Protein AF-A0A3D9CQH2-F1 (afdb_monomer)

Organism: NCBI:txid415851

Nearest PDB structures (foldseek):
  7chu-assembly1_B  TM=5.886E-01  e=5.298E-05  Geobacillus virus E2
  4ufq-assembly2_A  TM=2.321E-01  e=3.072E+00  Streptomyces koganeiensis

Mean predicted aligned error: 22.1 Å

Secondary structure (DSSP, 8-state):
--PPPHHHHHHHTSTT----HHHHHHHHHHHHT-----GGGS--STTPPP-S--------SS------TT--S-EEEEEE----TT--SS---EEEEEEE-TT--EEEEEEEESSSS--TTTEEEE-TTS-EEES--TT-PPPTT-SEEE--SS---S-----S----SSS-----BTTB-EEESSSS-EEEE--SSSS--EEEE--TT--SSTT-EEEETTSSEEE-SSEEEEEETTTEEEEEEEEE--STTT-EEEEEEES-EE-SSSEEESSTTS-EEEEEEETTTEEEEEEE---SSTTEE-PPEEEEEE-TT--EEETTTEEHHHHHHHTS----TTTSPPTT-SS----EEE-S-GGGSPTT--EEEEE-SS-BTTBSS-EEEEEEE-SSSEEEEEEE-SS---EEEEEETTTSPPEEEE-HHHHHHHHHHHSS-PPP----------------EEEEEE-S-SEEEE----SEEEEEE--SS-EEEEE-S--TTEEEEEEE--SS--EEEEETTEEEEEE-TTEEEEEEE-TT--EEEEEEEEPP-PPP---

Structure (mmCIF, N/CA/C/O backbone):
data_AF-A0A3D9CQH2-F1
#
_entry.id   AF-A0A3D9CQH2-F1
#
loop_
_atom_site.group_PDB
_atom_site.id
_atom_site.type_symbol
_atom_site.label_atom_id
_atom_site.label_alt_id
_atom_site.label_comp_id
_atom_site.label_asym_id
_atom_site.label_entity_id
_atom_site.label_seq_id
_atom_site.pdbx_PDB_ins_code
_atom_site.Cartn_x
_atom_site.Cartn_y
_atom_site.Cartn_z
_atom_site.occupancy
_atom_site.B_iso_or_equiv
_atom_site.auth_seq_id
_atom_site.auth_comp_id
_atom_site.auth_asym_id
_atom_site.auth_atom_id
_atom_site.pdbx_PDB_model_num
ATOM 1 N N . MET A 1 1 ? -81.212 -22.238 88.874 1.00 49.78 1 MET A N 1
ATOM 2 C CA . MET A 1 1 ? -82.640 -22.560 88.646 1.00 49.78 1 MET A CA 1
ATOM 3 C C . MET A 1 1 ? -82.882 -22.708 87.150 1.00 49.78 1 MET A C 1
ATOM 5 O O . MET A 1 1 ? -82.221 -22.023 86.379 1.00 49.78 1 MET A O 1
ATOM 9 N N . ALA A 1 2 ? -83.744 -23.634 86.722 1.00 53.19 2 ALA A N 1
ATOM 10 C CA . ALA A 1 2 ? -83.997 -23.865 85.299 1.00 53.19 2 ALA A CA 1
ATOM 11 C C . ALA A 1 2 ? -84.784 -22.685 84.696 1.00 53.19 2 ALA A C 1
ATOM 13 O O . ALA A 1 2 ? -85.934 -22.457 85.071 1.00 53.19 2 ALA A O 1
ATOM 14 N N . LYS A 1 3 ? -84.148 -21.937 83.783 1.00 65.81 3 LYS A N 1
ATOM 15 C CA . LYS A 1 3 ? -84.711 -20.747 83.125 1.00 65.81 3 LYS A CA 1
ATOM 16 C C . LYS A 1 3 ? -85.969 -21.123 82.334 1.00 65.81 3 LYS A C 1
ATOM 18 O O . LYS A 1 3 ? -85.959 -22.087 81.568 1.00 65.81 3 LYS A O 1
ATOM 23 N N . LYS A 1 4 ? -87.062 -20.385 82.532 1.00 72.94 4 LYS A N 1
ATOM 24 C CA . LYS A 1 4 ? -88.331 -20.608 81.824 1.00 72.94 4 LYS A CA 1
ATOM 25 C C . LYS A 1 4 ? -88.295 -19.920 80.457 1.00 72.94 4 LYS A C 1
ATOM 27 O O . LYS A 1 4 ? -87.673 -18.879 80.286 1.00 72.94 4 LYS A O 1
ATOM 32 N N . THR A 1 5 ? -88.943 -20.519 79.463 1.00 77.25 5 THR A N 1
ATOM 33 C CA . THR A 1 5 ? -89.025 -19.958 78.105 1.00 77.25 5 THR A CA 1
ATOM 34 C C . THR A 1 5 ? -89.979 -18.758 78.061 1.00 77.25 5 THR A C 1
ATOM 36 O O . THR A 1 5 ? -90.890 -18.653 78.882 1.00 77.25 5 THR A O 1
ATOM 39 N N . ILE A 1 6 ? -89.844 -17.886 77.055 1.00 74.38 6 ILE A N 1
ATOM 40 C CA . ILE A 1 6 ? -90.753 -16.739 76.839 1.00 74.38 6 ILE A CA 1
ATOM 41 C C . ILE A 1 6 ? -92.221 -17.190 76.750 1.00 74.38 6 ILE A C 1
ATOM 43 O O . ILE A 1 6 ? -93.114 -16.504 77.242 1.00 74.38 6 ILE A O 1
ATOM 47 N N . ALA A 1 7 ? -92.482 -18.362 76.162 1.00 79.38 7 ALA A N 1
ATOM 48 C CA . ALA A 1 7 ? -93.826 -18.932 76.096 1.00 79.38 7 ALA A CA 1
ATOM 49 C C . ALA A 1 7 ? -94.393 -19.253 77.493 1.00 79.38 7 ALA A C 1
ATOM 51 O O . ALA A 1 7 ? -95.556 -18.958 77.762 1.00 79.38 7 ALA A O 1
ATOM 52 N N . ALA A 1 8 ? -93.565 -19.790 78.396 1.00 75.81 8 ALA A N 1
ATOM 53 C CA . ALA A 1 8 ? -93.952 -20.071 79.778 1.00 75.81 8 ALA A CA 1
ATOM 54 C C . ALA A 1 8 ? -94.150 -18.786 80.604 1.00 75.81 8 ALA A C 1
ATOM 56 O O . ALA A 1 8 ? -95.084 -18.715 81.397 1.00 75.81 8 ALA A O 1
ATOM 57 N N . LEU A 1 9 ? -93.333 -17.750 80.377 1.00 76.50 9 LEU A N 1
ATOM 58 C CA . LEU A 1 9 ? -93.511 -16.445 81.023 1.00 76.50 9 LEU A CA 1
ATOM 59 C C . LEU A 1 9 ? -94.811 -15.768 80.571 1.00 76.50 9 LEU A C 1
ATOM 61 O O . LEU A 1 9 ? -95.576 -15.300 81.405 1.00 76.50 9 LEU A O 1
ATOM 65 N N . LYS A 1 10 ? -95.134 -15.788 79.271 1.00 79.69 10 LYS A N 1
ATOM 66 C CA . LYS A 1 10 ? -96.395 -15.223 78.754 1.00 79.69 10 LYS A CA 1
ATOM 67 C C . LYS A 1 10 ? -97.640 -15.850 79.385 1.00 79.69 10 LYS A C 1
ATOM 69 O O . LYS A 1 10 ? -98.642 -15.161 79.528 1.00 79.69 10 LYS A O 1
ATOM 74 N N . GLU A 1 11 ? -97.587 -17.121 79.782 1.00 80.44 11 GLU A N 1
ATOM 75 C CA . GLU A 1 11 ? -98.675 -17.788 80.513 1.00 80.44 11 GLU A CA 1
ATOM 76 C C . GLU A 1 11 ? -98.888 -17.244 81.933 1.00 80.44 11 GLU A C 1
ATOM 78 O O . GLU A 1 11 ? -100.026 -17.194 82.405 1.00 80.44 11 GLU A O 1
ATOM 83 N N . TYR A 1 12 ? -97.824 -16.810 82.614 1.00 81.56 12 TYR A N 1
ATOM 84 C CA . TYR A 1 12 ? -97.916 -16.252 83.967 1.00 81.56 12 TYR A CA 1
ATOM 85 C C . TYR A 1 12 ? -98.593 -14.880 83.999 1.00 81.56 12 TYR A C 1
ATOM 87 O O . TYR A 1 12 ? -99.261 -14.553 84.976 1.00 81.56 12 TYR A O 1
ATOM 95 N N . PHE A 1 13 ? -98.482 -14.112 82.912 1.00 79.94 13 PHE A N 1
ATOM 96 C CA . PHE A 1 13 ? -98.969 -12.731 82.823 1.00 79.94 13 PHE A CA 1
ATOM 97 C C . PHE A 1 13 ? -100.223 -12.569 81.943 1.00 79.94 13 PHE A C 1
ATOM 99 O O . PHE A 1 13 ? -100.529 -11.466 81.489 1.00 79.94 13 PHE A O 1
ATOM 106 N N . LYS A 1 14 ? -100.980 -13.647 81.689 1.00 85.31 14 LYS A N 1
ATOM 107 C CA . LYS A 1 14 ? -102.285 -13.546 81.010 1.00 85.31 14 LYS A CA 1
ATOM 108 C C . LYS A 1 14 ? -103.316 -12.826 81.885 1.00 85.31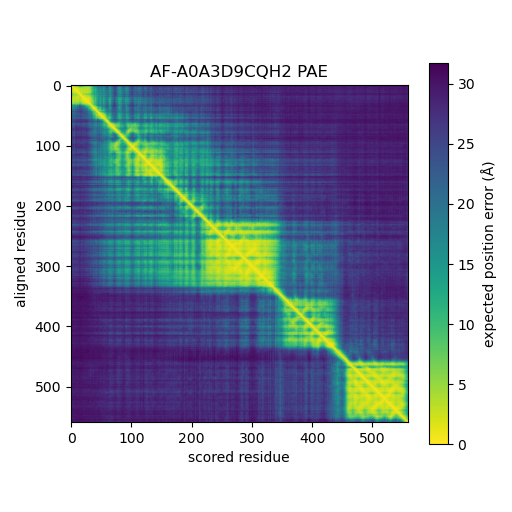 14 LYS A C 1
ATOM 110 O O . LYS A 1 14 ? -103.343 -12.995 83.104 1.00 85.31 14 LYS A O 1
ATOM 115 N N . ALA A 1 15 ? -104.207 -12.067 81.243 1.00 66.38 15 ALA A N 1
ATOM 116 C CA . ALA A 1 15 ? -105.297 -11.359 81.909 1.00 66.38 15 ALA A CA 1
ATOM 117 C C . ALA A 1 15 ? -106.125 -12.314 82.793 1.00 66.38 15 ALA A C 1
ATOM 119 O O . ALA A 1 15 ? -106.550 -13.376 82.341 1.00 66.38 15 ALA A O 1
ATOM 120 N N . GLY A 1 16 ? -106.324 -11.939 84.059 1.00 74.06 16 GLY A N 1
ATOM 121 C CA . GLY A 1 16 ? -107.045 -12.739 85.057 1.00 74.06 16 GLY A CA 1
ATOM 122 C C . GLY A 1 16 ? -106.168 -13.611 85.967 1.00 74.06 16 GLY A C 1
ATOM 123 O O . GLY A 1 16 ? -106.676 -14.123 86.961 1.00 74.06 16 GLY A O 1
ATOM 124 N N . LYS A 1 17 ? -104.860 -13.746 85.701 1.00 80.19 17 LYS A N 1
ATOM 125 C CA . LYS A 1 17 ? -103.897 -14.345 86.644 1.00 80.19 17 LYS A CA 1
ATOM 126 C C . LYS A 1 17 ? -103.098 -13.241 87.342 1.00 80.19 17 LYS A C 1
ATOM 128 O O . LYS A 1 17 ? -102.656 -12.296 86.695 1.00 80.19 17 LYS A O 1
ATOM 133 N N . ARG A 1 18 ? -102.918 -13.350 88.664 1.00 79.19 18 ARG A N 1
ATOM 134 C CA . ARG A 1 18 ? -102.046 -12.458 89.448 1.00 79.19 18 ARG A CA 1
ATOM 135 C C . ARG A 1 18 ? -100.682 -13.150 89.582 1.00 79.19 18 ARG A C 1
ATOM 137 O O . ARG A 1 18 ? -100.633 -14.187 90.244 1.00 79.19 18 ARG A O 1
ATOM 144 N N . PRO A 1 19 ? -99.616 -12.657 88.931 1.00 83.38 19 PRO A N 1
ATOM 145 C CA . PRO A 1 19 ? -98.317 -13.318 88.973 1.00 83.38 19 PRO A CA 1
ATOM 146 C C . PRO A 1 19 ? -97.754 -13.326 90.397 1.00 83.38 19 PRO A C 1
ATOM 148 O O . PRO A 1 19 ? -97.974 -12.381 91.159 1.00 83.38 19 PRO A O 1
ATOM 151 N N . THR A 1 20 ? -97.032 -14.384 90.761 1.00 84.88 20 THR A N 1
ATOM 152 C CA . THR A 1 20 ? -96.317 -14.462 92.040 1.00 84.88 20 THR A CA 1
ATOM 153 C C . THR A 1 20 ? -95.030 -13.641 91.988 1.00 84.88 20 THR A C 1
ATOM 155 O O . THR A 1 20 ? -94.483 -13.376 90.919 1.00 84.88 20 THR A O 1
ATOM 158 N N . GLU A 1 21 ? -94.504 -13.265 93.152 1.00 80.88 21 GLU A N 1
ATOM 159 C CA . GLU A 1 21 ? -93.239 -12.527 93.266 1.00 80.88 21 GLU A CA 1
ATOM 160 C C . GLU A 1 21 ? -92.083 -13.236 92.538 1.00 80.88 21 GLU A C 1
ATOM 162 O O . GLU A 1 21 ? -91.362 -12.611 91.765 1.00 80.88 21 GLU A O 1
ATOM 167 N N . SER A 1 22 ? -91.994 -14.567 92.654 1.00 80.19 22 SER A N 1
ATOM 168 C CA . SER A 1 22 ? -90.989 -15.360 91.935 1.00 80.19 22 SER A CA 1
ATOM 169 C C . SER A 1 22 ? -91.124 -15.273 90.408 1.00 80.19 22 SER A C 1
ATOM 171 O O . SER A 1 22 ? -90.126 -15.328 89.699 1.00 80.19 22 SER A O 1
ATOM 173 N N . GLN A 1 23 ? -92.346 -15.121 89.883 1.00 81.94 23 GLN A N 1
ATOM 174 C CA . GLN A 1 23 ? -92.589 -14.977 88.443 1.00 81.94 23 GLN A CA 1
ATOM 175 C C . GLN A 1 23 ? -92.189 -13.586 87.935 1.00 81.94 23 GLN A C 1
ATOM 177 O O . GLN A 1 23 ? -91.797 -13.449 86.777 1.00 81.94 23 GLN A O 1
ATOM 182 N N . PHE A 1 24 ? -92.248 -12.560 88.789 1.00 81.81 24 PHE A N 1
ATOM 183 C CA . PHE A 1 24 ? -91.677 -11.248 88.484 1.00 81.81 24 PHE A CA 1
ATOM 184 C C . PHE A 1 24 ? -90.148 -11.274 88.512 1.00 81.81 24 PHE A C 1
ATOM 186 O O . PHE A 1 24 ? -89.532 -10.677 87.633 1.00 81.81 24 PHE A O 1
ATOM 193 N N . THR A 1 25 ? -89.530 -12.004 89.446 1.00 80.94 25 THR A N 1
ATOM 194 C CA . THR A 1 25 ? -88.076 -12.228 89.435 1.00 80.94 25 THR A CA 1
ATOM 195 C C . THR A 1 25 ? -87.637 -12.910 88.140 1.00 80.94 25 THR A C 1
ATOM 197 O O . THR A 1 25 ? -86.727 -12.417 87.482 1.00 80.94 25 THR A O 1
ATOM 200 N N . ASP A 1 26 ? -88.346 -13.962 87.713 1.00 77.25 26 ASP A N 1
ATOM 201 C CA . ASP A 1 26 ? -88.069 -14.654 86.446 1.00 77.25 26 ASP A CA 1
ATOM 202 C C . ASP A 1 26 ? -88.206 -13.723 85.220 1.00 77.25 26 ASP A C 1
ATOM 204 O O . ASP A 1 26 ? -87.460 -13.852 84.246 1.00 77.25 26 ASP A O 1
ATOM 208 N N . LEU A 1 27 ? -89.145 -12.768 85.250 1.00 79.88 27 LEU A N 1
ATOM 209 C CA . LEU A 1 27 ? -89.317 -11.767 84.192 1.00 79.88 27 LEU A CA 1
ATOM 210 C C . LEU A 1 27 ? -88.163 -10.753 84.177 1.00 79.88 27 LEU A C 1
ATOM 212 O O . LEU A 1 27 ? -87.617 -10.471 83.111 1.00 79.88 27 LEU A O 1
ATOM 216 N N . ILE A 1 28 ? -87.777 -10.217 85.335 1.00 77.81 28 ILE A N 1
ATOM 217 C CA . ILE A 1 28 ? -86.685 -9.241 85.454 1.00 77.81 28 ILE A CA 1
ATOM 218 C C . ILE A 1 28 ? -85.346 -9.874 85.041 1.00 77.81 28 ILE A C 1
ATOM 220 O O . ILE A 1 28 ? -84.621 -9.281 84.242 1.00 77.81 28 ILE A O 1
ATOM 224 N N . ASP A 1 29 ? -85.069 -11.111 85.466 1.00 71.44 29 ASP A N 1
ATOM 225 C CA . ASP A 1 29 ? -83.883 -11.871 85.039 1.00 71.44 29 ASP A CA 1
ATOM 226 C C . ASP A 1 29 ? -83.853 -12.093 83.517 1.00 71.44 29 ASP A C 1
ATOM 228 O O . ASP A 1 29 ? -82.782 -12.120 82.907 1.00 71.44 29 ASP A O 1
ATOM 232 N N . SER A 1 30 ? -85.019 -12.211 82.871 1.00 70.75 30 SER A N 1
ATOM 233 C CA . SER A 1 30 ? -85.092 -12.336 81.411 1.00 70.75 30 SER A CA 1
ATOM 234 C C . SER A 1 30 ? -84.738 -11.036 80.674 1.00 70.75 30 SER A C 1
ATOM 236 O O . SER A 1 30 ? -84.131 -11.099 79.606 1.00 70.75 30 SER A O 1
ATOM 238 N N . TYR A 1 31 ? -85.041 -9.867 81.253 1.00 65.81 31 TYR A N 1
ATOM 239 C CA . TYR A 1 31 ? -84.707 -8.560 80.672 1.00 65.81 31 TYR A CA 1
ATOM 240 C C . TYR A 1 31 ? -83.250 -8.145 80.926 1.00 65.81 31 TYR A C 1
ATOM 242 O O . TYR A 1 31 ? -82.638 -7.529 80.059 1.00 65.81 31 TYR A O 1
ATOM 250 N N . ILE A 1 32 ? -82.651 -8.531 82.058 1.00 65.12 32 ILE A N 1
ATOM 251 C CA . ILE A 1 32 ? -81.237 -8.233 82.374 1.00 65.12 32 ILE A CA 1
ATOM 252 C C . ILE A 1 32 ? -80.269 -9.054 81.494 1.00 65.12 32 ILE A C 1
ATOM 254 O O . ILE A 1 32 ? -79.075 -8.767 81.421 1.00 65.12 32 ILE A O 1
ATOM 258 N N . HIS A 1 33 ? -80.762 -10.073 80.787 1.00 61.81 33 HIS A N 1
ATOM 259 C CA . HIS A 1 33 ? -79.978 -10.895 79.857 1.00 61.81 33 HIS A CA 1
ATOM 260 C C . HIS A 1 33 ? -80.449 -10.775 78.399 1.00 61.81 33 HIS A C 1
ATOM 262 O O . HIS A 1 33 ? -80.086 -11.610 77.570 1.00 61.81 33 HIS A O 1
ATOM 268 N N . MET A 1 34 ? -81.250 -9.748 78.078 1.00 52.56 34 MET A N 1
ATOM 269 C CA . MET A 1 34 ? -81.733 -9.502 76.714 1.00 52.56 34 MET A CA 1
ATOM 270 C C . MET A 1 34 ? -80.699 -8.879 75.776 1.00 52.56 34 MET A C 1
ATOM 272 O O . MET A 1 34 ? -80.960 -8.801 74.578 1.00 52.56 34 MET A O 1
ATOM 276 N N . ASP A 1 35 ? -79.514 -8.539 76.273 1.00 52.62 35 ASP A N 1
ATOM 277 C CA . ASP A 1 35 ? -78.382 -8.272 75.408 1.00 52.62 35 ASP A CA 1
ATOM 278 C C . ASP A 1 35 ? -77.496 -9.509 75.385 1.00 52.62 35 ASP A C 1
ATOM 280 O O . ASP A 1 35 ? -76.745 -9.798 76.319 1.00 52.62 35 ASP A O 1
ATOM 284 N N . ALA A 1 36 ? -77.509 -10.199 74.247 1.00 54.50 36 ALA A N 1
ATOM 285 C CA . ALA A 1 36 ? -76.337 -10.920 73.779 1.00 54.50 36 ALA A CA 1
ATOM 286 C C . ALA A 1 36 ? -75.220 -9.903 73.472 1.00 54.50 36 ALA A C 1
ATOM 288 O O . ALA A 1 36 ? -74.717 -9.824 72.351 1.00 54.50 36 ALA A O 1
ATOM 289 N N . PHE A 1 37 ? -74.830 -9.108 74.474 1.00 57.59 37 PHE A N 1
ATOM 290 C CA . PHE A 1 37 ? -73.552 -8.442 74.488 1.00 57.59 37 PHE A CA 1
ATOM 291 C C . PHE A 1 37 ? -72.535 -9.568 74.570 1.00 57.59 37 PHE A C 1
ATOM 293 O O . PHE A 1 37 ? -72.234 -10.100 75.634 1.00 57.59 37 PHE A O 1
ATOM 300 N N . ASN A 1 38 ? -72.102 -10.019 73.399 1.00 62.44 38 ASN A N 1
ATOM 301 C CA . ASN A 1 38 ? -70.966 -10.892 73.262 1.00 62.44 38 ASN A CA 1
ATOM 302 C C . ASN A 1 38 ? -69.735 -9.979 73.309 1.00 62.44 38 ASN A C 1
ATOM 304 O O . ASN A 1 38 ? -69.404 -9.384 72.281 1.00 62.44 38 ASN A O 1
ATOM 308 N N . PRO A 1 39 ? -69.044 -9.835 74.454 1.00 56.66 39 PRO A N 1
ATOM 309 C CA . PRO A 1 39 ? -67.831 -9.024 74.534 1.00 56.66 39 PRO A CA 1
ATOM 310 C C . PRO A 1 39 ? -66.731 -9.522 73.586 1.00 56.66 39 PRO A C 1
ATOM 312 O O . PRO A 1 39 ? -65.787 -8.789 73.327 1.00 56.66 39 PRO A O 1
ATOM 315 N N . ASN A 1 40 ? -66.862 -10.729 73.022 1.00 57.91 40 ASN A N 1
ATOM 316 C CA . ASN A 1 40 ? -65.942 -11.250 72.014 1.00 57.91 40 ASN A CA 1
ATOM 317 C C . ASN A 1 40 ? -66.254 -10.758 70.587 1.00 57.91 40 ASN A C 1
ATOM 319 O O . ASN A 1 40 ? -65.472 -11.025 69.680 1.00 57.91 40 ASN A O 1
ATOM 323 N N . ALA A 1 41 ? -67.383 -10.075 70.357 1.00 56.47 41 ALA A N 1
ATOM 324 C CA . ALA A 1 41 ? -67.746 -9.510 69.051 1.00 56.47 41 ALA A CA 1
ATOM 325 C C . ALA A 1 41 ? -67.204 -8.085 68.833 1.00 56.47 41 ALA A C 1
ATOM 327 O O . ALA A 1 41 ? -67.241 -7.579 67.713 1.00 56.47 41 ALA A O 1
ATOM 328 N N . TYR A 1 42 ? -66.679 -7.446 69.881 1.00 59.81 42 TYR A N 1
ATOM 329 C CA . TYR A 1 42 ? -66.095 -6.110 69.826 1.00 59.81 42 TYR A CA 1
ATOM 330 C C . TYR A 1 42 ? -64.678 -6.147 70.393 1.00 59.81 42 TYR A C 1
ATOM 332 O O . TYR A 1 42 ? -64.402 -6.857 71.353 1.00 59.81 42 TYR A O 1
ATOM 340 N N . LEU A 1 43 ? -63.769 -5.3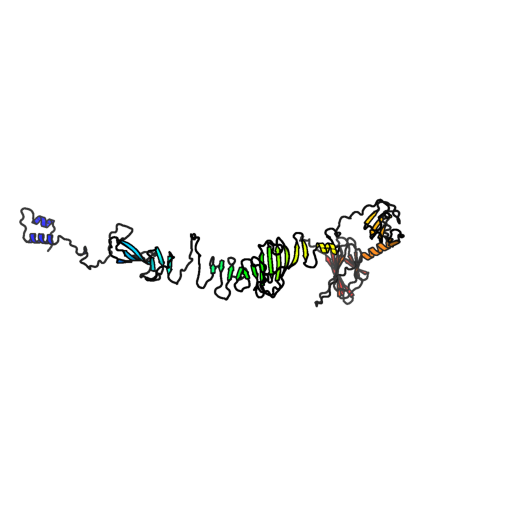72 69.802 1.00 60.78 43 LEU A N 1
ATOM 341 C CA . LEU A 1 43 ? -62.431 -5.151 70.350 1.00 60.78 43 LEU A CA 1
ATOM 342 C C . LEU A 1 43 ? -62.559 -4.543 71.759 1.00 60.78 43 LEU A C 1
ATOM 344 O O . LEU A 1 43 ? -63.049 -3.415 71.879 1.00 60.78 43 LEU A O 1
ATOM 348 N N . PRO A 1 44 ? -62.135 -5.242 72.825 1.00 57.00 44 PRO A N 1
ATOM 349 C CA . PRO A 1 44 ? -62.289 -4.730 74.170 1.00 57.00 44 PRO A CA 1
ATOM 350 C C . PRO A 1 44 ? -61.192 -3.691 74.406 1.00 57.00 44 PRO A C 1
ATOM 352 O O . PRO A 1 44 ? -60.040 -4.035 74.650 1.00 57.00 44 PRO A O 1
ATOM 355 N N . LEU A 1 45 ? -61.582 -2.416 74.339 1.00 63.84 45 LEU A N 1
ATOM 356 C CA . LEU A 1 45 ? -60.791 -1.246 74.731 1.00 63.84 45 LEU A CA 1
ATOM 357 C C . LEU A 1 45 ? -59.526 -0.972 73.886 1.00 63.84 45 LEU A C 1
ATOM 359 O O . LEU A 1 45 ? -58.968 -1.823 73.192 1.00 63.84 45 LEU A O 1
ATOM 363 N N . SER A 1 46 ? -59.072 0.284 73.949 1.00 53.38 46 SER A N 1
ATOM 364 C CA . SER A 1 46 ? -57.820 0.738 73.334 1.00 53.38 46 SER A CA 1
ATOM 365 C C . SER A 1 46 ? -56.651 -0.140 73.796 1.00 53.38 46 SER A C 1
ATOM 367 O O . SER A 1 46 ? -56.332 -0.166 74.982 1.00 53.38 46 SER A O 1
ATOM 369 N N . GLY A 1 47 ? -56.010 -0.844 72.859 1.00 61.19 47 GLY A N 1
ATOM 370 C CA . GLY A 1 47 ? -54.881 -1.743 73.130 1.00 61.19 47 GLY A CA 1
ATOM 371 C C . GLY A 1 47 ? -55.199 -3.244 73.070 1.00 61.19 47 GLY A C 1
ATOM 372 O O . GLY A 1 47 ? -54.273 -4.051 73.170 1.00 61.19 47 GLY A O 1
ATOM 373 N N . GLY A 1 48 ? -56.462 -3.639 72.861 1.00 57.22 48 GLY A N 1
ATOM 374 C CA . GLY A 1 48 ? -56.828 -5.037 72.611 1.00 57.22 48 GLY A CA 1
ATOM 375 C C . GLY A 1 48 ? -56.168 -5.605 71.345 1.00 57.22 48 GLY A C 1
ATOM 376 O O . GLY A 1 48 ? -56.098 -4.939 70.311 1.00 57.22 48 GLY A O 1
ATOM 377 N N . LYS A 1 49 ? -55.674 -6.849 71.413 1.00 56.72 49 LYS A N 1
ATOM 378 C CA . LYS A 1 49 ? -55.097 -7.574 70.267 1.00 56.72 49 LYS A CA 1
ATOM 379 C C . LYS A 1 49 ? -56.129 -8.550 69.703 1.00 56.72 49 LYS A C 1
ATOM 381 O O . LYS A 1 49 ? -56.622 -9.397 70.440 1.00 56.72 49 LYS A O 1
ATOM 386 N N . MET A 1 50 ? -56.416 -8.473 68.403 1.00 61.62 50 MET A N 1
ATOM 387 C CA . MET A 1 50 ? -57.122 -9.547 67.693 1.00 61.62 50 MET A CA 1
ATOM 388 C C . MET A 1 50 ? -56.118 -10.629 67.293 1.00 61.62 50 MET A C 1
ATOM 390 O O . MET A 1 50 ? -55.087 -10.330 66.694 1.00 61.62 50 MET A O 1
ATOM 394 N N . THR A 1 51 ? -56.415 -11.882 67.626 1.00 53.72 51 THR A N 1
ATOM 395 C CA . THR A 1 51 ? -55.685 -13.062 67.152 1.00 53.72 51 THR A CA 1
ATOM 396 C C . THR A 1 51 ? -56.605 -13.874 66.236 1.00 53.72 51 THR A C 1
ATOM 398 O O . THR A 1 51 ? -57.787 -14.035 66.525 1.00 53.72 51 THR A O 1
ATOM 401 N N . GLY A 1 52 ? -56.084 -14.347 65.098 1.00 61.69 52 GLY A N 1
ATOM 402 C CA . GLY A 1 52 ? -56.859 -15.037 64.055 1.00 61.69 52 GLY A CA 1
ATOM 403 C C . GLY A 1 52 ? -56.824 -14.325 62.697 1.00 61.69 52 GLY A C 1
ATOM 404 O O . GLY A 1 52 ? -56.246 -13.248 62.559 1.00 61.69 52 GLY A O 1
ATOM 405 N N . VAL A 1 53 ? -57.418 -14.949 61.673 1.00 52.38 53 VAL A N 1
ATOM 406 C CA . VAL A 1 53 ? -57.508 -14.377 60.318 1.00 52.38 53 VAL A CA 1
ATOM 407 C C . VAL A 1 53 ? -58.582 -13.288 60.309 1.00 52.38 53 VAL A C 1
ATOM 409 O O . VAL A 1 53 ? -59.774 -13.580 60.379 1.00 52.38 53 VAL A O 1
ATOM 412 N N . LEU A 1 54 ? -58.162 -12.024 60.220 1.00 65.31 54 LEU A N 1
ATOM 413 C CA . LEU A 1 54 ? -59.065 -10.892 60.025 1.00 65.31 54 LEU A CA 1
ATOM 414 C C . LEU A 1 54 ? -59.509 -10.855 58.560 1.00 65.31 54 LEU A C 1
ATOM 416 O O . LEU A 1 54 ? -58.790 -10.361 57.692 1.00 65.31 54 LEU A O 1
ATOM 420 N N . ASN A 1 55 ? -60.698 -11.381 58.286 1.00 58.72 55 ASN A N 1
ATOM 421 C CA . ASN A 1 55 ? -61.301 -11.289 56.965 1.00 58.72 55 ASN A CA 1
ATOM 422 C C . ASN A 1 55 ? -61.964 -9.910 56.810 1.00 58.72 55 ASN A C 1
ATOM 424 O O . ASN A 1 55 ? -63.137 -9.723 57.133 1.00 58.72 55 ASN A O 1
ATOM 428 N N . LEU A 1 56 ? -61.182 -8.915 56.384 1.00 64.62 56 LEU A N 1
ATOM 429 C CA . LEU A 1 56 ? -61.697 -7.615 55.960 1.00 64.62 56 LEU A CA 1
ATOM 430 C C . LEU A 1 56 ? -62.462 -7.864 54.664 1.00 64.62 56 LEU A C 1
ATOM 432 O O . LEU A 1 56 ? -61.817 -7.953 53.627 1.00 64.62 56 LEU A O 1
ATOM 436 N N . GLY A 1 57 ? -63.780 -8.073 54.735 1.00 50.00 57 GLY A N 1
ATOM 437 C CA . GLY A 1 57 ? -64.642 -8.423 53.601 1.00 50.00 57 GLY A CA 1
ATOM 438 C C . GLY A 1 57 ? -64.497 -7.460 52.423 1.00 50.00 57 GLY A C 1
ATOM 439 O O . GLY A 1 57 ? -65.290 -6.538 52.255 1.00 50.00 57 GLY A O 1
ATOM 440 N N . ASN A 1 58 ? -63.460 -7.665 51.620 1.00 47.62 58 ASN A N 1
ATOM 441 C CA . ASN A 1 58 ? -63.121 -6.833 50.492 1.00 47.62 58 ASN A CA 1
ATOM 442 C C . ASN A 1 58 ? -63.879 -7.391 49.296 1.00 47.62 58 ASN A C 1
ATOM 444 O O . ASN A 1 58 ? -63.519 -8.427 48.743 1.00 47.62 58 ASN A O 1
ATOM 448 N N . THR A 1 59 ? -64.956 -6.716 48.911 1.00 50.75 59 THR A N 1
ATOM 449 C CA . THR A 1 59 ? -65.681 -7.018 47.674 1.00 50.75 59 THR A CA 1
ATOM 450 C C . THR A 1 59 ? -64.933 -6.527 46.431 1.00 50.75 59 THR A C 1
ATOM 452 O O . THR A 1 59 ? -65.378 -6.792 45.318 1.00 50.75 59 THR A O 1
ATOM 455 N N . SER A 1 60 ? -63.802 -5.828 46.585 1.00 51.53 60 SER A N 1
ATOM 456 C CA . SER A 1 60 ? -62.907 -5.488 45.482 1.00 51.53 60 SER A CA 1
ATOM 457 C C . SER A 1 60 ? -61.790 -6.523 45.381 1.00 51.53 60 SER A C 1
ATOM 459 O O . SER A 1 60 ? -60.888 -6.593 46.213 1.00 51.53 60 SER A O 1
ATOM 461 N N . VAL A 1 61 ? -61.843 -7.327 44.324 1.00 51.28 61 VAL A N 1
ATOM 462 C CA . VAL A 1 61 ? -60.883 -8.397 44.006 1.00 51.28 61 VAL A CA 1
ATOM 463 C C . VAL A 1 61 ? -59.478 -7.904 43.643 1.00 51.28 61 VAL A C 1
ATOM 465 O O . VAL A 1 61 ? -58.635 -8.721 43.286 1.00 51.28 61 VAL A O 1
ATOM 468 N N . THR A 1 62 ? -59.197 -6.600 43.707 1.00 49.84 62 THR A N 1
ATOM 469 C CA . THR A 1 62 ? -57.941 -6.070 43.171 1.00 49.84 62 THR A CA 1
ATOM 470 C C . THR A 1 62 ? -57.007 -5.455 44.206 1.00 49.84 62 THR A C 1
ATOM 472 O O . THR A 1 62 ? -55.862 -5.891 44.228 1.00 49.84 62 THR A O 1
ATOM 475 N N . TRP A 1 63 ? -57.405 -4.547 45.111 1.00 50.62 63 TRP A N 1
ATOM 476 C CA . TRP A 1 63 ? -56.418 -3.899 46.005 1.00 50.62 63 TRP A CA 1
ATOM 477 C C . TRP A 1 63 ? -56.946 -3.514 47.396 1.00 50.62 63 TRP A C 1
ATOM 479 O O . TRP A 1 63 ? -58.103 -3.138 47.559 1.00 50.62 63 TRP A O 1
ATOM 489 N N . ILE A 1 64 ? -56.057 -3.538 48.398 1.00 59.31 64 ILE A N 1
ATOM 490 C CA . ILE A 1 64 ? -56.217 -2.794 49.658 1.00 59.31 64 ILE A CA 1
ATOM 491 C C . ILE A 1 64 ? -55.629 -1.394 49.422 1.00 59.31 64 ILE A C 1
ATOM 493 O O . ILE A 1 64 ? -54.410 -1.224 49.424 1.00 59.31 64 ILE A O 1
ATOM 497 N N . SER A 1 65 ? -56.474 -0.385 49.201 1.00 56.16 65 SER A N 1
ATOM 498 C CA . SER A 1 65 ? -56.053 1.017 49.072 1.00 56.16 65 SER A CA 1
ATOM 499 C C . SER A 1 65 ? -56.288 1.782 50.373 1.00 56.16 65 SER A C 1
ATOM 501 O O . SER A 1 65 ? -57.322 1.623 51.016 1.00 56.16 65 SER A O 1
ATOM 503 N N . ARG A 1 66 ? -55.357 2.665 50.741 1.00 57.22 66 ARG A N 1
ATOM 504 C CA . ARG A 1 66 ? -55.552 3.633 51.829 1.00 57.22 66 ARG A CA 1
ATOM 505 C C . ARG A 1 66 ? -55.389 5.027 51.246 1.00 57.22 66 ARG A C 1
ATOM 507 O O . ARG A 1 66 ? -54.293 5.336 50.779 1.00 57.22 66 ARG A O 1
ATOM 514 N N . ASP A 1 67 ? -56.462 5.807 51.266 1.00 60.75 67 ASP A N 1
ATOM 515 C CA . ASP A 1 67 ? -56.488 7.188 50.790 1.00 60.75 67 ASP A CA 1
ATOM 516 C C . ASP A 1 67 ? -55.622 8.082 51.693 1.00 60.75 67 ASP A C 1
ATOM 518 O O . ASP A 1 67 ? -55.741 8.041 52.919 1.00 60.75 67 ASP A O 1
ATOM 522 N N . MET A 1 68 ? -54.706 8.832 51.079 1.00 59.44 68 MET A N 1
ATOM 523 C CA . MET A 1 68 ? -53.790 9.763 51.749 1.00 59.44 68 MET A CA 1
ATOM 524 C C . MET A 1 68 ? -54.089 11.226 51.396 1.00 59.44 68 MET A C 1
ATOM 526 O O . MET A 1 68 ? -53.371 12.106 51.860 1.00 59.44 68 MET A O 1
ATOM 530 N N . SER A 1 69 ? -55.134 11.503 50.609 1.00 58.41 69 SER A N 1
ATOM 531 C CA . SER A 1 69 ? -55.494 12.858 50.162 1.00 58.41 69 SER A CA 1
ATOM 532 C C . SER A 1 69 ? -55.848 13.811 51.312 1.00 58.41 69 SER A C 1
ATOM 534 O O . SER A 1 69 ? -55.705 15.022 51.175 1.00 58.41 69 SER A O 1
ATOM 536 N N . GLY A 1 70 ? -56.256 13.273 52.467 1.00 54.16 70 GLY A N 1
ATOM 537 C CA . GLY A 1 70 ? -56.549 14.040 53.681 1.00 54.16 70 GLY A CA 1
ATOM 538 C C . GLY A 1 70 ? -55.342 14.334 54.583 1.00 54.16 70 GLY A C 1
ATOM 539 O O . GLY A 1 70 ? -55.520 14.946 55.635 1.00 54.16 70 GLY A O 1
ATOM 540 N N . ALA A 1 71 ? -54.129 13.885 54.236 1.00 60.19 71 ALA A N 1
ATOM 541 C CA . ALA A 1 71 ? -52.927 14.194 55.010 1.00 60.19 71 ALA A CA 1
ATOM 542 C C . ALA A 1 71 ? -52.431 15.611 54.672 1.00 60.19 71 ALA A C 1
ATOM 544 O O . ALA A 1 71 ? -51.823 15.832 53.632 1.00 60.19 71 ALA A O 1
ATOM 545 N N . THR A 1 72 ? -52.700 16.571 55.558 1.00 55.94 72 THR A N 1
ATOM 546 C CA . THR A 1 72 ? -52.387 18.004 55.378 1.00 55.94 72 THR A CA 1
ATOM 547 C C . THR A 1 72 ? -51.100 18.450 56.076 1.00 55.94 72 THR A C 1
ATOM 549 O O . THR A 1 72 ? -50.775 19.636 56.097 1.00 55.94 72 THR A O 1
ATOM 552 N N . THR A 1 73 ? -50.355 17.517 56.671 1.00 56.00 73 THR A N 1
ATOM 553 C CA . THR A 1 73 ? -49.068 17.782 57.320 1.00 56.00 73 THR A CA 1
ATOM 554 C C . THR A 1 73 ? -47.962 16.987 56.643 1.00 56.00 73 THR A C 1
ATOM 556 O O . THR A 1 73 ? -48.142 15.810 56.311 1.00 56.00 73 THR A O 1
ATOM 559 N N . ASN A 1 74 ? -46.799 17.629 56.474 1.00 58.91 74 ASN A N 1
ATOM 560 C CA . ASN A 1 74 ? -45.597 16.984 55.953 1.00 58.91 74 ASN A CA 1
ATOM 561 C C . ASN A 1 74 ? -45.272 15.753 56.799 1.00 58.91 74 ASN A C 1
ATOM 563 O O . ASN A 1 74 ? -44.783 15.863 57.924 1.00 58.91 74 ASN A O 1
ATOM 567 N N . SER A 1 75 ? -45.561 14.574 56.256 1.00 58.22 75 SER A N 1
ATOM 568 C CA . SER A 1 75 ? -45.340 13.310 56.942 1.00 58.22 75 SER A CA 1
ATOM 569 C C . SER A 1 75 ? -44.670 12.322 56.004 1.00 58.22 75 SER A C 1
ATOM 571 O O . SER A 1 75 ? -45.093 12.097 54.867 1.00 58.22 75 SER A O 1
ATOM 573 N N . ASN A 1 76 ? -43.582 11.739 56.501 1.00 61.56 76 ASN A N 1
ATOM 574 C CA . ASN A 1 76 ? -42.946 10.606 55.858 1.00 61.56 76 ASN A CA 1
ATOM 575 C C . ASN A 1 76 ? -43.782 9.367 56.159 1.00 61.56 76 ASN A C 1
ATOM 577 O O . ASN A 1 76 ? -44.138 9.118 57.313 1.00 61.56 76 ASN A O 1
ATOM 581 N N . PHE A 1 77 ? -44.052 8.562 55.142 1.00 61.16 77 PHE A N 1
ATOM 582 C CA . PHE A 1 77 ? -44.669 7.258 55.331 1.00 61.16 77 PHE A CA 1
ATOM 583 C C . PHE A 1 77 ? -43.736 6.163 54.831 1.00 61.16 77 PHE A C 1
ATOM 585 O O . PHE A 1 77 ? -43.061 6.318 53.817 1.00 61.16 77 PHE A O 1
ATOM 592 N N . ALA A 1 78 ? -43.722 5.046 55.551 1.00 57.97 78 ALA A N 1
ATOM 593 C CA . ALA A 1 78 ? -43.076 3.810 55.142 1.00 57.97 78 ALA A CA 1
ATOM 594 C C . ALA A 1 78 ? -44.169 2.764 54.942 1.00 57.97 78 ALA A C 1
ATOM 596 O O . ALA A 1 78 ? -44.976 2.540 55.850 1.00 57.97 78 ALA A O 1
ATOM 597 N N . ARG A 1 79 ? -44.223 2.128 53.771 1.00 64.00 79 ARG A N 1
ATOM 598 C CA . ARG A 1 79 ? -45.158 1.023 53.528 1.00 64.00 79 ARG A CA 1
ATOM 599 C C . ARG A 1 79 ? -44.405 -0.219 53.095 1.00 64.00 79 ARG A C 1
ATOM 601 O O . ARG A 1 79 ? -43.591 -0.164 52.180 1.00 64.00 79 ARG A O 1
ATOM 608 N N . TYR A 1 80 ? -44.731 -1.328 53.748 1.00 57.56 80 TYR A N 1
ATOM 609 C CA . TYR A 1 80 ? -44.349 -2.668 53.333 1.00 57.56 80 TYR A CA 1
ATOM 610 C C . TYR A 1 80 ? -45.569 -3.283 52.651 1.00 57.56 80 TYR A C 1
ATOM 612 O O . TYR A 1 80 ? -46.591 -3.485 53.308 1.00 57.56 80 TYR A O 1
ATOM 620 N N . PHE A 1 81 ? -45.492 -3.589 51.357 1.00 60.56 81 PHE A N 1
ATOM 621 C CA . PHE A 1 81 ? -46.409 -4.580 50.801 1.00 60.56 81 PHE A CA 1
ATOM 622 C C . PHE A 1 81 ? -45.961 -5.938 51.347 1.00 60.56 81 PHE A C 1
ATOM 624 O O . PHE A 1 81 ? -44.896 -6.440 50.996 1.00 60.56 81 PHE A O 1
ATOM 631 N N . THR A 1 82 ? -46.702 -6.465 52.320 1.00 53.31 82 THR A N 1
ATOM 632 C CA . THR A 1 82 ? -46.358 -7.719 52.991 1.00 53.31 82 THR A CA 1
ATOM 633 C C . THR A 1 82 ? -46.524 -8.881 52.013 1.00 53.31 82 THR A C 1
ATOM 635 O O . THR A 1 82 ? -47.603 -9.066 51.458 1.00 53.31 82 THR A O 1
ATOM 638 N N . LYS A 1 83 ? -45.440 -9.642 51.824 1.00 50.06 83 LYS A N 1
ATOM 639 C CA . LYS A 1 83 ? -45.354 -10.961 51.183 1.00 50.06 83 LYS A CA 1
ATOM 640 C C . LYS A 1 83 ? -46.694 -11.711 51.153 1.00 50.06 83 LYS A C 1
ATOM 642 O O . LYS A 1 83 ? -47.212 -12.091 52.204 1.00 50.06 83 LYS A O 1
ATOM 647 N N . LEU A 1 84 ? -47.212 -11.995 49.957 1.00 51.62 84 LEU A N 1
ATOM 648 C CA . LEU A 1 84 ? -48.295 -12.964 49.794 1.00 51.62 84 LEU A CA 1
ATOM 649 C C . LEU A 1 84 ? -47.735 -14.352 50.131 1.00 51.62 84 LEU A C 1
ATOM 651 O O . LEU A 1 84 ? -46.845 -14.859 49.445 1.00 51.62 84 LEU A O 1
ATOM 655 N N . THR A 1 85 ? -48.221 -14.972 51.207 1.00 45.44 85 THR A N 1
ATOM 656 C CA . THR A 1 85 ? -47.901 -16.373 51.509 1.00 45.44 85 THR A CA 1
ATOM 657 C C . THR A 1 85 ? -48.412 -17.243 50.353 1.00 45.44 85 THR A C 1
ATOM 659 O O . THR A 1 85 ? -49.618 -17.393 50.195 1.00 45.44 85 THR A O 1
ATOM 662 N N . GLY A 1 86 ? -47.499 -17.762 49.520 1.00 52.56 86 GLY A N 1
ATOM 663 C CA . GLY A 1 86 ? -47.813 -18.600 48.351 1.00 52.56 86 GLY A CA 1
ATOM 664 C C . GLY A 1 86 ? -47.448 -18.021 46.975 1.00 52.56 86 GLY A C 1
ATOM 665 O O . GLY A 1 86 ? -47.736 -18.665 45.972 1.00 52.56 86 GLY A O 1
ATOM 666 N N . SER A 1 87 ? -46.826 -16.839 46.884 1.00 48.62 87 SER A N 1
ATOM 667 C CA . SER A 1 87 ? -46.358 -16.325 45.586 1.00 48.62 87 SER A CA 1
ATOM 668 C C . SER A 1 87 ? -45.093 -17.070 45.130 1.00 48.62 87 SER A C 1
ATOM 670 O O . SER A 1 87 ? -44.095 -17.090 45.851 1.00 48.62 87 SER A O 1
ATOM 672 N N . ASN A 1 88 ? -45.124 -17.659 43.931 1.00 49.06 88 ASN A N 1
ATOM 673 C CA . ASN A 1 88 ? -43.991 -18.356 43.308 1.00 49.06 88 ASN A CA 1
ATOM 674 C C . ASN A 1 88 ? -42.991 -17.400 42.614 1.00 49.06 88 ASN A C 1
ATOM 676 O O . ASN A 1 88 ? -42.356 -17.786 41.642 1.00 49.06 88 ASN A O 1
ATOM 680 N N . GLY A 1 89 ? -42.816 -16.183 43.144 1.00 50.25 89 GLY A N 1
ATOM 681 C CA . GLY A 1 89 ? -41.512 -15.516 43.116 1.00 50.25 89 GLY A CA 1
ATOM 682 C C . GLY A 1 89 ? -41.088 -14.719 41.883 1.00 50.25 89 GLY A C 1
ATOM 683 O O . GLY A 1 89 ? -39.962 -14.922 41.450 1.00 50.25 89 GLY A O 1
ATOM 684 N N . ASP A 1 90 ? -41.860 -13.722 41.436 1.00 50.50 90 ASP A N 1
ATOM 685 C CA . ASP A 1 90 ? -41.302 -12.727 40.495 1.00 50.50 90 ASP A CA 1
ATOM 686 C C . ASP A 1 90 ? -41.042 -11.337 41.109 1.00 50.50 90 ASP A C 1
ATOM 688 O O . ASP A 1 90 ? -40.045 -10.714 40.757 1.00 50.50 90 ASP A O 1
ATOM 692 N N . ILE A 1 91 ? -41.822 -10.847 42.090 1.00 53.50 91 ILE A N 1
ATOM 693 C CA . ILE A 1 91 ? -41.468 -9.626 42.852 1.00 53.50 91 ILE A CA 1
ATOM 694 C C . ILE A 1 91 ? -41.961 -9.726 44.308 1.00 53.50 91 ILE A C 1
ATOM 696 O O . ILE A 1 91 ? -43.147 -9.575 44.585 1.00 53.50 91 ILE A O 1
ATOM 700 N N . ASP A 1 92 ? -41.044 -9.984 45.248 1.00 51.12 92 ASP A N 1
ATOM 701 C CA . ASP A 1 92 ? -41.375 -10.451 46.613 1.00 51.12 92 ASP A CA 1
ATOM 702 C C . ASP A 1 92 ? -41.591 -9.316 47.651 1.00 51.12 92 ASP A C 1
ATOM 704 O O . ASP A 1 92 ? -42.180 -9.541 48.707 1.00 51.12 92 ASP A O 1
ATOM 708 N N . SER A 1 93 ? -41.176 -8.069 47.366 1.00 53.44 93 SER A N 1
ATOM 709 C CA . SER A 1 93 ? -41.501 -6.893 48.204 1.00 53.44 93 SER A CA 1
ATOM 710 C C . SER A 1 93 ? -41.120 -5.559 47.544 1.00 53.44 93 SER A C 1
ATOM 712 O O . SER A 1 93 ? -39.954 -5.368 47.196 1.00 53.44 93 SER A O 1
ATOM 714 N N . PHE A 1 94 ? -42.061 -4.607 47.472 1.00 62.38 94 PHE A N 1
ATOM 715 C CA . PHE A 1 94 ? -41.762 -3.175 47.342 1.00 62.38 94 PHE A CA 1
ATOM 716 C C . PHE A 1 94 ? -41.934 -2.521 48.711 1.00 62.38 94 PHE A C 1
ATOM 718 O O . PHE A 1 94 ? -43.058 -2.352 49.192 1.00 62.38 94 PHE A O 1
ATOM 725 N N . GLY A 1 95 ? -40.833 -2.143 49.350 1.00 63.59 95 GLY A N 1
ATOM 726 C CA . GLY A 1 95 ? -40.906 -1.129 50.393 1.00 63.59 95 GLY A CA 1
ATOM 727 C C . GLY A 1 95 ? -40.666 0.225 49.755 1.00 63.59 95 GLY A C 1
ATOM 728 O O . GLY A 1 95 ? -39.710 0.364 49.001 1.00 63.59 95 GLY A O 1
ATOM 729 N N . HIS A 1 96 ? -41.520 1.210 50.017 1.00 68.31 96 HIS A N 1
ATOM 730 C CA . HIS A 1 96 ? -41.286 2.577 49.555 1.00 68.31 96 HIS A CA 1
ATOM 731 C C . HIS A 1 96 ? -41.492 3.585 50.677 1.00 68.31 96 HIS A C 1
ATOM 733 O O . HIS A 1 96 ? -42.337 3.405 51.562 1.00 68.31 96 HIS A O 1
ATOM 739 N N . TYR A 1 97 ? -40.684 4.637 50.615 1.00 69.62 97 TYR A N 1
ATOM 740 C CA . TYR A 1 97 ? -40.768 5.804 51.467 1.00 69.62 97 TYR A CA 1
ATOM 741 C C . TYR A 1 97 ? -41.138 6.998 50.603 1.00 69.62 97 TYR A C 1
ATOM 743 O O . TYR A 1 97 ? -40.443 7.340 49.640 1.00 69.62 97 TYR A O 1
ATOM 751 N N . GLY A 1 98 ? -42.248 7.625 50.962 1.00 69.88 98 GLY A N 1
ATOM 752 C CA . GLY A 1 98 ? -42.718 8.834 50.316 1.00 69.88 98 GLY A CA 1
ATOM 753 C C . GLY A 1 98 ? -42.973 9.942 51.320 1.00 69.88 98 GLY A C 1
ATOM 754 O O . GLY A 1 98 ? -43.014 9.708 52.531 1.00 69.88 98 GLY A O 1
ATOM 755 N N . ALA A 1 99 ? -43.142 11.146 50.794 1.00 70.19 99 ALA A N 1
ATOM 756 C CA . ALA A 1 99 ? -43.590 12.300 51.552 1.00 70.19 99 ALA A CA 1
ATOM 757 C C . ALA A 1 99 ? -44.891 12.815 50.940 1.00 70.19 99 ALA A C 1
ATOM 759 O O . ALA A 1 99 ? -45.019 12.884 49.713 1.00 70.19 99 ALA A O 1
ATOM 760 N N . VAL A 1 100 ? -45.842 13.164 51.801 1.00 70.44 100 VAL A N 1
ATOM 761 C CA . VAL A 1 100 ? -47.005 13.968 51.418 1.00 70.44 100 VAL A CA 1
ATOM 762 C C . VAL A 1 100 ? -46.676 15.414 51.755 1.00 70.44 100 VAL A C 1
ATOM 764 O O . VAL A 1 100 ? -46.242 15.679 52.876 1.00 70.44 100 VAL A O 1
ATOM 767 N N . THR A 1 101 ? -46.823 16.323 50.795 1.00 68.56 101 THR A N 1
ATOM 768 C CA . THR A 1 101 ? -46.704 17.762 51.056 1.00 68.56 101 THR A CA 1
ATOM 769 C C . THR A 1 101 ? -47.984 18.302 51.696 1.00 68.56 101 THR A C 1
ATOM 771 O O . THR A 1 101 ? -49.052 17.707 51.577 1.00 68.56 101 THR A O 1
ATOM 774 N N . ASP A 1 102 ? -47.908 19.468 52.326 1.00 63.19 102 ASP A N 1
ATOM 775 C CA . ASP A 1 102 ? -49.060 20.256 52.797 1.00 63.19 102 ASP A CA 1
ATOM 776 C C . ASP A 1 102 ? -50.106 20.570 51.705 1.00 63.19 102 ASP A C 1
ATOM 778 O O . ASP A 1 102 ? -51.269 20.832 52.007 1.00 63.19 102 ASP A O 1
ATOM 782 N N . THR A 1 103 ? -49.717 20.478 50.433 1.00 67.56 103 THR A N 1
ATOM 783 C CA . THR A 1 103 ? -50.591 20.583 49.254 1.00 67.56 103 THR A CA 1
ATOM 784 C C . THR A 1 103 ? -51.212 19.256 48.794 1.00 67.56 103 THR A C 1
ATOM 786 O O . THR A 1 103 ? -51.901 19.226 47.776 1.00 67.56 103 THR A O 1
ATOM 789 N N . GLY A 1 104 ? -50.978 18.152 49.512 1.00 62.53 104 GLY A N 1
ATOM 790 C CA . GLY A 1 104 ? -51.522 16.825 49.202 1.00 62.53 104 GLY A CA 1
ATOM 791 C C . GLY A 1 104 ? -50.797 16.078 48.076 1.00 62.53 104 GLY A C 1
ATOM 792 O O . GLY A 1 104 ? -51.251 15.013 47.654 1.00 62.53 104 GLY A O 1
ATOM 793 N N . VAL A 1 105 ? -49.665 16.594 47.581 1.00 67.56 105 VAL A N 1
ATOM 794 C CA . VAL A 1 105 ? -48.861 15.914 46.557 1.00 67.56 105 VAL A CA 1
ATOM 795 C C . VAL A 1 105 ? -48.088 14.774 47.208 1.00 67.56 105 VAL A C 1
ATOM 797 O O . VAL A 1 105 ? -47.309 14.977 48.140 1.00 67.56 105 VAL A O 1
ATOM 800 N N . VAL A 1 106 ? -48.286 13.560 46.698 1.00 62.81 106 VAL A N 1
ATOM 801 C CA . VAL A 1 106 ? -47.565 12.368 47.152 1.00 62.81 106 VAL A CA 1
ATOM 802 C C . VAL A 1 106 ? -46.331 12.172 46.278 1.00 62.81 106 VAL A C 1
ATOM 804 O O . VAL A 1 106 ? -46.444 11.923 45.081 1.00 62.81 106 VAL A O 1
ATOM 807 N N . SER A 1 107 ? -45.147 12.259 46.883 1.00 67.44 107 SER A N 1
ATOM 808 C CA . SER A 1 107 ? -43.868 11.978 46.223 1.00 67.44 107 SER A CA 1
ATOM 809 C C . SER A 1 107 ? -43.314 10.640 46.701 1.00 67.44 107 SER A C 1
ATOM 811 O O . SER A 1 107 ? -43.248 10.383 47.904 1.00 67.44 107 SER A O 1
ATOM 813 N N . MET A 1 108 ? -42.919 9.770 45.772 1.00 69.44 108 MET A N 1
ATOM 814 C CA . MET A 1 108 ? -42.107 8.598 46.093 1.00 69.44 108 MET A CA 1
ATOM 815 C C . MET A 1 108 ? -40.649 9.021 46.018 1.00 69.44 108 MET A C 1
ATOM 817 O O . MET A 1 108 ? -40.176 9.383 44.949 1.00 69.44 108 MET A O 1
ATOM 821 N N . ASN A 1 109 ? -39.945 8.991 47.145 1.00 72.50 109 ASN A N 1
ATOM 822 C CA . ASN A 1 109 ? -38.555 9.443 47.201 1.00 72.50 109 ASN A CA 1
ATOM 823 C C . ASN A 1 109 ? -37.593 8.250 47.186 1.00 72.50 109 ASN A C 1
ATOM 825 O O . ASN A 1 109 ? -36.499 8.325 46.628 1.00 72.50 109 ASN A O 1
ATOM 829 N N . TRP A 1 110 ? -38.020 7.127 47.770 1.00 74.94 110 TRP A N 1
ATOM 830 C CA . TRP A 1 110 ? -37.190 5.940 47.945 1.00 74.94 110 TRP A CA 1
ATOM 831 C C . TRP A 1 110 ? -38.016 4.676 47.853 1.00 74.94 110 TRP A C 1
ATOM 833 O O . TRP A 1 110 ? -39.182 4.644 48.247 1.00 74.94 110 TRP A O 1
ATOM 843 N N . GLY A 1 111 ? -37.377 3.601 47.432 1.00 75.69 111 GLY A N 1
ATOM 844 C CA . GLY A 1 111 ? -37.908 2.265 47.554 1.00 75.69 111 GLY A CA 1
ATOM 845 C C . GLY A 1 111 ? -36.814 1.223 47.526 1.00 75.69 111 GLY A C 1
ATOM 846 O O . GLY A 1 111 ? -35.632 1.541 47.427 1.00 75.69 111 GLY A O 1
ATOM 847 N N . TYR A 1 112 ? -37.209 -0.029 47.662 1.00 75.06 112 TYR A N 1
ATOM 848 C CA . TYR A 1 112 ? -36.332 -1.160 47.431 1.00 75.06 112 TYR A CA 1
ATOM 849 C C . TYR A 1 112 ? -37.121 -2.333 46.855 1.00 75.06 112 TYR A C 1
ATOM 851 O O . TYR A 1 112 ? -38.300 -2.502 47.182 1.00 75.06 112 TYR A O 1
ATOM 859 N N . ILE A 1 113 ? -36.473 -3.117 45.991 1.00 72.69 113 ILE A N 1
ATOM 860 C CA . ILE A 1 113 ? -37.055 -4.310 45.362 1.00 72.69 113 ILE A CA 1
ATOM 861 C C . ILE A 1 113 ? -36.378 -5.563 45.920 1.00 72.69 113 ILE A C 1
ATOM 863 O O . ILE A 1 113 ? -35.189 -5.781 45.706 1.00 72.69 113 ILE A O 1
ATOM 867 N N . GLY A 1 114 ? -37.158 -6.404 46.602 1.00 64.12 114 GLY A N 1
ATOM 868 C CA . GLY A 1 114 ? -36.708 -7.688 47.151 1.00 64.12 114 GLY A CA 1
ATOM 869 C C . GLY A 1 114 ? -35.898 -7.582 48.453 1.00 64.12 114 GLY A C 1
ATOM 870 O O . GLY A 1 114 ? -35.248 -6.576 48.732 1.00 64.12 114 GLY A O 1
ATOM 871 N N . GLY A 1 115 ? -35.931 -8.644 49.265 1.00 60.53 115 GLY A N 1
ATOM 872 C CA . GLY A 1 115 ? -35.280 -8.709 50.582 1.00 60.53 115 GLY A CA 1
ATOM 873 C C . GLY A 1 115 ? -36.131 -8.149 51.733 1.00 60.53 115 GLY A C 1
ATOM 874 O O . GLY A 1 115 ? -37.103 -7.433 51.532 1.00 60.53 115 GLY A O 1
ATOM 875 N N . THR A 1 116 ? -35.774 -8.486 52.975 1.00 58.84 116 THR A N 1
ATOM 876 C CA . THR A 1 116 ? -36.539 -8.097 54.179 1.00 58.84 116 THR A CA 1
ATOM 877 C C . THR A 1 116 ? -36.183 -6.711 54.729 1.00 58.84 116 THR A C 1
ATOM 879 O O . THR A 1 116 ? -36.809 -6.261 55.687 1.00 58.84 116 THR A O 1
ATOM 882 N N . ALA A 1 117 ? -35.186 -6.032 54.151 1.00 61.28 117 ALA A N 1
ATOM 883 C CA . ALA A 1 117 ? -34.713 -4.726 54.599 1.00 61.28 117 ALA A CA 1
ATOM 884 C C . ALA A 1 117 ? -34.096 -3.902 53.455 1.00 61.28 117 ALA A C 1
ATOM 886 O O . ALA A 1 117 ? -33.528 -4.451 52.506 1.00 61.28 117 ALA A O 1
ATOM 887 N N . TYR A 1 118 ? -34.164 -2.576 53.595 1.00 63.78 118 TYR A N 1
ATOM 888 C CA . TYR A 1 118 ? -33.484 -1.620 52.721 1.00 63.78 118 TYR A CA 1
ATOM 889 C C . TYR A 1 118 ? -31.962 -1.783 52.815 1.00 63.78 118 TYR A C 1
ATOM 891 O O . TYR A 1 118 ? -31.393 -1.749 53.907 1.00 63.78 118 TYR A O 1
ATOM 899 N N . ASN A 1 119 ? -31.289 -1.896 51.673 1.00 69.50 119 ASN A N 1
ATOM 900 C CA . ASN A 1 119 ? -29.844 -1.770 51.561 1.00 69.50 119 ASN A CA 1
ATOM 901 C C . ASN A 1 119 ? -29.460 -1.146 50.209 1.00 69.50 119 ASN A C 1
ATOM 903 O O . ASN A 1 119 ? -30.260 -1.018 49.290 1.00 69.50 119 ASN A O 1
ATOM 907 N N . VAL A 1 120 ? -28.200 -0.751 50.066 1.00 67.81 120 VAL A N 1
ATOM 908 C CA . VAL A 1 120 ? -27.714 -0.112 48.833 1.00 67.81 120 VAL A CA 1
ATOM 909 C C . VAL A 1 120 ? -27.683 -1.045 47.615 1.00 67.81 120 VAL A C 1
ATOM 911 O O . VAL A 1 120 ? -27.395 -0.577 46.533 1.00 67.81 120 VAL A O 1
ATOM 914 N N . LYS A 1 121 ? -27.960 -2.349 47.740 1.00 69.75 121 LYS A N 1
ATOM 915 C CA . LYS A 1 121 ? -28.015 -3.279 46.594 1.00 69.75 121 LYS A CA 1
ATOM 916 C C . LYS A 1 121 ? -29.420 -3.415 46.010 1.00 69.75 121 LYS A C 1
ATOM 918 O O . LYS A 1 121 ? -29.551 -3.721 44.833 1.00 69.75 121 LYS A O 1
ATOM 923 N N . ASN A 1 122 ? -30.457 -3.198 46.819 1.00 69.31 122 ASN A N 1
ATOM 924 C CA . ASN A 1 122 ? -31.857 -3.292 46.400 1.00 69.31 122 ASN A CA 1
ATOM 925 C C . ASN A 1 122 ? -32.572 -1.935 46.339 1.00 69.31 122 ASN A C 1
ATOM 927 O O . ASN A 1 122 ? -33.744 -1.899 45.974 1.00 69.31 122 ASN A O 1
ATOM 931 N N . ALA A 1 123 ? -31.895 -0.838 46.690 1.00 76.19 123 ALA A N 1
ATOM 932 C CA . ALA A 1 123 ? -32.474 0.498 46.716 1.00 76.19 123 ALA A CA 1
ATOM 933 C C . ALA A 1 123 ? -32.811 1.032 45.317 1.00 76.19 123 ALA A C 1
ATOM 935 O O . ALA A 1 123 ? -32.029 0.908 44.375 1.00 76.19 123 ALA A O 1
ATOM 936 N N . ILE A 1 124 ? -33.954 1.704 45.219 1.00 83.69 124 ILE A N 1
ATOM 937 C CA . ILE A 1 124 ? -34.344 2.550 44.096 1.00 83.69 124 ILE A CA 1
ATOM 938 C C . ILE A 1 124 ? -34.627 3.942 44.644 1.00 83.69 124 ILE A C 1
ATOM 940 O O . ILE A 1 124 ? -35.365 4.102 45.616 1.00 83.69 124 ILE A O 1
ATOM 944 N N . ARG A 1 125 ? -34.040 4.959 44.025 1.00 82.44 125 ARG A N 1
ATOM 945 C CA . ARG A 1 125 ? -34.282 6.360 44.354 1.00 82.44 125 ARG A CA 1
ATOM 946 C C . ARG A 1 125 ? -34.956 7.041 43.176 1.00 82.44 125 ARG A C 1
ATOM 948 O O . ARG A 1 125 ? -34.466 6.934 42.057 1.00 82.44 125 ARG A O 1
ATOM 955 N N . TRP A 1 126 ? -36.017 7.790 43.454 1.00 83.19 126 TRP A N 1
ATOM 956 C CA . TRP A 1 126 ? -36.619 8.715 42.498 1.00 83.19 126 TRP A CA 1
ATOM 957 C C . TRP A 1 126 ? -36.351 10.141 42.959 1.00 83.19 126 TRP A C 1
ATOM 959 O O . TRP A 1 126 ? -36.400 10.448 44.152 1.00 83.19 126 TRP A O 1
ATOM 969 N N . THR A 1 127 ? -36.040 11.018 42.018 1.00 77.38 127 THR A N 1
ATOM 970 C CA . THR A 1 127 ? -35.940 12.456 42.268 1.00 77.38 127 THR A CA 1
ATOM 971 C C . THR A 1 127 ? -37.149 13.179 41.692 1.00 77.38 127 THR A C 1
ATOM 973 O O . THR A 1 127 ? -37.842 12.683 40.805 1.00 77.38 127 THR A O 1
ATOM 976 N N . SER A 1 128 ? -37.407 14.387 42.190 1.00 75.88 128 SER A N 1
ATOM 977 C CA . SER A 1 128 ? -38.513 15.232 41.724 1.00 75.88 128 SER A CA 1
ATOM 978 C C . SER A 1 128 ? -38.404 15.634 40.247 1.00 75.88 128 SER A C 1
ATOM 980 O O . SER A 1 128 ? -39.409 15.987 39.639 1.00 75.88 128 SER A O 1
ATOM 982 N N . ASP A 1 129 ? -37.211 15.545 39.654 1.00 77.81 129 ASP A N 1
ATOM 983 C CA . ASP A 1 129 ? -36.941 15.764 38.228 1.00 77.81 129 ASP A CA 1
ATOM 984 C C . ASP A 1 129 ? -36.993 14.467 37.390 1.00 77.81 129 ASP A C 1
ATOM 986 O O . ASP A 1 129 ? -36.456 14.423 36.287 1.00 77.81 129 ASP A O 1
ATOM 990 N N . GLN A 1 130 ? -37.664 13.425 37.899 1.00 79.88 130 GLN A N 1
ATOM 991 C CA . GLN A 1 130 ? -37.963 12.157 37.211 1.00 79.88 130 GLN A CA 1
ATOM 992 C C . GLN A 1 130 ? -36.760 11.247 36.926 1.00 79.88 130 GLN A C 1
ATOM 994 O O . GLN A 1 130 ? -36.894 10.270 36.188 1.00 79.88 130 GLN A O 1
ATOM 999 N N . ARG A 1 131 ? -35.594 11.505 37.521 1.00 81.19 131 ARG A N 1
ATOM 1000 C CA . ARG A 1 131 ? -34.453 10.589 37.409 1.00 81.19 131 ARG A CA 1
ATOM 1001 C C . ARG A 1 131 ? -34.606 9.423 38.375 1.00 81.19 131 ARG A C 1
ATOM 1003 O O . ARG A 1 131 ? -35.124 9.571 39.486 1.00 81.19 131 ARG A O 1
ATOM 1010 N N . VAL A 1 132 ? -34.119 8.263 37.951 1.00 84.06 132 VAL A N 1
ATOM 1011 C CA . VAL A 1 132 ? -34.147 7.030 38.738 1.00 84.06 132 VAL A CA 1
ATOM 1012 C C . VAL A 1 132 ? -32.721 6.577 38.993 1.00 84.06 132 VAL A C 1
ATOM 1014 O O . VAL A 1 132 ? -31.943 6.480 38.050 1.00 84.06 132 VAL A O 1
ATOM 1017 N N . ALA A 1 133 ? -32.379 6.274 40.244 1.00 83.00 133 ALA A N 1
ATOM 1018 C CA . ALA A 1 133 ? -31.135 5.587 40.561 1.00 83.00 133 ALA A CA 1
ATOM 1019 C C . ALA A 1 133 ? -31.388 4.202 41.160 1.00 83.00 133 ALA A C 1
ATOM 1021 O O . ALA A 1 133 ? -32.184 4.071 42.087 1.00 83.00 133 ALA A O 1
ATOM 1022 N N . ILE A 1 134 ? -30.685 3.185 40.665 1.00 82.75 134 ILE A N 1
ATOM 1023 C CA . ILE A 1 134 ? -30.652 1.836 41.242 1.00 82.75 134 ILE A CA 1
ATOM 1024 C C . ILE A 1 134 ? -29.366 1.704 42.054 1.00 82.75 134 ILE A C 1
ATOM 1026 O O . ILE A 1 134 ? -28.297 2.081 41.589 1.00 82.75 134 ILE A O 1
ATOM 1030 N N . GLY A 1 135 ? -29.468 1.190 43.274 1.00 78.19 135 GLY A N 1
ATOM 1031 C CA . GLY A 1 135 ? -28.342 0.994 44.185 1.00 78.19 135 GLY A CA 1
ATOM 1032 C C . GLY A 1 135 ? -27.897 2.245 44.963 1.00 78.19 135 GLY A C 1
ATOM 1033 O O . GLY A 1 135 ? -26.893 2.255 45.676 1.00 78.19 135 GLY A O 1
ATOM 1034 N N . ALA A 1 136 ? -28.671 3.327 44.875 1.00 76.69 136 ALA A N 1
ATOM 1035 C CA . ALA A 1 136 ? -28.381 4.575 45.569 1.00 76.69 136 ALA A CA 1
ATOM 1036 C C . ALA A 1 136 ? -28.795 4.524 47.052 1.00 76.69 136 ALA A C 1
ATOM 1038 O O . ALA A 1 136 ? -29.949 4.265 47.393 1.00 76.69 136 ALA A O 1
ATOM 1039 N N . GLY A 1 137 ? -27.864 4.823 47.962 1.00 73.00 137 GLY A N 1
ATOM 1040 C CA . GLY A 1 137 ? -28.181 5.052 49.376 1.00 73.00 137 GLY A CA 1
ATOM 1041 C C . GLY A 1 137 ? -28.963 6.353 49.615 1.00 73.00 137 GLY A C 1
ATOM 1042 O O . GLY A 1 137 ? -29.025 7.219 48.745 1.00 73.00 137 GLY A O 1
ATOM 1043 N N . ALA A 1 138 ? -29.472 6.543 50.839 1.00 68.56 138 ALA A N 1
ATOM 1044 C CA . ALA A 1 138 ? -30.279 7.705 51.247 1.00 68.56 138 ALA A CA 1
ATOM 1045 C C . ALA A 1 138 ? -29.614 9.088 51.032 1.00 68.56 138 ALA A C 1
ATOM 1047 O O . ALA A 1 138 ? -30.282 10.118 51.018 1.00 68.56 138 ALA A O 1
ATOM 1048 N N . ALA A 1 139 ? -28.292 9.133 50.862 1.00 74.31 139 ALA A N 1
ATOM 1049 C CA . ALA A 1 139 ? -27.545 10.362 50.598 1.00 74.31 139 ALA A CA 1
ATOM 1050 C C . ALA A 1 139 ? -27.156 10.538 49.118 1.00 74.31 139 ALA A C 1
ATOM 1052 O O . ALA A 1 139 ? -26.782 11.636 48.716 1.00 74.31 139 ALA A O 1
ATOM 1053 N N . VAL A 1 140 ? -27.259 9.495 48.286 1.00 76.12 140 VAL A N 1
ATOM 1054 C CA . VAL A 1 140 ? -26.697 9.494 46.927 1.00 76.12 140 VAL A CA 1
ATOM 1055 C C . VAL A 1 140 ? -27.766 9.842 45.901 1.00 76.12 140 VAL A C 1
ATOM 1057 O O . VAL A 1 140 ? -28.755 9.125 45.760 1.00 76.12 140 VAL A O 1
ATOM 1060 N N . VAL A 1 141 ? -27.634 10.996 45.251 1.00 76.56 141 VAL A N 1
ATOM 1061 C CA . VAL A 1 141 ? -28.578 11.496 44.236 1.00 76.56 141 VAL A CA 1
ATOM 1062 C C . VAL A 1 141 ? -28.182 10.916 42.872 1.00 76.56 141 VAL A C 1
ATOM 1064 O O . VAL A 1 141 ? -26.978 10.814 42.635 1.00 76.56 141 VAL A O 1
ATOM 1067 N N . PRO A 1 142 ? -29.133 10.568 41.975 1.00 81.00 142 PRO A N 1
ATOM 1068 C CA . PRO A 1 142 ? -28.811 10.263 40.587 1.00 81.00 142 PRO A CA 1
ATOM 1069 C C . PRO A 1 142 ? -27.904 11.343 39.994 1.00 81.00 142 PRO A C 1
ATOM 1071 O O . PRO A 1 142 ? -28.061 12.536 40.284 1.00 81.00 142 PRO A O 1
ATOM 1074 N N . THR A 1 143 ? -26.975 10.939 39.143 1.00 79.38 143 THR A N 1
ATOM 1075 C CA . THR A 1 143 ? -26.054 11.833 38.448 1.00 79.38 143 THR A CA 1
ATOM 1076 C C . THR A 1 143 ? -26.844 12.816 37.578 1.00 79.38 143 THR A C 1
ATOM 1078 O O . THR A 1 143 ? -27.825 12.459 36.917 1.00 79.38 143 THR A O 1
ATOM 1081 N N . ALA A 1 144 ? -26.474 14.099 37.616 1.00 75.62 144 ALA A N 1
ATOM 1082 C CA . ALA A 1 144 ? -27.132 15.128 36.809 1.00 75.62 144 ALA A CA 1
ATOM 1083 C C . ALA A 1 144 ? -26.979 14.811 35.313 1.00 75.62 144 ALA A C 1
ATOM 1085 O O . ALA A 1 144 ? -25.881 14.500 34.859 1.00 75.62 144 ALA A O 1
ATOM 1086 N N . GLY A 1 145 ? -28.083 14.873 34.562 1.00 73.56 145 GLY A N 1
ATOM 1087 C CA . GLY A 1 145 ? -28.109 14.572 33.124 1.00 73.56 145 GLY A CA 1
ATOM 1088 C C . GLY A 1 145 ? -28.446 13.123 32.746 1.00 73.56 145 GLY A C 1
ATOM 1089 O O . GLY A 1 145 ? -28.622 12.854 31.562 1.00 73.56 145 GLY A O 1
ATOM 1090 N N . TYR A 1 146 ? -28.598 12.207 33.710 1.00 72.75 146 TYR A N 1
ATOM 1091 C CA . TYR A 1 146 ? -28.969 10.809 33.450 1.00 72.75 146 TYR A CA 1
ATOM 1092 C C . TYR A 1 146 ? -30.411 10.534 33.882 1.00 72.75 146 TYR A C 1
ATOM 1094 O O . TYR A 1 146 ? -30.783 10.828 35.015 1.00 72.75 146 TYR A O 1
ATOM 1102 N N . ALA A 1 147 ? -31.223 9.949 32.994 1.00 77.06 147 ALA A N 1
ATOM 1103 C CA . ALA A 1 147 ? -32.586 9.517 33.326 1.00 77.06 147 ALA A CA 1
ATOM 1104 C C . ALA A 1 147 ? -32.597 8.246 34.201 1.00 77.06 147 ALA A C 1
ATOM 1106 O O . ALA A 1 147 ? -33.453 8.099 35.072 1.00 77.06 147 ALA A O 1
ATOM 1107 N N . LEU A 1 148 ? -31.615 7.363 33.995 1.00 78.69 148 LEU A N 1
ATOM 1108 C CA . LEU A 1 148 ? -31.359 6.167 34.792 1.00 78.69 148 LEU A CA 1
ATOM 1109 C C . LEU A 1 148 ? -29.882 6.152 35.197 1.00 78.69 148 LEU A C 1
ATOM 1111 O O . LEU A 1 148 ? -29.010 6.196 34.331 1.00 78.69 148 LEU A O 1
ATOM 1115 N N . ASP A 1 149 ? -29.617 6.077 36.496 1.00 78.75 149 ASP A N 1
ATOM 1116 C CA . ASP A 1 149 ? -28.281 5.964 37.079 1.00 78.75 149 ASP A CA 1
ATOM 1117 C C . ASP A 1 149 ? -28.166 4.645 37.860 1.00 78.75 149 ASP A C 1
ATOM 1119 O O . ASP A 1 149 ? -29.042 4.301 38.648 1.00 78.75 149 ASP A O 1
ATOM 1123 N N . VAL A 1 150 ? -27.114 3.862 37.648 1.00 78.75 150 VAL A N 1
ATOM 1124 C CA . VAL A 1 150 ? -26.910 2.600 38.376 1.00 78.75 150 VAL A CA 1
ATOM 1125 C C . VAL A 1 150 ? -25.658 2.757 39.220 1.00 78.75 150 VAL A C 1
ATOM 1127 O O . VAL A 1 150 ? -24.538 2.751 38.714 1.00 78.75 150 VAL A O 1
ATOM 1130 N N . ILE A 1 151 ? -25.862 2.927 40.522 1.00 70.94 151 ILE A N 1
ATOM 1131 C CA . ILE A 1 151 ? -24.838 3.306 41.484 1.00 70.94 151 ILE A CA 1
ATOM 1132 C C . ILE A 1 151 ? -24.447 2.077 42.298 1.00 70.94 151 ILE A C 1
ATOM 1134 O O . ILE A 1 151 ? -25.234 1.546 43.074 1.00 70.94 151 ILE A O 1
ATOM 1138 N N . GLY A 1 152 ? -23.204 1.636 42.138 1.00 65.06 152 GLY A N 1
ATOM 1139 C CA . GLY A 1 152 ? -22.678 0.454 42.817 1.00 65.06 152 GLY A CA 1
ATOM 1140 C C . GLY A 1 152 ? -21.829 -0.371 41.861 1.00 65.06 152 GLY A C 1
ATOM 1141 O O . GLY A 1 152 ? -22.284 -0.809 40.812 1.00 65.06 152 GLY A O 1
ATOM 1142 N N . SER A 1 153 ? -20.565 -0.561 42.214 1.00 53.91 153 SER A N 1
ATOM 1143 C CA . SER A 1 153 ? -19.506 -1.053 41.329 1.00 53.91 153 SER A CA 1
ATOM 1144 C C . SER A 1 153 ? -19.421 -2.578 41.190 1.00 53.91 153 SER A C 1
ATOM 1146 O O . SER A 1 153 ? -18.374 -3.092 40.813 1.00 53.91 153 SER A O 1
ATOM 1148 N N . GLU A 1 154 ? -20.477 -3.334 41.486 1.00 52.78 154 GLU A N 1
ATOM 1149 C CA . GLU A 1 154 ? -20.414 -4.799 41.447 1.00 52.78 154 GLU A CA 1
ATOM 1150 C C . GLU A 1 154 ? -21.504 -5.379 40.544 1.00 52.78 154 GLU A C 1
ATOM 1152 O O . GLU A 1 154 ? -22.535 -5.858 40.999 1.00 52.78 154 GLU A O 1
ATOM 1157 N N . TYR A 1 155 ? -21.186 -5.398 39.245 1.00 51.28 155 TYR A N 1
ATOM 1158 C CA . TYR A 1 155 ? -21.768 -6.266 38.219 1.00 51.28 155 TYR A CA 1
ATOM 1159 C C . TYR A 1 155 ? -23.186 -5.926 37.723 1.00 51.28 155 TYR A C 1
ATOM 1161 O O . TYR A 1 155 ? -24.159 -6.577 38.101 1.00 51.28 155 TYR A O 1
ATOM 1169 N N . VAL A 1 156 ? -23.289 -5.081 36.688 1.00 55.31 156 VAL A N 1
ATOM 1170 C CA . VAL A 1 156 ? -24.273 -5.369 35.626 1.00 55.31 156 VAL A CA 1
ATOM 1171 C C . VAL A 1 156 ? -23.761 -6.626 34.911 1.00 55.31 156 VAL A C 1
ATOM 1173 O O . VAL A 1 156 ? -22.922 -6.553 34.019 1.00 55.31 156 VAL A O 1
ATOM 1176 N N . ARG A 1 157 ? -24.141 -7.810 35.404 1.00 47.94 157 ARG A N 1
ATOM 1177 C CA . ARG A 1 157 ? -23.844 -9.099 34.759 1.00 47.94 157 ARG A CA 1
ATOM 1178 C C . ARG A 1 157 ? -24.893 -9.344 33.674 1.00 47.94 157 ARG A C 1
ATOM 1180 O O . ARG A 1 157 ? -26.080 -9.326 33.977 1.00 47.94 157 ARG A O 1
ATOM 1187 N N . GLY A 1 158 ? -24.443 -9.622 32.451 1.00 47.44 158 GLY A N 1
ATOM 1188 C CA . GLY A 1 158 ? -25.295 -9.976 31.311 1.00 47.44 158 GLY A CA 1
ATOM 1189 C C . GLY A 1 158 ? -25.088 -9.069 30.099 1.00 47.44 158 GLY A C 1
ATOM 1190 O O . GLY A 1 158 ? -24.396 -8.054 30.179 1.00 47.44 158 GLY A O 1
ATOM 1191 N N . ASP A 1 159 ? -25.690 -9.452 28.976 1.00 48.19 159 ASP A N 1
ATOM 1192 C CA . ASP A 1 159 ? -25.666 -8.660 27.750 1.00 48.19 159 ASP A CA 1
ATOM 1193 C C . ASP A 1 159 ? -26.566 -7.430 27.920 1.00 48.19 159 ASP A C 1
ATOM 1195 O O . ASP A 1 159 ? -27.794 -7.534 27.975 1.00 48.19 159 ASP A O 1
ATOM 1199 N N . VAL A 1 160 ? -25.967 -6.240 28.000 1.00 63.81 160 VAL A N 1
ATOM 1200 C CA . VAL A 1 160 ? -26.724 -4.984 27.933 1.00 63.81 160 VAL A CA 1
ATOM 1201 C C . VAL A 1 160 ? -27.113 -4.756 26.476 1.00 63.81 160 VAL A C 1
ATOM 1203 O O . VAL A 1 160 ? -26.371 -4.160 25.697 1.00 63.81 160 VAL A O 1
ATOM 1206 N N . THR A 1 161 ? -28.283 -5.266 26.096 1.00 54.00 161 THR A N 1
ATOM 1207 C CA . THR A 1 161 ? -28.854 -5.011 24.771 1.00 54.00 161 THR A CA 1
ATOM 1208 C C . THR A 1 161 ? -29.459 -3.611 24.752 1.00 54.00 161 THR A C 1
ATOM 1210 O O . THR A 1 161 ? -30.494 -3.363 25.367 1.00 54.00 161 THR A O 1
ATOM 1213 N N . ILE A 1 162 ? -28.826 -2.689 24.028 1.00 69.12 162 ILE A N 1
ATOM 1214 C CA . ILE A 1 162 ? -29.408 -1.380 23.720 1.00 69.12 162 ILE A CA 1
ATOM 1215 C C . ILE A 1 162 ? -30.218 -1.545 22.430 1.00 69.12 162 ILE A C 1
ATOM 1217 O O . ILE A 1 162 ? -29.660 -1.536 21.336 1.00 69.12 162 ILE A O 1
ATOM 1221 N N . ALA A 1 163 ? -31.528 -1.755 22.557 1.00 49.50 163 ALA A N 1
ATOM 1222 C CA . ALA A 1 163 ? -32.438 -1.859 21.419 1.00 49.50 163 ALA A CA 1
ATOM 1223 C C . ALA A 1 163 ? -33.116 -0.507 21.142 1.00 49.50 163 ALA A C 1
ATOM 1225 O O . ALA A 1 163 ? -33.672 0.108 22.052 1.00 49.50 163 ALA A O 1
ATOM 1226 N N . GLY A 1 164 ? -33.098 -0.062 19.882 1.00 61.56 164 GLY A N 1
ATOM 1227 C CA . GLY A 1 164 ? -33.749 1.170 19.426 1.00 61.56 164 GLY A CA 1
ATOM 1228 C C . GLY A 1 164 ? -32.808 2.134 18.699 1.00 61.56 164 GLY A C 1
ATOM 1229 O O . GLY A 1 164 ? -31.621 1.865 18.527 1.00 61.56 164 GLY A O 1
ATOM 1230 N N . ASN A 1 165 ? -33.356 3.268 18.262 1.00 55.22 165 ASN A N 1
ATOM 1231 C CA . ASN A 1 165 ? -32.590 4.339 17.628 1.00 55.22 165 ASN A CA 1
ATOM 1232 C C . ASN A 1 165 ? -32.013 5.277 18.701 1.00 55.22 165 ASN A C 1
ATOM 1234 O O . ASN A 1 165 ? -32.733 5.709 19.605 1.00 55.22 165 ASN A O 1
ATOM 1238 N N . PHE A 1 166 ? -30.739 5.658 18.576 1.00 65.38 166 PHE A N 1
ATOM 1239 C CA . PHE A 1 166 ? -30.200 6.810 19.302 1.00 65.38 166 PHE A CA 1
ATOM 1240 C C . PHE A 1 166 ? -30.836 8.079 18.713 1.00 65.38 166 PHE A C 1
ATOM 1242 O O . PHE A 1 166 ? -30.416 8.574 17.672 1.00 65.38 166 PHE A O 1
ATOM 1249 N N . ASN A 1 167 ? -31.897 8.581 19.347 1.00 52.59 167 ASN A N 1
ATOM 1250 C CA . ASN A 1 167 ? -32.759 9.633 18.790 1.00 52.59 167 ASN A CA 1
ATOM 1251 C C . ASN A 1 167 ? -32.172 11.061 18.848 1.00 52.59 167 ASN A C 1
ATOM 1253 O O . ASN A 1 167 ? -32.905 12.031 18.661 1.00 52.59 167 ASN A O 1
ATOM 1257 N N . THR A 1 168 ? -30.868 11.226 19.087 1.00 54.50 168 THR A N 1
ATOM 1258 C CA . THR A 1 168 ? -30.218 12.544 19.132 1.00 54.50 168 THR A CA 1
ATOM 1259 C C . THR A 1 168 ? -28.933 12.550 18.312 1.00 54.50 168 THR A C 1
ATOM 1261 O O . THR A 1 168 ? -27.969 11.871 18.648 1.00 54.50 168 THR A O 1
ATOM 1264 N N . TYR A 1 169 ? -28.886 13.387 17.273 1.00 56.28 169 TYR A N 1
ATOM 1265 C CA . TYR A 1 169 ? -27.691 13.630 16.448 1.00 56.28 169 TYR A CA 1
ATOM 1266 C C . TYR A 1 169 ? -26.585 14.421 17.175 1.00 56.28 169 TYR A C 1
ATOM 1268 O O . TYR A 1 169 ? -25.554 14.730 16.584 1.00 56.28 169 TYR A O 1
ATOM 1276 N N . GLN A 1 170 ? -26.804 14.789 18.440 1.00 49.66 170 GLN A N 1
ATOM 1277 C CA . GLN A 1 170 ? -25.841 15.495 19.277 1.00 49.66 170 GLN A CA 1
ATOM 1278 C C . GLN A 1 170 ? -25.470 14.612 20.468 1.00 49.66 170 GLN A C 1
ATOM 1280 O O . GLN A 1 170 ? -26.321 14.292 21.294 1.00 49.66 170 GLN A O 1
ATOM 1285 N N . GLY A 1 171 ? -24.202 14.212 20.533 1.00 52.97 171 GLY A N 1
ATOM 1286 C CA . GLY A 1 171 ? -23.648 13.405 21.618 1.00 52.97 171 GLY A CA 1
ATOM 1287 C C . GLY A 1 171 ? -22.720 12.299 21.119 1.00 52.97 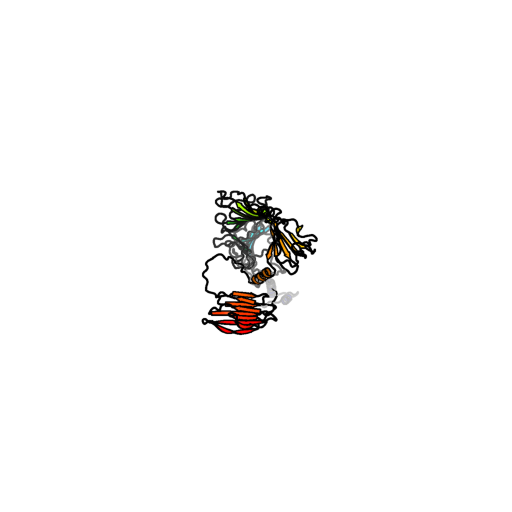171 GLY A C 1
ATOM 1288 O O . GLY A 1 171 ? -22.828 11.838 19.985 1.00 52.97 171 GLY A O 1
ATOM 1289 N N . SER A 1 172 ? -21.804 11.878 21.985 1.00 53.19 172 SER A N 1
ATOM 1290 C CA . SER A 1 172 ? -20.898 10.753 21.744 1.00 53.19 172 SER A CA 1
ATOM 1291 C C . SER A 1 172 ? -21.389 9.539 22.531 1.00 53.19 172 SER A C 1
ATOM 1293 O O . SER A 1 172 ? -21.622 9.648 23.735 1.00 53.19 172 SER A O 1
ATOM 1295 N N . LEU A 1 173 ? -21.504 8.371 21.892 1.00 62.12 173 LEU A N 1
ATOM 1296 C CA . LEU A 1 173 ? -21.621 7.105 22.619 1.00 62.12 173 LEU A CA 1
ATOM 1297 C C . LEU A 1 173 ? -20.229 6.710 23.121 1.00 62.12 173 LEU A C 1
ATOM 1299 O O . LEU A 1 173 ? -19.418 6.165 22.373 1.00 62.12 173 LEU A O 1
ATOM 1303 N N . THR A 1 174 ? -19.945 6.993 24.389 1.00 55.34 174 THR A N 1
ATOM 1304 C CA . THR A 1 174 ? -18.674 6.622 25.020 1.00 55.34 174 THR A CA 1
ATOM 1305 C C . THR A 1 174 ? -18.831 5.290 25.754 1.00 55.34 174 THR A C 1
ATOM 1307 O O . THR A 1 174 ? -19.276 5.251 26.897 1.00 55.34 174 THR A O 1
ATOM 1310 N N . ALA A 1 175 ? -18.455 4.181 25.112 1.00 63.06 175 ALA A N 1
ATOM 1311 C CA . ALA A 1 175 ? -18.337 2.879 25.772 1.00 63.06 175 ALA A CA 1
ATOM 1312 C C . ALA A 1 175 ? -16.938 2.744 26.402 1.00 63.06 175 ALA A C 1
ATOM 1314 O O . ALA A 1 175 ? -15.987 2.335 25.738 1.00 63.06 175 ALA A O 1
ATOM 1315 N N . GLN A 1 176 ? -16.795 3.122 27.676 1.00 54.44 176 GLN A N 1
ATOM 1316 C CA . GLN A 1 176 ? -15.523 3.052 28.402 1.00 54.44 176 GLN A CA 1
ATOM 1317 C C . GLN A 1 176 ? -15.585 1.981 29.494 1.00 54.44 176 GLN A C 1
ATOM 1319 O O . GLN A 1 176 ? -16.245 2.156 30.514 1.00 54.44 176 GLN A O 1
ATOM 1324 N N . HIS A 1 177 ? -14.860 0.879 29.305 1.00 55.84 177 HIS A N 1
ATOM 1325 C CA . HIS A 1 177 ? -14.572 -0.067 30.381 1.00 55.84 177 HIS A CA 1
ATOM 1326 C C . HIS A 1 177 ? -13.194 0.274 30.957 1.00 55.84 177 HIS A C 1
ATOM 1328 O O . HIS A 1 177 ? -12.201 0.263 30.226 1.00 55.84 177 HIS A O 1
ATOM 1334 N N . GLN A 1 178 ? -13.091 0.570 32.258 1.00 49.78 178 GLN A N 1
ATOM 1335 C CA . GLN A 1 178 ? -11.777 0.757 32.887 1.00 49.78 178 GLN A CA 1
ATOM 1336 C C . GLN A 1 178 ? -10.910 -0.493 32.648 1.00 49.78 178 GLN A C 1
ATOM 1338 O O . GLN A 1 178 ? -11.327 -1.615 32.931 1.00 49.78 178 GLN A O 1
ATOM 1343 N N . GLY A 1 179 ? -9.725 -0.310 32.063 1.00 53.53 179 GLY A N 1
ATOM 1344 C CA . GLY A 1 179 ? -8.759 -1.385 31.812 1.00 53.53 179 GLY A CA 1
ATOM 1345 C C . GLY A 1 179 ? -8.979 -2.238 30.552 1.00 53.53 179 GLY A C 1
ATOM 1346 O O . GLY A 1 179 ? -8.114 -3.063 30.249 1.00 53.53 179 GLY A O 1
ATOM 1347 N N . ILE A 1 180 ? -10.062 -2.043 29.780 1.00 57.03 180 ILE A N 1
ATOM 1348 C CA . ILE A 1 180 ? -10.328 -2.816 28.550 1.00 57.03 180 ILE A CA 1
ATOM 1349 C C . ILE A 1 180 ? -10.677 -1.880 27.385 1.00 57.03 180 ILE A C 1
ATOM 1351 O O . ILE A 1 180 ? -11.759 -1.308 27.331 1.00 57.03 180 ILE A O 1
ATOM 1355 N N . ASN A 1 181 ? -9.784 -1.795 26.397 1.00 55.66 181 ASN A N 1
ATOM 1356 C CA . ASN A 1 181 ? -9.963 -0.967 25.200 1.00 55.66 181 ASN A CA 1
ATOM 1357 C C . ASN A 1 181 ? -10.521 -1.784 24.013 1.00 55.66 181 ASN A C 1
ATOM 1359 O O . ASN A 1 181 ? -9.919 -1.792 22.941 1.00 55.66 181 ASN A O 1
ATOM 1363 N N . LYS A 1 182 ? -11.595 -2.569 24.180 1.00 61.62 182 LYS A N 1
ATOM 1364 C CA . LYS A 1 182 ? -12.106 -3.453 23.106 1.00 61.62 182 LYS A CA 1
ATOM 1365 C C . LYS A 1 182 ? -13.608 -3.291 22.890 1.00 61.62 182 LYS A C 1
ATOM 1367 O O . LYS A 1 182 ? -14.365 -3.370 23.848 1.00 61.62 182 LYS A O 1
ATOM 1372 N N . LEU A 1 183 ? -14.016 -3.171 21.627 1.00 65.75 183 LEU A N 1
ATOM 1373 C CA . LEU A 1 183 ? -15.391 -3.318 21.158 1.00 65.75 183 LEU A CA 1
ATOM 1374 C C . LEU A 1 183 ? -15.511 -4.643 20.394 1.00 65.75 183 LEU A C 1
ATOM 1376 O O . LEU A 1 183 ? -14.830 -4.876 19.388 1.00 65.75 183 LEU A O 1
ATOM 1380 N N . ARG A 1 184 ? -16.350 -5.538 20.910 1.00 59.84 184 ARG A N 1
ATOM 1381 C CA . ARG A 1 184 ? -16.596 -6.867 20.346 1.00 59.84 184 ARG A CA 1
ATOM 1382 C C . ARG A 1 184 ? -18.013 -6.944 19.787 1.00 59.84 184 ARG A C 1
ATOM 1384 O O . ARG A 1 184 ? -18.914 -6.350 20.365 1.00 59.84 184 ARG A O 1
ATOM 1391 N N . ALA A 1 185 ? -18.182 -7.669 18.685 1.00 56.22 185 ALA A N 1
ATOM 1392 C CA . ALA A 1 185 ? -19.498 -8.065 18.190 1.00 56.22 185 ALA A CA 1
ATOM 1393 C C . ALA A 1 185 ? -20.068 -9.218 19.033 1.00 56.22 185 ALA A C 1
ATOM 1395 O O . ALA A 1 185 ? -21.266 -9.262 19.274 1.00 56.22 185 ALA A O 1
ATOM 1396 N N . ASP A 1 186 ? -19.196 -10.126 19.496 1.00 56.41 186 ASP A N 1
ATOM 1397 C CA . ASP A 1 186 ? -19.534 -11.251 20.374 1.00 56.41 186 ASP A CA 1
ATOM 1398 C C . ASP A 1 186 ? -18.280 -11.809 21.094 1.00 56.41 186 ASP A C 1
ATOM 1400 O O . ASP A 1 186 ? -17.201 -11.206 21.082 1.00 56.41 186 ASP A O 1
ATOM 1404 N N . ALA A 1 187 ? -18.411 -12.964 21.758 1.00 54.34 187 ALA A N 1
ATOM 1405 C CA . ALA A 1 187 ? -17.325 -13.609 22.500 1.00 54.34 187 ALA A CA 1
ATOM 1406 C C . ALA A 1 187 ? -16.077 -13.933 21.648 1.00 54.34 187 ALA A C 1
ATOM 1408 O O . ALA A 1 187 ? -14.974 -13.998 22.196 1.00 54.34 187 ALA A O 1
ATOM 1409 N N . VAL A 1 188 ? -16.237 -14.102 20.333 1.00 50.38 188 VAL A N 1
ATOM 1410 C CA . VAL A 1 188 ? -15.200 -14.534 19.382 1.00 50.38 188 VAL A CA 1
ATOM 1411 C C . VAL A 1 188 ? -14.779 -13.386 18.450 1.00 50.38 188 VAL A C 1
ATOM 1413 O O . VAL A 1 188 ? -13.611 -13.268 18.083 1.00 50.38 188 VAL A O 1
ATOM 1416 N N . ASN A 1 189 ? -15.697 -12.480 18.118 1.00 49.69 189 ASN A N 1
ATOM 1417 C CA . ASN A 1 189 ? -15.536 -11.461 17.088 1.00 49.69 189 ASN A CA 1
ATOM 1418 C C . ASN A 1 189 ? -15.203 -10.088 17.689 1.00 49.69 189 ASN A C 1
ATOM 1420 O O . ASN A 1 189 ? -16.032 -9.438 18.323 1.00 49.69 189 ASN A O 1
ATOM 1424 N N . THR A 1 190 ? -13.974 -9.608 17.469 1.00 57.06 190 THR A N 1
ATOM 1425 C CA . THR A 1 190 ? -13.528 -8.260 17.874 1.00 57.06 190 THR A CA 1
ATOM 1426 C C . THR A 1 190 ? -13.558 -7.323 16.669 1.00 57.06 190 THR A C 1
ATOM 1428 O O . THR A 1 190 ? -12.864 -7.593 15.697 1.00 57.06 1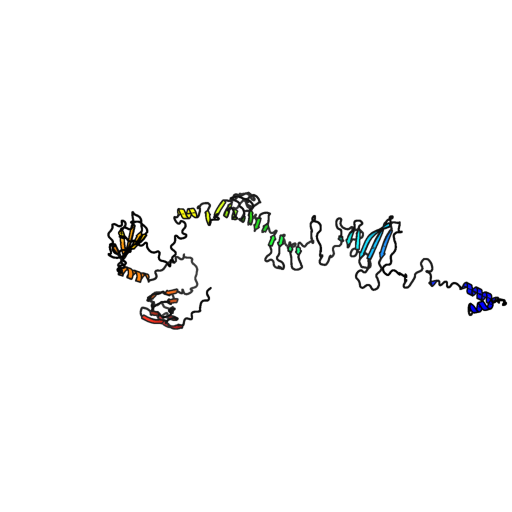90 THR A O 1
ATOM 1431 N N . ILE A 1 191 ? -14.314 -6.221 16.740 1.00 62.03 191 ILE A N 1
ATOM 1432 C CA . ILE A 1 191 ? -14.435 -5.251 15.634 1.00 62.03 191 ILE A CA 1
ATOM 1433 C C . ILE A 1 191 ? -13.323 -4.200 15.735 1.00 62.03 191 ILE A C 1
ATOM 1435 O O . ILE A 1 191 ? -12.630 -3.925 14.760 1.00 62.03 191 ILE A O 1
ATOM 1439 N N . ILE A 1 192 ? -13.124 -3.639 16.932 1.00 65.94 192 ILE A N 1
ATOM 1440 C CA . ILE A 1 192 ? -12.078 -2.653 17.223 1.00 65.94 192 ILE A CA 1
ATOM 1441 C C . ILE A 1 192 ? -11.451 -3.025 18.561 1.00 65.94 192 ILE A C 1
ATOM 1443 O O . ILE A 1 192 ? -12.147 -3.208 19.559 1.00 65.94 192 ILE A O 1
ATOM 1447 N N . SER A 1 193 ? -10.128 -3.127 18.618 1.00 61.34 193 SER A N 1
ATOM 1448 C CA . SER A 1 193 ? -9.424 -3.209 19.900 1.00 61.34 193 SER A CA 1
ATOM 1449 C C . SER A 1 193 ? -8.229 -2.277 19.938 1.00 61.34 193 SER A C 1
ATOM 1451 O O . SER A 1 193 ? -7.676 -1.948 18.897 1.00 61.34 193 SER A O 1
ATOM 1453 N N . ALA A 1 194 ? -7.838 -1.896 21.148 1.00 55.62 194 ALA A N 1
ATOM 1454 C CA . ALA A 1 194 ? -6.498 -1.483 21.514 1.00 55.62 194 ALA A CA 1
ATOM 1455 C C . ALA A 1 194 ? -6.018 -2.391 22.659 1.00 55.62 194 ALA A C 1
ATOM 1457 O O . ALA A 1 194 ? -6.804 -2.852 23.494 1.00 55.62 194 ALA A O 1
ATOM 1458 N N . ALA A 1 195 ? -4.735 -2.738 22.679 1.00 52.81 195 ALA A N 1
ATOM 1459 C CA . ALA A 1 195 ? -4.175 -3.544 23.759 1.00 52.81 195 ALA A CA 1
ATOM 1460 C C . ALA A 1 195 ? -3.925 -2.646 24.983 1.00 52.81 195 ALA A C 1
ATOM 1462 O O . ALA A 1 195 ? -3.397 -1.551 24.832 1.00 52.81 195 ALA A O 1
ATOM 1463 N N . SER A 1 196 ? -4.307 -3.084 26.189 1.00 49.28 196 SER A N 1
ATOM 1464 C CA . SER A 1 196 ? -4.075 -2.322 27.432 1.00 49.28 196 SER A CA 1
ATOM 1465 C C . SER A 1 196 ? -2.884 -2.818 28.264 1.00 49.28 196 SER A C 1
ATOM 1467 O O . SER A 1 196 ? -2.635 -2.261 29.326 1.00 49.28 196 SER A O 1
ATOM 1469 N N . VAL A 1 197 ? -2.132 -3.840 27.823 1.00 46.97 197 VAL A N 1
ATOM 1470 C CA . VAL A 1 197 ? -1.193 -4.557 28.721 1.00 46.97 197 VAL A CA 1
ATOM 1471 C C . VAL A 1 197 ? 0.230 -4.814 28.205 1.00 46.97 197 VAL A C 1
ATOM 1473 O O . VAL A 1 197 ? 0.991 -5.489 28.887 1.00 46.97 197 VAL A O 1
ATOM 1476 N N . SER A 1 198 ? 0.673 -4.250 27.077 1.00 46.34 198 SER A N 1
ATOM 1477 C CA . SER A 1 198 ? 2.094 -4.386 26.687 1.00 46.34 198 SER A CA 1
ATOM 1478 C C . SER A 1 198 ? 2.555 -3.346 25.665 1.00 46.34 198 SER A C 1
ATOM 1480 O O . SER A 1 198 ? 2.640 -3.652 24.478 1.00 46.34 198 SER A O 1
ATOM 1482 N N . GLY A 1 199 ? 2.828 -2.109 26.095 1.00 49.91 199 GLY A N 1
ATOM 1483 C CA . GLY A 1 199 ? 3.631 -1.117 25.346 1.00 49.91 199 GLY A CA 1
ATOM 1484 C C . GLY A 1 199 ? 3.187 -0.735 23.921 1.00 49.91 199 GLY A C 1
ATOM 1485 O O . GLY A 1 199 ? 3.866 0.053 23.277 1.00 49.91 199 GLY A O 1
ATOM 1486 N N . THR A 1 200 ? 2.069 -1.268 23.428 1.00 48.12 200 THR A N 1
ATOM 1487 C CA . THR A 1 200 ? 1.632 -1.192 22.032 1.00 48.12 200 THR A CA 1
ATOM 1488 C C . THR A 1 200 ? 0.216 -0.635 22.030 1.00 48.12 200 THR A C 1
ATOM 1490 O O . THR A 1 200 ? -0.762 -1.374 22.153 1.00 48.12 200 THR A O 1
ATOM 1493 N N . ASN A 1 201 ? 0.100 0.687 21.954 1.00 50.34 201 ASN A N 1
ATOM 1494 C CA . ASN A 1 201 ? -1.175 1.339 21.691 1.00 50.34 201 ASN A CA 1
ATOM 1495 C C . ASN A 1 201 ? -1.464 1.194 20.179 1.00 50.34 201 ASN A C 1
ATOM 1497 O O . ASN A 1 201 ? -0.558 1.127 19.352 1.00 50.34 201 ASN A O 1
ATOM 1501 N N . GLY A 1 202 ? -2.717 1.068 19.764 1.00 56.06 202 GLY A N 1
ATOM 1502 C CA . GLY A 1 202 ? -3.038 0.951 18.339 1.00 56.06 202 GLY A CA 1
ATOM 1503 C C . GLY A 1 202 ? -4.464 0.494 18.103 1.00 56.06 202 GLY A C 1
ATOM 1504 O O . GLY A 1 202 ? -5.029 -0.195 18.949 1.00 56.06 202 GLY A O 1
ATOM 1505 N N . ILE A 1 203 ? -5.040 0.896 16.970 1.00 61.72 203 ILE A N 1
ATOM 1506 C CA . ILE A 1 203 ? -6.363 0.452 16.525 1.00 61.72 203 ILE A CA 1
ATOM 1507 C C . ILE A 1 203 ? -6.155 -0.795 15.665 1.00 61.72 203 ILE A C 1
ATOM 1509 O O . ILE A 1 203 ? -5.534 -0.731 14.604 1.00 61.72 203 ILE A O 1
ATOM 1513 N N . PHE A 1 204 ? -6.668 -1.932 16.130 1.00 59.19 204 PHE A N 1
ATOM 1514 C CA . PHE A 1 204 ? -6.667 -3.186 15.378 1.00 59.19 204 PHE A CA 1
ATOM 1515 C C . PHE A 1 204 ? -8.020 -3.364 14.683 1.00 59.19 204 PHE A C 1
ATOM 1517 O O . PHE A 1 204 ? -9.036 -3.485 15.374 1.00 59.19 204 PHE A O 1
ATOM 1524 N N . LEU A 1 205 ? -8.025 -3.429 13.348 1.00 65.31 205 LEU A N 1
ATOM 1525 C CA . LEU A 1 205 ? -9.170 -3.902 12.562 1.00 65.31 205 LEU A CA 1
ATOM 1526 C C . LEU A 1 205 ? -8.936 -5.381 12.242 1.00 65.31 205 LEU A C 1
ATOM 1528 O O . LEU A 1 205 ? -7.917 -5.737 11.641 1.00 65.31 205 LEU A O 1
ATOM 1532 N N . ARG A 1 206 ? -9.850 -6.247 12.684 1.00 59.09 206 ARG A N 1
ATOM 1533 C CA . ARG A 1 206 ? -9.720 -7.703 12.541 1.00 59.09 206 ARG A CA 1
ATOM 1534 C C . ARG A 1 206 ? -10.822 -8.263 11.641 1.00 59.09 206 ARG A C 1
ATOM 1536 O O . ARG A 1 206 ? -11.965 -7.817 11.763 1.00 59.09 206 ARG A O 1
ATOM 1543 N N . PRO A 1 207 ? -10.522 -9.257 10.788 1.00 53.78 207 PRO A N 1
ATOM 1544 C CA . PRO A 1 207 ? -11.553 -10.113 10.216 1.00 53.78 207 PRO A CA 1
ATOM 1545 C C . PRO A 1 207 ? -12.323 -10.832 11.335 1.00 53.78 207 PRO A C 1
ATOM 1547 O O . PRO A 1 207 ? -11.750 -11.172 12.375 1.00 53.78 207 PRO A O 1
ATOM 1550 N N . ALA A 1 208 ? -13.620 -11.070 11.132 1.00 42.41 208 ALA A N 1
ATOM 1551 C CA . ALA A 1 208 ? -14.425 -11.859 12.062 1.00 42.41 208 ALA A CA 1
ATOM 1552 C C . ALA A 1 208 ? -13.805 -13.261 12.247 1.00 42.41 208 ALA A C 1
ATOM 1554 O O . ALA A 1 208 ? -13.463 -13.922 11.269 1.00 42.41 208 ALA A O 1
ATOM 1555 N N . GLY A 1 209 ? -13.657 -13.700 13.497 1.00 44.91 209 GLY A N 1
ATOM 1556 C CA . GLY A 1 209 ? -13.219 -15.050 13.852 1.00 44.91 209 GLY A CA 1
ATOM 1557 C C . GLY A 1 209 ? -11.709 -15.280 13.957 1.00 44.91 209 GLY A C 1
ATOM 1558 O O . GLY A 1 209 ? -11.313 -16.389 14.305 1.00 44.91 209 GLY A O 1
ATOM 1559 N N . ASP A 1 210 ? -10.858 -14.280 13.701 1.00 44.50 210 ASP A N 1
ATOM 1560 C CA . ASP A 1 210 ? -9.403 -14.484 13.734 1.00 44.50 210 ASP A CA 1
ATOM 1561 C C . ASP A 1 210 ? -8.821 -14.320 15.154 1.00 44.50 210 ASP A C 1
ATOM 1563 O O . ASP A 1 210 ? -8.695 -13.215 15.700 1.00 44.50 210 ASP A O 1
ATOM 1567 N N . THR A 1 211 ? -8.482 -15.450 15.783 1.00 48.78 211 THR A N 1
ATOM 1568 C CA . THR A 1 211 ? -7.795 -15.512 17.084 1.00 48.78 211 THR A CA 1
ATOM 1569 C C . THR A 1 211 ? -6.273 -15.417 16.968 1.00 48.78 211 THR A C 1
ATOM 1571 O O . THR A 1 211 ? -5.595 -15.333 17.994 1.00 48.78 211 THR A O 1
ATOM 1574 N N . VAL A 1 212 ? -5.722 -15.436 15.751 1.00 47.84 212 VAL A N 1
ATOM 1575 C CA . VAL A 1 212 ? -4.282 -15.411 15.485 1.00 47.84 212 VAL A CA 1
ATOM 1576 C C . VAL A 1 212 ? -3.855 -14.022 14.981 1.00 47.84 212 VAL A C 1
ATOM 1578 O O . VAL A 1 212 ? -4.649 -13.220 14.498 1.00 47.84 212 VAL A O 1
ATOM 1581 N N . ALA A 1 213 ? -2.585 -13.660 15.180 1.00 52.84 213 ALA A N 1
ATOM 1582 C CA . ALA A 1 213 ? -2.056 -12.333 14.825 1.00 52.84 213 ALA A CA 1
ATOM 1583 C C . ALA A 1 213 ? -1.900 -12.107 13.304 1.00 52.84 213 ALA A C 1
ATOM 1585 O O . ALA A 1 213 ? -1.443 -11.050 12.872 1.00 52.84 213 ALA A O 1
ATOM 1586 N N . THR A 1 214 ? -2.246 -13.100 12.494 1.00 42.94 214 THR A N 1
ATOM 1587 C CA . THR A 1 214 ? -2.227 -13.046 11.034 1.00 42.94 214 THR A CA 1
ATOM 1588 C C . THR A 1 214 ? -3.390 -12.194 10.511 1.00 42.94 214 THR A C 1
ATOM 1590 O O . THR A 1 214 ? -4.448 -12.151 11.117 1.00 42.94 214 THR A O 1
ATOM 1593 N N . ASN A 1 215 ? -3.196 -11.472 9.402 1.00 43.31 215 ASN A N 1
ATOM 1594 C CA . ASN A 1 215 ? -4.242 -10.716 8.681 1.00 43.31 215 ASN A CA 1
ATOM 1595 C C . ASN A 1 215 ? -4.912 -9.528 9.408 1.00 43.31 215 ASN A C 1
ATOM 1597 O O . ASN A 1 215 ? -5.995 -9.095 9.011 1.00 43.31 215 ASN A O 1
ATOM 1601 N N . GLN A 1 216 ? -4.284 -8.951 10.436 1.00 53.31 216 GLN A N 1
ATOM 1602 C CA . GLN A 1 216 ? -4.801 -7.740 11.089 1.00 53.31 216 GLN A CA 1
ATOM 1603 C C . GLN A 1 216 ? -4.322 -6.478 10.360 1.00 53.31 216 GLN A C 1
ATOM 1605 O O . GLN A 1 216 ? -3.132 -6.347 10.068 1.00 53.31 216 GLN A O 1
ATOM 1610 N N . ILE A 1 217 ? -5.218 -5.511 10.129 1.00 61.53 217 ILE A N 1
ATOM 1611 C CA . ILE A 1 217 ? -4.790 -4.140 9.819 1.00 61.53 217 ILE A CA 1
ATOM 1612 C C . ILE A 1 217 ? -4.475 -3.484 11.160 1.00 61.53 217 ILE A C 1
ATOM 1614 O O . ILE A 1 217 ? -5.369 -3.219 11.970 1.00 61.53 217 ILE A O 1
ATOM 1618 N N . ILE A 1 218 ? -3.183 -3.280 11.409 1.00 54.72 218 ILE A N 1
ATOM 1619 C CA . ILE A 1 218 ? -2.673 -2.687 12.642 1.00 54.72 218 ILE A CA 1
ATOM 1620 C C . ILE A 1 218 ? -2.334 -1.223 12.369 1.00 54.72 218 ILE A C 1
ATOM 1622 O O . ILE A 1 218 ? -1.296 -0.918 11.788 1.00 54.72 218 ILE A O 1
ATOM 1626 N N . ILE A 1 219 ? -3.167 -0.303 12.852 1.00 64.94 219 ILE A N 1
ATOM 1627 C CA . ILE A 1 219 ? -2.811 1.118 12.928 1.00 64.94 219 ILE A CA 1
ATOM 1628 C C . ILE A 1 219 ? -2.046 1.292 14.252 1.00 64.94 219 ILE A C 1
ATOM 1630 O O . ILE A 1 219 ? -2.653 1.491 15.306 1.00 64.94 219 ILE A O 1
ATOM 1634 N N . SER A 1 220 ? -0.725 1.066 14.236 1.00 52.09 220 SER A N 1
ATOM 1635 C CA . SER A 1 220 ? 0.096 0.857 15.451 1.00 52.09 220 SER A CA 1
ATOM 1636 C C . SER A 1 220 ? 0.809 2.120 15.960 1.00 52.09 220 SER A C 1
ATOM 1638 O O . SER A 1 220 ? 1.289 2.928 15.169 1.00 52.09 220 SER A O 1
ATOM 1640 N N . THR A 1 221 ? 1.012 2.230 17.282 1.00 47.00 221 THR A N 1
ATOM 1641 C CA . THR A 1 221 ? 1.877 3.245 17.919 1.00 47.00 221 THR A CA 1
ATOM 1642 C C . THR A 1 221 ? 3.349 2.847 18.051 1.00 47.00 221 THR A C 1
ATOM 1644 O O . THR A 1 221 ? 4.101 3.575 18.692 1.00 47.00 221 THR A O 1
ATOM 1647 N N . ASN A 1 222 ? 3.810 1.750 17.440 1.00 47.34 222 ASN A N 1
ATOM 1648 C CA . ASN A 1 222 ? 5.255 1.462 17.356 1.00 47.34 222 ASN A CA 1
ATOM 1649 C C . ASN A 1 222 ? 5.963 2.342 16.307 1.00 47.34 222 ASN A C 1
ATOM 1651 O O . ASN A 1 222 ? 7.139 2.151 16.016 1.00 47.34 222 ASN A O 1
ATOM 1655 N N . GLY A 1 223 ? 5.237 3.294 15.713 1.00 50.12 223 GLY A N 1
ATOM 1656 C CA . GLY A 1 223 ? 5.765 4.288 14.790 1.00 50.12 223 GLY A CA 1
ATOM 1657 C C . GLY A 1 223 ? 6.223 3.741 13.443 1.00 50.12 223 GLY A C 1
ATOM 1658 O O . GLY A 1 223 ? 7.035 4.364 12.766 1.00 50.12 223 GLY A O 1
ATOM 1659 N N . THR A 1 224 ? 5.729 2.565 13.054 1.00 46.81 224 THR A N 1
ATOM 1660 C CA . THR A 1 224 ? 6.082 1.932 11.781 1.00 46.81 224 THR A CA 1
ATOM 1661 C C . THR A 1 224 ? 4.964 1.966 10.754 1.00 46.81 224 THR A C 1
ATOM 1663 O O . THR A 1 224 ? 5.246 1.683 9.600 1.00 46.81 224 THR A O 1
ATOM 1666 N N . GLN A 1 225 ? 3.721 2.296 11.111 1.00 57.59 225 GLN A N 1
ATOM 1667 C CA . GLN A 1 225 ? 2.668 2.540 10.125 1.00 57.59 225 GLN A CA 1
ATOM 1668 C C . GLN A 1 225 ? 1.775 3.689 10.587 1.00 57.59 225 GLN A C 1
ATOM 1670 O O . GLN A 1 225 ? 1.027 3.538 11.550 1.00 57.59 225 GLN A O 1
ATOM 1675 N N . TYR A 1 226 ? 1.899 4.845 9.933 1.00 62.53 226 TYR A N 1
ATOM 1676 C CA . TYR A 1 226 ? 1.084 6.029 10.212 1.00 62.53 226 TYR A CA 1
ATOM 1677 C C . TYR A 1 226 ? 0.166 6.283 9.030 1.00 62.53 226 TYR A C 1
ATOM 1679 O O . TYR A 1 226 ? 0.616 6.245 7.890 1.00 62.53 226 TYR A O 1
ATOM 1687 N N . VAL A 1 227 ? -1.096 6.581 9.308 1.00 63.41 227 VAL A 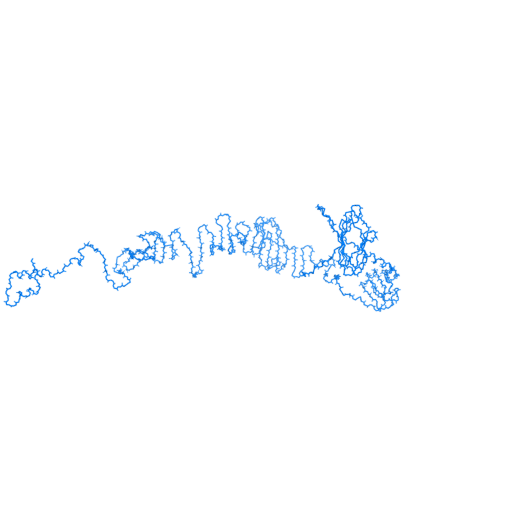N 1
ATOM 1688 C CA . VAL A 1 227 ? -1.976 7.206 8.327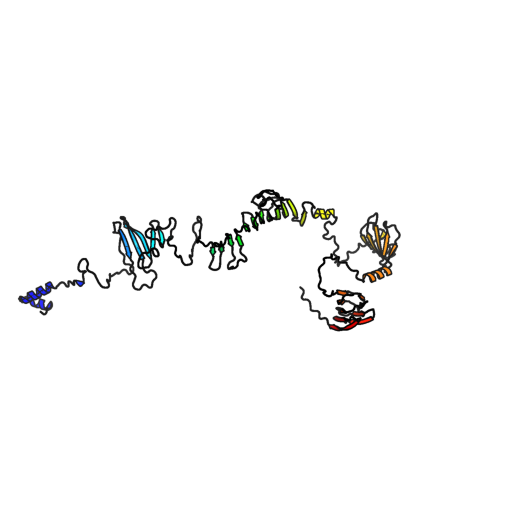 1.00 63.41 227 VAL A CA 1
ATOM 1689 C C . VAL A 1 227 ? -2.135 8.649 8.771 1.00 63.41 227 VAL A C 1
ATOM 1691 O O . VAL A 1 227 ? -2.678 8.894 9.848 1.00 63.41 227 VAL A O 1
ATOM 1694 N N . ASP A 1 228 ? -1.599 9.587 7.999 1.00 68.62 228 ASP A N 1
ATOM 1695 C CA . ASP A 1 228 ? -2.020 10.984 8.104 1.00 68.62 228 ASP A CA 1
ATOM 1696 C C . ASP A 1 228 ? -3.074 11.281 7.025 1.00 68.62 228 ASP A C 1
ATOM 1698 O O . ASP A 1 228 ? -3.542 10.374 6.335 1.00 68.62 228 ASP A O 1
ATOM 1702 N N . ASN A 1 229 ? -3.483 12.543 6.889 1.00 71.19 229 ASN A N 1
ATOM 1703 C CA . ASN A 1 229 ? -4.526 12.929 5.936 1.00 71.19 229 ASN A CA 1
ATOM 1704 C C . ASN A 1 229 ? -4.202 12.568 4.470 1.00 71.19 229 ASN A C 1
ATOM 1706 O O . ASN A 1 229 ? -5.119 12.563 3.651 1.00 71.19 229 ASN A O 1
ATOM 1710 N N . TYR A 1 230 ? -2.940 12.282 4.131 1.00 78.81 230 TYR A N 1
ATOM 1711 C CA . TYR A 1 230 ? -2.479 12.068 2.757 1.00 78.81 230 TYR A CA 1
ATOM 1712 C C . TYR A 1 230 ? -1.620 10.811 2.570 1.00 78.81 230 TYR A C 1
ATOM 1714 O O . TYR A 1 230 ? -1.577 10.263 1.466 1.00 78.81 230 TYR A O 1
ATOM 1722 N N . ASN A 1 231 ? -0.926 10.359 3.616 1.00 81.19 231 ASN A N 1
ATOM 1723 C CA . ASN A 1 231 ? 0.123 9.353 3.535 1.00 81.19 231 ASN A CA 1
ATOM 1724 C C . ASN A 1 231 ? -0.190 8.116 4.374 1.00 81.19 231 ASN A C 1
ATOM 1726 O O . ASN A 1 231 ? -0.513 8.215 5.554 1.00 81.19 231 ASN A O 1
ATOM 1730 N N . LEU A 1 232 ? 0.045 6.947 3.783 1.00 86.06 232 LEU A N 1
ATOM 1731 C CA . LEU A 1 232 ? 0.289 5.687 4.469 1.00 86.06 232 LEU A CA 1
ATOM 1732 C C . LEU A 1 232 ? 1.803 5.499 4.602 1.00 86.06 232 LEU A C 1
ATOM 1734 O O . LEU A 1 232 ? 2.506 5.154 3.653 1.00 86.06 232 LEU A O 1
ATOM 1738 N N . LEU A 1 233 ? 2.325 5.778 5.783 1.00 82.19 233 LEU A N 1
ATOM 1739 C CA . LEU A 1 233 ? 3.737 5.680 6.116 1.00 82.19 233 LEU A CA 1
ATOM 1740 C C . LEU A 1 233 ? 4.072 4.239 6.508 1.00 82.19 233 LEU A C 1
ATOM 1742 O O . LEU A 1 233 ? 3.282 3.587 7.176 1.00 82.19 233 LEU A O 1
ATOM 1746 N N . PHE A 1 234 ? 5.253 3.762 6.132 1.00 81.19 234 PHE A N 1
ATOM 1747 C CA . PHE A 1 234 ? 5.808 2.457 6.488 1.00 81.19 234 PHE A CA 1
ATOM 1748 C C . PHE A 1 234 ? 7.201 2.652 7.092 1.00 81.19 234 PHE A C 1
ATOM 1750 O O . PHE A 1 234 ? 8.039 3.327 6.504 1.00 81.19 234 PHE A O 1
ATOM 1757 N N . GLY A 1 235 ? 7.481 2.052 8.241 1.00 75.38 235 GLY A N 1
ATOM 1758 C CA . GLY A 1 235 ? 8.662 2.330 9.054 1.00 75.38 235 GLY A CA 1
ATOM 1759 C C . GLY A 1 235 ? 8.648 3.709 9.732 1.00 75.38 235 GLY A C 1
ATOM 1760 O O . GLY A 1 235 ? 7.721 4.509 9.579 1.00 75.38 235 GLY A O 1
ATOM 1761 N N . SER A 1 236 ? 9.709 3.981 10.494 1.00 73.12 236 SER A N 1
ATOM 1762 C CA . SER A 1 236 ? 9.911 5.268 11.161 1.00 73.12 236 SER A CA 1
ATOM 1763 C C . SER A 1 236 ? 10.432 6.292 10.161 1.00 73.12 236 SER A C 1
ATOM 1765 O O . SER A 1 236 ? 11.520 6.154 9.601 1.00 73.12 236 SER A O 1
ATOM 1767 N N . GLN A 1 237 ? 9.673 7.365 9.964 1.00 72.50 237 GLN A N 1
ATOM 1768 C CA . GLN A 1 237 ? 10.002 8.401 8.984 1.00 72.50 237 GLN A CA 1
ATOM 1769 C C . GLN A 1 237 ? 11.260 9.197 9.352 1.00 72.50 237 GLN A C 1
ATOM 1771 O O . GLN A 1 237 ? 11.859 9.823 8.483 1.00 72.50 237 GLN A O 1
ATOM 1776 N N . THR A 1 238 ? 11.705 9.130 10.608 1.00 68.88 238 THR A N 1
ATOM 1777 C CA . THR A 1 238 ? 12.922 9.790 11.093 1.00 68.88 238 THR A CA 1
ATOM 1778 C C . THR A 1 238 ? 14.163 8.894 11.048 1.00 68.88 238 THR A C 1
ATOM 1780 O O . THR A 1 238 ? 15.270 9.421 11.116 1.00 68.88 238 THR A O 1
ATOM 1783 N N . SER A 1 239 ? 14.027 7.570 10.868 1.00 71.94 239 SER A N 1
ATOM 1784 C CA . SER A 1 239 ? 15.171 6.640 10.818 1.00 71.94 239 SER A CA 1
ATOM 1785 C C . SER A 1 239 ? 15.227 5.775 9.556 1.00 71.94 239 SER A C 1
ATOM 1787 O O . SER A 1 239 ? 16.271 5.728 8.908 1.00 71.94 239 SER A O 1
ATOM 1789 N N . THR A 1 240 ? 14.138 5.111 9.172 1.00 68.00 240 THR A N 1
ATOM 1790 C CA . THR A 1 240 ? 14.040 4.208 8.010 1.00 68.00 240 THR A CA 1
ATOM 1791 C C . THR A 1 240 ? 12.569 4.095 7.617 1.00 68.00 240 THR A C 1
ATOM 1793 O O . THR A 1 240 ? 11.814 3.326 8.212 1.00 68.00 240 THR A O 1
ATOM 1796 N N . GLY A 1 241 ? 12.149 4.919 6.653 1.00 79.38 241 GLY A N 1
ATOM 1797 C CA . GLY A 1 241 ? 10.740 5.086 6.318 1.00 79.38 241 GLY A CA 1
ATOM 1798 C C . GLY A 1 241 ? 10.481 5.185 4.819 1.00 79.38 241 GLY A C 1
ATOM 1799 O O . GLY A 1 241 ? 11.191 5.888 4.093 1.00 79.38 241 GLY A O 1
ATOM 1800 N N . SER A 1 242 ? 9.442 4.480 4.386 1.00 86.94 242 SER A N 1
ATOM 1801 C CA . SER A 1 242 ? 8.801 4.619 3.081 1.00 86.94 242 SER A CA 1
ATOM 1802 C C . SER A 1 242 ? 7.384 5.159 3.263 1.00 86.94 242 SER A C 1
ATOM 1804 O O . SER A 1 242 ? 6.863 5.189 4.377 1.00 86.94 242 SER A O 1
ATOM 1806 N N . SER A 1 243 ? 6.752 5.606 2.193 1.00 90.69 243 SER A N 1
ATOM 1807 C CA . SER A 1 243 ? 5.383 6.108 2.211 1.00 90.69 243 SER A CA 1
ATOM 1808 C C . SER A 1 243 ? 4.663 5.717 0.926 1.00 90.69 243 SER A C 1
ATOM 1810 O O . SER A 1 243 ? 5.277 5.573 -0.133 1.00 90.69 243 SER A O 1
ATOM 1812 N N . ILE A 1 244 ? 3.355 5.523 1.030 1.00 92.94 244 ILE A N 1
ATOM 1813 C CA . ILE A 1 244 ? 2.440 5.460 -0.102 1.00 92.94 244 ILE A CA 1
ATOM 1814 C C . ILE A 1 244 ? 1.423 6.571 0.100 1.00 92.94 244 ILE A C 1
ATOM 1816 O O . ILE A 1 244 ? 0.794 6.640 1.150 1.00 92.94 244 ILE A O 1
ATOM 1820 N N . PHE A 1 245 ? 1.265 7.453 -0.874 1.00 91.44 245 PHE A N 1
ATOM 1821 C CA . PHE A 1 245 ? 0.359 8.591 -0.749 1.00 91.44 245 PHE A CA 1
ATOM 1822 C C . PHE A 1 245 ? -0.267 8.950 -2.087 1.00 91.44 245 PHE A C 1
ATOM 1824 O O . PHE A 1 245 ? 0.210 8.541 -3.147 1.00 91.44 245 PHE A O 1
ATOM 1831 N N . HIS A 1 246 ? -1.354 9.710 -2.032 1.00 89.75 246 HIS A N 1
ATOM 1832 C CA . HIS A 1 246 ? -1.992 10.263 -3.218 1.00 89.75 246 HIS A CA 1
ATOM 1833 C C . HIS A 1 246 ? -1.834 11.782 -3.244 1.00 89.75 246 HIS A C 1
ATOM 1835 O O . HIS A 1 246 ? -1.787 12.434 -2.203 1.00 89.75 246 HIS A O 1
ATOM 1841 N N . THR A 1 247 ? -1.760 12.346 -4.444 1.00 87.44 247 THR A N 1
ATOM 1842 C CA . THR A 1 247 ? -1.727 13.796 -4.652 1.00 87.44 247 THR A CA 1
ATOM 1843 C C . THR A 1 247 ? -3.007 14.241 -5.354 1.00 87.44 247 THR A C 1
ATOM 1845 O O . THR A 1 247 ? -3.443 13.632 -6.332 1.00 87.44 247 THR A O 1
ATOM 1848 N N . ASN A 1 248 ? -3.616 15.320 -4.864 1.00 80.69 248 ASN A N 1
ATOM 1849 C CA . ASN A 1 248 ? -4.797 15.963 -5.453 1.00 80.69 248 ASN A CA 1
ATOM 1850 C C . ASN A 1 248 ? -4.442 17.268 -6.194 1.00 80.69 248 ASN A C 1
ATOM 1852 O O . ASN A 1 248 ? -5.306 18.118 -6.404 1.00 80.69 248 ASN A O 1
ATOM 1856 N N . ILE A 1 249 ? -3.177 17.437 -6.586 1.00 78.81 249 ILE A N 1
ATOM 1857 C CA . ILE A 1 249 ? -2.682 18.652 -7.236 1.00 78.81 249 ILE A CA 1
ATOM 1858 C C . ILE A 1 249 ? -2.534 18.417 -8.737 1.00 78.81 249 ILE A C 1
ATOM 1860 O O . ILE A 1 249 ? -1.756 17.566 -9.173 1.00 78.81 249 ILE A O 1
ATOM 1864 N N . SER A 1 250 ? -3.215 19.236 -9.542 1.00 75.06 250 SER A N 1
ATOM 1865 C CA . SER A 1 250 ? -2.936 19.340 -10.975 1.00 75.06 250 SER A CA 1
ATOM 1866 C C . SER A 1 250 ? -1.572 19.987 -11.176 1.00 75.06 250 SER A C 1
ATOM 1868 O O . SER A 1 250 ? -1.394 21.175 -10.911 1.00 75.06 250 SER A O 1
ATOM 1870 N N . GLY A 1 251 ? -0.603 19.234 -11.680 1.00 71.25 251 GLY A N 1
ATOM 1871 C CA . GLY A 1 251 ? 0.688 19.795 -12.055 1.00 71.25 251 GLY A CA 1
ATOM 1872 C C . GLY A 1 251 ? 1.548 18.782 -12.789 1.00 71.25 251 GLY A C 1
ATOM 1873 O O . GLY A 1 251 ? 1.454 17.585 -12.534 1.00 71.25 251 GLY A O 1
ATOM 1874 N N . ASN A 1 252 ? 2.422 19.260 -13.675 1.00 66.75 252 ASN A N 1
ATOM 1875 C CA . ASN A 1 252 ? 3.339 18.391 -14.420 1.00 66.75 252 ASN A CA 1
ATOM 1876 C C . ASN A 1 252 ? 4.362 17.685 -13.517 1.00 66.75 252 ASN A C 1
ATOM 1878 O O . ASN A 1 252 ? 4.961 16.707 -13.947 1.00 66.75 252 ASN A O 1
ATOM 1882 N N . VAL A 1 253 ? 4.560 18.161 -12.279 1.00 67.94 253 VAL A N 1
ATOM 1883 C CA . VAL A 1 253 ? 5.523 17.606 -11.313 1.00 67.94 253 VAL A CA 1
ATOM 1884 C C . VAL A 1 253 ? 4.860 16.644 -10.317 1.00 67.94 253 VAL A C 1
ATOM 1886 O O . VAL A 1 253 ? 5.439 15.595 -10.037 1.00 67.94 253 VAL A O 1
ATOM 1889 N N . SER A 1 254 ? 3.656 16.964 -9.831 1.00 75.31 254 SER A N 1
ATOM 1890 C CA . SER A 1 254 ? 2.949 16.197 -8.786 1.00 75.31 254 SER A CA 1
ATOM 1891 C C . SER A 1 254 ? 1.815 15.322 -9.331 1.00 75.31 254 SER A C 1
ATOM 1893 O O . SER A 1 254 ? 1.644 14.196 -8.883 1.00 75.31 254 SER A O 1
ATOM 1895 N N . GLY A 1 255 ? 1.060 15.818 -10.317 1.00 78.44 255 GLY A N 1
ATOM 1896 C CA . GLY A 1 255 ? -0.078 15.162 -10.973 1.00 78.44 255 GLY A CA 1
ATOM 1897 C C . GLY A 1 255 ? -1.142 14.527 -10.056 1.00 78.44 255 GLY A C 1
ATOM 1898 O O . GLY A 1 255 ? -1.037 14.544 -8.834 1.00 78.44 255 GLY A O 1
ATOM 1899 N N . TYR A 1 256 ? -2.140 13.873 -10.649 1.00 85.06 256 TYR A N 1
ATOM 1900 C CA . TYR A 1 256 ? -3.126 13.057 -9.928 1.00 85.06 256 TYR A CA 1
ATOM 1901 C C . TYR A 1 256 ? -2.756 11.576 -10.000 1.00 85.06 256 TYR A C 1
ATOM 1903 O O . TYR A 1 256 ? -2.789 10.978 -11.083 1.00 85.06 256 TYR A O 1
ATOM 1911 N N . GLY A 1 257 ? -2.400 10.972 -8.868 1.00 86.88 257 GLY A N 1
ATOM 1912 C CA . GLY A 1 257 ? -2.010 9.566 -8.857 1.00 86.88 257 GLY A CA 1
ATOM 1913 C C . GLY A 1 257 ? -1.507 9.056 -7.518 1.00 86.88 257 GLY A C 1
ATOM 1914 O O . GLY A 1 257 ? -1.522 9.767 -6.512 1.00 86.88 257 GLY A O 1
ATOM 1915 N N . ILE A 1 258 ? -1.061 7.802 -7.545 1.00 92.62 258 ILE A N 1
ATOM 1916 C CA . ILE A 1 258 ? -0.457 7.117 -6.404 1.00 92.62 258 ILE A CA 1
ATOM 1917 C C . ILE A 1 258 ? 1.058 7.279 -6.490 1.00 92.62 258 ILE A C 1
ATOM 1919 O O . ILE A 1 258 ? 1.663 7.159 -7.561 1.00 92.62 258 ILE A O 1
ATOM 1923 N N . TRP A 1 259 ? 1.663 7.536 -5.342 1.00 94.56 259 TRP A N 1
ATOM 1924 C CA . TRP A 1 259 ? 3.095 7.668 -5.151 1.00 94.56 259 TRP A CA 1
ATOM 1925 C C . TRP A 1 259 ? 3.574 6.609 -4.169 1.00 94.56 259 TRP A C 1
ATOM 1927 O O . TRP A 1 259 ? 2.930 6.367 -3.154 1.00 94.56 259 TRP A O 1
ATOM 1937 N N . MET A 1 260 ? 4.714 5.999 -4.471 1.00 95.69 260 MET A N 1
ATOM 1938 C CA . MET A 1 260 ? 5.475 5.138 -3.572 1.00 95.69 260 MET A CA 1
ATOM 1939 C C . MET A 1 260 ? 6.834 5.785 -3.364 1.00 95.69 260 MET A C 1
ATOM 1941 O O . MET A 1 260 ? 7.534 6.076 -4.332 1.00 95.69 260 MET A O 1
ATOM 1945 N N . ALA A 1 261 ? 7.215 6.030 -2.123 1.00 94.69 261 ALA A N 1
ATOM 1946 C CA . ALA A 1 261 ? 8.322 6.917 -1.822 1.00 94.69 261 ALA A CA 1
ATOM 1947 C C . ALA A 1 261 ? 9.213 6.383 -0.707 1.00 94.69 261 ALA A C 1
ATOM 1949 O O . ALA A 1 261 ? 8.754 5.726 0.220 1.00 94.69 261 ALA A O 1
ATOM 1950 N N . HIS A 1 262 ? 10.493 6.732 -0.775 1.00 94.56 262 HIS A N 1
ATOM 1951 C CA . HIS A 1 262 ? 11.458 6.573 0.303 1.00 94.56 262 HIS A CA 1
ATOM 1952 C C . HIS A 1 262 ? 11.992 7.951 0.687 1.00 94.56 262 HIS A C 1
ATOM 1954 O O . HIS A 1 262 ? 12.497 8.690 -0.164 1.00 94.56 262 HIS A O 1
ATOM 1960 N N . ASN A 1 263 ? 11.910 8.287 1.978 1.00 93.81 263 ASN A N 1
ATOM 1961 C CA . ASN A 1 263 ? 12.257 9.614 2.495 1.00 93.81 263 ASN A CA 1
ATOM 1962 C C . ASN A 1 263 ? 11.494 10.781 1.829 1.00 93.81 263 ASN A C 1
ATOM 1964 O O . ASN A 1 263 ? 12.043 11.871 1.687 1.00 93.81 263 ASN A O 1
ATOM 1968 N N . LEU A 1 264 ? 10.254 10.574 1.393 1.00 93.38 264 LEU A N 1
ATOM 1969 C CA . LEU A 1 264 ? 9.418 11.614 0.790 1.00 93.38 264 LEU A CA 1
ATOM 1970 C C . LEU A 1 264 ? 7.994 11.480 1.320 1.00 93.38 264 LEU A C 1
ATOM 1972 O O . LEU A 1 264 ? 7.525 10.362 1.517 1.00 93.38 264 LEU A O 1
ATOM 1976 N N . GLN A 1 265 ? 7.310 12.592 1.535 1.00 93.00 265 GLN A N 1
ATOM 1977 C CA . GLN A 1 265 ? 5.900 12.628 1.925 1.00 93.00 265 GLN A CA 1
ATOM 1978 C C . GLN A 1 265 ? 5.195 13.769 1.207 1.00 93.00 265 GLN A C 1
ATOM 1980 O O . GLN A 1 265 ? 5.848 14.672 0.681 1.00 93.00 265 GLN A O 1
ATOM 1985 N N . PHE A 1 266 ? 3.868 13.744 1.230 1.00 92.06 266 PHE A N 1
ATOM 1986 C CA . PHE A 1 266 ? 3.040 14.832 0.741 1.00 92.06 266 PHE A CA 1
ATOM 1987 C C . PHE A 1 266 ? 2.272 15.471 1.898 1.00 92.06 266 PHE A C 1
ATOM 1989 O O . PHE A 1 266 ? 1.536 14.791 2.605 1.00 92.06 266 PHE A O 1
ATOM 1996 N N . ASN A 1 267 ? 2.439 16.776 2.117 1.00 88.12 267 ASN A N 1
ATOM 1997 C CA . ASN A 1 267 ? 1.794 17.475 3.239 1.00 88.12 267 ASN A CA 1
ATOM 1998 C C . ASN A 1 267 ? 0.418 18.082 2.882 1.00 88.12 267 ASN A C 1
ATOM 2000 O O . ASN A 1 267 ? -0.131 18.855 3.666 1.00 88.12 267 ASN A O 1
ATOM 2004 N N . GLY A 1 268 ? -0.113 17.768 1.695 1.00 85.25 268 GLY A N 1
ATOM 2005 C CA . GLY A 1 268 ? -1.337 18.351 1.137 1.00 85.25 268 GLY A CA 1
ATOM 2006 C C . GLY A 1 268 ? -1.090 19.445 0.097 1.00 85.25 268 GLY A C 1
ATOM 2007 O O . GLY A 1 268 ? -1.956 19.685 -0.741 1.00 85.25 268 GLY A O 1
ATOM 2008 N N . THR A 1 269 ? 0.099 20.049 0.105 1.00 89.00 269 THR A N 1
ATOM 2009 C CA . THR A 1 269 ? 0.487 21.124 -0.824 1.00 89.00 269 THR A CA 1
ATOM 2010 C C . THR A 1 269 ? 1.783 20.793 -1.559 1.00 89.00 269 THR A C 1
ATOM 2012 O O . THR A 1 269 ? 1.871 20.934 -2.775 1.00 89.00 269 THR A O 1
ATOM 2015 N N . ASP A 1 270 ? 2.780 20.292 -0.838 1.00 92.25 270 ASP A N 1
ATOM 2016 C CA . ASP A 1 270 ? 4.143 20.116 -1.315 1.00 92.25 270 ASP A CA 1
ATOM 2017 C C . ASP A 1 270 ? 4.688 18.727 -0.982 1.00 92.25 270 ASP A C 1
ATOM 2019 O O . ASP A 1 270 ? 4.282 18.071 -0.014 1.00 92.25 270 ASP A O 1
ATOM 2023 N N . PHE A 1 271 ? 5.675 18.302 -1.772 1.00 93.75 271 PHE A N 1
ATOM 2024 C CA . PHE A 1 271 ? 6.530 17.185 -1.398 1.00 93.75 271 PHE A CA 1
ATOM 2025 C C . PHE A 1 271 ? 7.533 17.649 -0.351 1.00 93.75 271 PHE A C 1
ATOM 2027 O O . PHE A 1 271 ? 8.311 18.573 -0.591 1.00 93.75 271 PHE A O 1
ATOM 2034 N N . ILE A 1 272 ? 7.540 16.979 0.794 1.00 93.94 272 ILE A N 1
ATOM 2035 C CA . ILE A 1 272 ? 8.467 17.259 1.884 1.00 93.94 272 ILE A CA 1
ATOM 2036 C C . ILE A 1 272 ? 9.403 16.079 2.107 1.00 93.94 272 ILE A C 1
ATOM 2038 O O . ILE A 1 272 ? 9.053 14.919 1.876 1.00 93.94 272 ILE A O 1
ATOM 2042 N N . GLN A 1 273 ? 10.606 16.385 2.576 1.00 93.69 273 GLN A N 1
ATOM 2043 C CA . GLN A 1 273 ? 11.628 15.403 2.904 1.00 93.69 273 GLN A CA 1
ATOM 2044 C C . GLN A 1 273 ? 11.701 15.222 4.427 1.00 93.69 273 GLN A C 1
ATOM 2046 O O . GLN A 1 273 ? 12.209 16.106 5.118 1.00 93.69 273 GLN A O 1
ATOM 2051 N N . PRO A 1 274 ? 11.230 14.092 4.989 1.00 91.00 274 PRO A N 1
ATOM 2052 C CA . PRO A 1 274 ? 11.217 13.884 6.438 1.00 91.00 274 PRO A CA 1
ATOM 2053 C C . PRO A 1 274 ? 12.618 13.900 7.058 1.00 91.00 274 PRO A C 1
ATOM 2055 O O . PRO A 1 274 ? 12.801 14.460 8.136 1.00 91.00 274 PRO A O 1
ATOM 2058 N N . ARG A 1 275 ? 13.617 13.335 6.362 1.00 91.38 275 ARG A N 1
ATOM 2059 C CA . ARG A 1 275 ? 15.033 13.367 6.764 1.00 91.38 275 ARG A CA 1
ATOM 2060 C C . ARG A 1 275 ? 15.823 14.217 5.786 1.00 91.38 275 ARG A C 1
ATOM 2062 O O . ARG A 1 275 ? 16.194 13.742 4.713 1.00 91.38 275 ARG A O 1
ATOM 2069 N N . GLY A 1 276 ? 16.103 15.448 6.182 1.00 90.94 276 GLY A N 1
ATOM 2070 C CA . GLY A 1 276 ? 16.783 16.433 5.356 1.00 90.94 276 GLY A CA 1
ATOM 2071 C C . GLY A 1 276 ? 18.198 16.045 4.962 1.00 90.94 276 GLY A C 1
ATOM 2072 O O . GLY A 1 276 ? 18.701 16.583 3.997 1.00 90.94 276 GLY A O 1
ATOM 2073 N N . SER A 1 277 ? 18.848 15.124 5.679 1.00 93.31 277 SER A N 1
ATOM 2074 C CA . SER A 1 277 ? 20.228 14.696 5.414 1.00 93.31 277 SER A CA 1
ATOM 2075 C C . SER A 1 277 ? 20.371 13.649 4.303 1.00 93.31 277 SER A C 1
ATOM 2077 O O . SER A 1 277 ? 21.489 13.373 3.870 1.00 93.31 277 SER A O 1
ATOM 2079 N N . LEU A 1 278 ? 19.272 13.058 3.828 1.00 93.50 278 LEU A N 1
ATOM 2080 C CA . LEU A 1 278 ? 19.279 11.968 2.850 1.00 93.50 278 LEU A CA 1
ATOM 2081 C C . LEU A 1 278 ? 18.527 12.374 1.589 1.00 93.50 278 LEU A C 1
ATOM 2083 O O . LEU A 1 278 ? 17.558 13.114 1.659 1.00 93.50 278 LEU A O 1
ATOM 2087 N N . ASN A 1 279 ? 18.911 11.824 0.437 1.00 95.44 279 ASN A N 1
ATOM 2088 C CA . ASN A 1 279 ? 18.110 11.965 -0.780 1.00 95.44 279 ASN A CA 1
ATOM 2089 C C . ASN A 1 279 ? 16.738 11.290 -0.619 1.00 95.44 279 ASN A C 1
ATOM 2091 O O . ASN A 1 279 ? 16.578 10.337 0.153 1.00 95.44 279 ASN A O 1
ATOM 2095 N N . SER A 1 280 ? 15.770 11.744 -1.409 1.00 95.44 280 SER A N 1
ATOM 2096 C CA . SER A 1 280 ? 14.457 11.109 -1.516 1.00 95.44 280 SER A CA 1
ATOM 2097 C C . SER A 1 280 ? 14.278 10.461 -2.874 1.00 95.44 280 SER A C 1
ATOM 2099 O O . SER A 1 280 ? 14.796 10.954 -3.877 1.00 95.44 280 SER A O 1
ATOM 2101 N N . TRP A 1 281 ? 13.506 9.382 -2.906 1.00 96.06 281 TRP A N 1
ATOM 2102 C CA . TRP A 1 281 ? 13.186 8.647 -4.123 1.00 96.06 281 TRP A CA 1
ATOM 2103 C C . TRP A 1 281 ? 11.691 8.412 -4.180 1.00 96.06 281 TRP A C 1
ATOM 2105 O O . TRP A 1 281 ? 11.074 8.158 -3.145 1.00 96.06 281 TRP A O 1
ATOM 2115 N N . ALA A 1 282 ? 11.114 8.488 -5.371 1.00 95.62 282 ALA A N 1
ATOM 2116 C CA . ALA A 1 282 ? 9.708 8.196 -5.551 1.00 95.62 282 ALA A CA 1
ATOM 2117 C C . ALA A 1 282 ? 9.415 7.567 -6.908 1.00 95.62 282 ALA A C 1
ATOM 2119 O O . ALA A 1 282 ? 9.985 7.939 -7.931 1.00 95.62 282 ALA A O 1
ATOM 2120 N N . PHE A 1 283 ? 8.479 6.635 -6.900 1.00 95.75 283 PHE A N 1
ATOM 2121 C CA . PHE A 1 283 ? 7.842 6.068 -8.070 1.00 95.75 283 PHE A CA 1
ATOM 2122 C C . PHE A 1 283 ? 6.381 6.515 -8.087 1.00 95.75 283 PHE A C 1
ATOM 2124 O O . PHE A 1 283 ? 5.735 6.565 -7.040 1.00 95.75 283 PHE A O 1
ATOM 2131 N N . THR A 1 284 ? 5.852 6.839 -9.261 1.00 94.38 284 THR A N 1
ATOM 2132 C CA . THR A 1 284 ? 4.439 7.193 -9.404 1.00 94.38 284 THR A CA 1
ATOM 2133 C C . THR A 1 284 ? 3.814 6.572 -10.637 1.00 94.38 284 THR A C 1
ATOM 2135 O O . THR A 1 284 ? 4.470 6.421 -11.671 1.00 94.38 284 THR A O 1
ATOM 2138 N N . VAL A 1 285 ? 2.523 6.266 -10.506 1.00 91.38 285 VAL A N 1
ATOM 2139 C CA . VAL A 1 285 ? 1.607 6.025 -11.619 1.00 91.38 285 VAL A CA 1
ATOM 2140 C C . VAL A 1 285 ? 0.548 7.115 -11.565 1.00 91.38 285 VAL A C 1
ATOM 2142 O O . VAL A 1 285 ? -0.241 7.194 -10.619 1.00 91.38 285 VAL A O 1
ATOM 2145 N N . ASN A 1 286 ? 0.572 8.000 -12.556 1.00 84.88 286 ASN A N 1
ATOM 2146 C CA . ASN A 1 286 ? -0.144 9.265 -12.498 1.00 84.88 286 ASN A CA 1
ATOM 2147 C C . ASN A 1 286 ? -0.693 9.658 -13.866 1.00 84.88 286 ASN A C 1
ATOM 2149 O O . ASN A 1 286 ? -0.012 9.498 -14.875 1.00 84.88 286 ASN A O 1
ATOM 2153 N N . ASN A 1 287 ? -1.881 10.256 -13.909 1.00 81.62 287 ASN A N 1
ATOM 2154 C CA . ASN A 1 287 ? -2.497 10.678 -15.168 1.00 81.62 287 ASN A CA 1
ATOM 2155 C C . ASN A 1 287 ? -1.664 11.734 -15.933 1.00 81.62 287 ASN A C 1
ATOM 2157 O O . ASN A 1 287 ? -1.688 11.781 -17.157 1.00 81.62 287 ASN A O 1
ATOM 2161 N N . HIS A 1 288 ? -0.884 12.563 -15.231 1.00 80.88 288 HIS A N 1
ATOM 2162 C CA . HIS A 1 288 ? -0.075 13.625 -15.847 1.00 80.88 288 HIS A CA 1
ATOM 2163 C C . HIS A 1 288 ? 1.371 13.183 -16.125 1.00 80.88 288 HIS A C 1
ATOM 2165 O O . HIS A 1 288 ? 2.001 13.645 -17.082 1.00 80.88 288 HIS A O 1
ATOM 2171 N N . LYS A 1 289 ? 1.913 12.276 -15.300 1.00 81.75 289 LYS A N 1
ATOM 2172 C CA . LYS A 1 289 ? 3.301 11.797 -15.417 1.00 81.75 289 LYS A CA 1
ATOM 2173 C C . LYS A 1 289 ? 3.450 10.419 -16.058 1.00 81.75 289 LYS A C 1
ATOM 2175 O O . LYS A 1 289 ? 4.561 10.075 -16.437 1.00 81.75 289 LYS A O 1
ATOM 2180 N N . GLY A 1 290 ? 2.374 9.660 -16.242 1.00 87.56 290 GLY A N 1
ATOM 2181 C CA . GLY A 1 290 ? 2.464 8.250 -16.617 1.00 87.56 290 GLY A CA 1
ATOM 2182 C C . GLY A 1 290 ? 3.159 7.449 -15.517 1.00 87.56 290 GLY A C 1
ATOM 2183 O O . GLY A 1 290 ? 2.884 7.656 -14.334 1.00 87.56 290 GLY A O 1
ATOM 2184 N N . PHE A 1 291 ? 4.078 6.569 -15.912 1.00 93.62 291 PHE A N 1
ATOM 2185 C CA . PHE A 1 291 ? 4.976 5.863 -14.995 1.00 93.62 291 PHE A CA 1
ATOM 2186 C C . PHE A 1 291 ? 6.272 6.655 -14.873 1.00 93.62 291 PHE A C 1
ATOM 2188 O O . PHE A 1 291 ? 6.936 6.868 -15.884 1.00 93.62 291 PHE A O 1
ATOM 2195 N N . SER A 1 292 ? 6.641 7.096 -13.671 1.00 94.25 292 SER A N 1
ATOM 2196 C CA . SER A 1 292 ? 7.794 7.989 -13.494 1.00 94.25 292 SER A CA 1
ATOM 2197 C C . SER A 1 292 ? 8.614 7.659 -12.247 1.00 94.25 292 SER A C 1
ATOM 2199 O O . SER A 1 292 ? 8.066 7.442 -11.163 1.00 94.25 292 SER A O 1
ATOM 2201 N N . PHE A 1 293 ? 9.939 7.652 -12.407 1.00 96.00 293 PHE A N 1
ATOM 2202 C CA . PHE A 1 293 ? 10.935 7.542 -11.343 1.00 96.00 293 PHE A CA 1
ATOM 2203 C C . PHE A 1 293 ? 11.516 8.922 -11.052 1.00 96.00 293 PHE A C 1
ATOM 2205 O O . PHE A 1 293 ? 12.013 9.606 -11.946 1.00 96.00 293 PHE A O 1
ATOM 2212 N N . ASN A 1 294 ? 11.473 9.330 -9.791 1.00 95.62 294 ASN A N 1
ATOM 2213 C CA . ASN A 1 294 ? 11.785 10.678 -9.345 1.00 95.62 294 ASN A CA 1
ATOM 2214 C C . ASN A 1 294 ? 12.792 10.640 -8.194 1.00 95.62 294 ASN A C 1
ATOM 2216 O O . ASN A 1 294 ? 12.786 9.721 -7.370 1.00 95.62 294 ASN A O 1
ATOM 2220 N N . ARG A 1 295 ? 13.622 11.679 -8.108 1.00 96.31 295 ARG A N 1
ATOM 2221 C CA . ARG A 1 295 ? 14.567 11.907 -7.013 1.00 96.31 295 ARG A CA 1
ATOM 2222 C C . ARG A 1 295 ? 14.438 13.333 -6.493 1.00 96.31 295 ARG A C 1
ATOM 2224 O O . ARG A 1 295 ? 14.312 14.262 -7.281 1.00 96.31 295 ARG A O 1
ATOM 2231 N N . ALA A 1 296 ? 14.572 13.512 -5.186 1.00 96.50 296 ALA A N 1
ATOM 2232 C CA . ALA A 1 296 ? 14.929 14.799 -4.599 1.00 96.50 296 ALA A CA 1
ATOM 2233 C C . ALA A 1 296 ? 16.325 14.722 -3.982 1.00 96.50 296 ALA A C 1
ATOM 2235 O O . ALA A 1 296 ? 16.709 13.701 -3.401 1.00 96.50 296 ALA A O 1
ATOM 2236 N N . ASN A 1 297 ? 17.085 15.807 -4.098 1.00 96.56 297 ASN A N 1
ATOM 2237 C CA . ASN A 1 297 ? 18.338 15.941 -3.366 1.00 96.56 297 ASN A CA 1
ATOM 2238 C C . ASN A 1 297 ? 18.075 16.167 -1.870 1.00 96.56 297 ASN A C 1
ATOM 2240 O O . ASN A 1 297 ? 16.982 16.563 -1.469 1.00 96.56 297 ASN A O 1
ATOM 2244 N N . THR A 1 298 ? 19.088 15.892 -1.055 1.00 95.69 298 THR A N 1
ATOM 2245 C CA . THR A 1 298 ? 19.146 16.281 0.360 1.00 95.69 298 THR A CA 1
ATOM 2246 C C . THR A 1 298 ? 18.887 17.789 0.517 1.00 95.69 298 THR A C 1
ATOM 2248 O O . THR A 1 298 ? 19.517 18.602 -0.161 1.00 95.69 298 THR A O 1
ATOM 2251 N N . SER A 1 299 ? 17.925 18.166 1.362 1.00 95.38 299 SER A N 1
ATOM 2252 C CA . SER A 1 299 ? 17.584 19.560 1.683 1.00 95.38 299 SER A CA 1
ATOM 2253 C C . SER A 1 299 ? 18.458 20.132 2.806 1.00 95.38 299 SER A C 1
ATOM 2255 O O . SER A 1 299 ? 18.430 21.331 3.075 1.00 95.38 299 SER A O 1
ATOM 2257 N N . GLY A 1 300 ? 19.179 19.267 3.522 1.00 92.56 300 GLY A N 1
ATOM 2258 C CA . GLY A 1 300 ? 19.879 19.571 4.766 1.00 92.56 300 GLY A CA 1
ATOM 2259 C C . GLY A 1 300 ? 18.970 19.726 5.992 1.00 92.56 300 GLY A C 1
ATOM 2260 O O . GLY A 1 300 ? 19.478 19.710 7.109 1.00 92.56 300 GLY A O 1
ATOM 2261 N N . THR A 1 301 ? 17.645 19.839 5.823 1.00 93.25 301 THR A N 1
ATOM 2262 C CA . THR A 1 301 ? 16.697 20.156 6.909 1.00 93.25 301 THR A CA 1
ATOM 2263 C C . THR A 1 301 ? 15.461 19.249 6.890 1.00 93.25 301 THR A C 1
ATOM 2265 O O . THR A 1 301 ? 14.800 19.071 5.866 1.00 93.25 301 THR A O 1
ATOM 2268 N N . ASN A 1 302 ? 15.140 18.646 8.038 1.00 91.81 302 ASN A N 1
ATOM 2269 C CA . ASN A 1 302 ? 13.988 17.752 8.185 1.00 91.81 302 ASN A CA 1
ATOM 2270 C C . ASN A 1 302 ? 12.667 18.508 7.967 1.00 91.81 302 ASN A C 1
ATOM 2272 O O . ASN A 1 302 ? 12.457 19.571 8.545 1.00 91.81 302 ASN A O 1
ATOM 2276 N N . GLY A 1 303 ? 11.768 17.936 7.167 1.00 90.00 303 GLY A N 1
ATOM 2277 C CA . GLY A 1 303 ? 10.450 18.498 6.862 1.00 90.00 303 GLY A CA 1
ATOM 2278 C C . GLY A 1 303 ? 10.447 19.587 5.785 1.00 90.00 303 GLY A C 1
ATOM 2279 O O . GLY A 1 303 ? 9.387 20.134 5.491 1.00 90.00 303 GLY A O 1
ATOM 2280 N N . SER A 1 304 ? 11.593 19.908 5.177 1.00 95.44 304 SER A N 1
ATOM 2281 C CA . SER A 1 304 ? 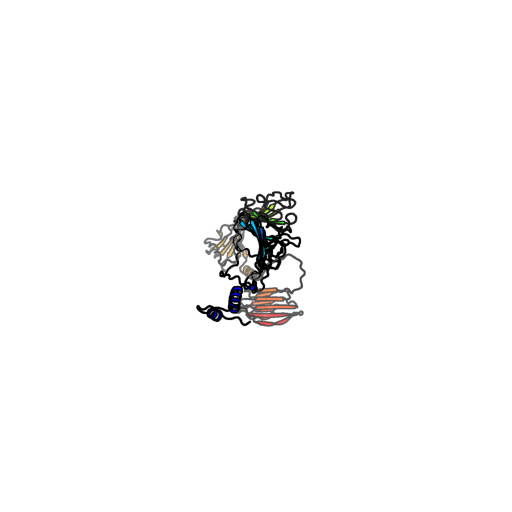11.651 20.911 4.110 1.00 95.44 304 SER A CA 1
ATOM 2282 C C . SER A 1 304 ? 10.960 20.447 2.834 1.00 95.44 304 SER A C 1
ATOM 2284 O O . SER A 1 304 ? 11.027 19.271 2.468 1.00 95.44 304 SER A O 1
ATOM 2286 N N . VAL A 1 305 ? 10.356 21.406 2.131 1.00 95.81 305 VAL A N 1
ATOM 2287 C CA . VAL A 1 305 ? 9.852 21.223 0.768 1.00 95.81 305 VAL A CA 1
ATOM 2288 C C . VAL A 1 305 ? 11.015 20.912 -0.166 1.00 95.81 305 VAL A C 1
ATOM 2290 O O . VAL A 1 305 ? 12.057 21.569 -0.106 1.00 95.81 305 VAL A O 1
ATOM 2293 N N . VAL A 1 306 ? 10.838 19.916 -1.032 1.00 95.19 306 VAL A N 1
ATOM 2294 C CA . VAL A 1 306 ? 11.860 19.495 -1.989 1.00 95.19 306 VAL A CA 1
ATOM 2295 C C . VAL A 1 306 ? 11.305 19.393 -3.413 1.00 95.19 306 VAL A C 1
ATOM 2297 O O . VAL A 1 306 ? 10.244 18.802 -3.624 1.00 95.19 306 VAL A O 1
ATOM 2300 N N . PRO A 1 307 ? 12.017 19.925 -4.424 1.00 94.25 307 PRO A N 1
ATOM 2301 C CA . PRO A 1 307 ? 11.641 19.729 -5.816 1.00 94.25 307 PRO A CA 1
ATOM 2302 C C . PRO A 1 307 ? 11.996 18.310 -6.277 1.00 94.25 307 PRO A C 1
ATOM 2304 O O . PRO A 1 307 ? 13.066 17.781 -5.962 1.00 94.25 307 PRO A O 1
ATOM 2307 N N . LEU A 1 308 ? 11.110 17.709 -7.072 1.00 93.81 308 LEU A N 1
ATOM 2308 C CA . LEU A 1 308 ? 11.350 16.409 -7.692 1.00 93.81 308 LEU A CA 1
ATOM 2309 C C . LEU A 1 308 ? 12.007 16.559 -9.061 1.00 93.81 308 LEU A C 1
ATOM 2311 O O . LEU A 1 308 ? 11.507 17.262 -9.937 1.00 93.81 308 LEU A O 1
ATOM 2315 N N . ILE A 1 309 ? 13.097 15.825 -9.246 1.00 94.69 309 ILE A N 1
ATOM 2316 C CA . ILE A 1 309 ? 13.797 15.638 -10.511 1.00 94.69 309 ILE A CA 1
ATOM 2317 C C . ILE A 1 309 ? 13.319 14.310 -11.099 1.00 94.69 309 ILE A C 1
ATOM 2319 O O . ILE A 1 309 ? 13.528 13.252 -10.502 1.00 94.69 309 ILE A O 1
ATOM 2323 N N . GLU A 1 310 ? 12.672 14.356 -12.261 1.00 93.50 310 GLU A N 1
ATOM 2324 C CA . GLU A 1 310 ? 12.269 13.157 -12.998 1.00 93.50 310 GLU A CA 1
ATOM 2325 C C . GLU A 1 310 ? 13.503 12.523 -13.654 1.00 93.50 310 GLU A C 1
ATOM 2327 O O . GLU A 1 310 ? 14.182 13.155 -14.458 1.00 93.50 310 GLU A O 1
ATOM 2332 N N . LEU A 1 311 ? 13.822 11.285 -13.273 1.00 95.06 311 LEU A N 1
ATOM 2333 C CA . LEU A 1 311 ? 14.982 10.546 -13.776 1.00 95.06 311 LEU A CA 1
ATOM 2334 C C . LEU A 1 311 ? 14.641 9.729 -15.016 1.00 95.06 311 LEU A C 1
ATOM 2336 O O . LEU A 1 311 ? 15.447 9.649 -15.944 1.00 95.06 311 LEU A O 1
ATOM 2340 N N . ALA A 1 312 ? 13.462 9.112 -15.005 1.00 94.75 312 ALA A N 1
ATOM 2341 C CA . ALA A 1 312 ? 12.940 8.328 -16.108 1.00 94.75 312 ALA A CA 1
ATOM 2342 C C . ALA A 1 312 ? 11.411 8.351 -16.101 1.00 94.75 312 ALA A C 1
ATOM 2344 O O . ALA A 1 312 ? 10.795 8.342 -15.033 1.00 94.75 312 ALA A O 1
ATOM 2345 N N . LYS A 1 313 ? 10.807 8.334 -17.287 1.00 93.62 313 LYS A N 1
ATOM 2346 C CA . LYS A 1 313 ? 9.358 8.305 -17.485 1.00 93.62 313 LYS A CA 1
ATOM 2347 C C . LYS A 1 313 ? 8.985 7.412 -18.660 1.00 93.62 313 LYS A C 1
ATOM 2349 O O . LYS A 1 313 ? 9.715 7.355 -19.644 1.00 93.62 313 LYS A O 1
ATOM 2354 N N . ILE A 1 314 ? 7.822 6.774 -18.563 1.00 93.44 314 ILE A N 1
ATOM 2355 C CA . ILE A 1 314 ? 7.127 6.126 -19.676 1.00 93.44 314 ILE A CA 1
ATOM 2356 C C . ILE A 1 314 ? 5.868 6.944 -19.979 1.00 93.44 314 ILE A C 1
ATOM 2358 O O . ILE A 1 314 ? 5.012 7.129 -19.106 1.00 93.44 314 ILE A O 1
ATOM 2362 N N . SER A 1 315 ? 5.769 7.470 -21.201 1.00 87.69 315 SER A N 1
ATOM 2363 C CA . SER A 1 315 ? 4.594 8.216 -21.662 1.00 87.69 315 SER A CA 1
ATOM 2364 C C . SER A 1 315 ? 3.378 7.301 -21.870 1.00 87.69 315 SER A C 1
ATOM 2366 O O . SER A 1 315 ? 3.496 6.078 -21.939 1.00 87.69 315 SER A O 1
ATOM 2368 N N . SER A 1 316 ? 2.198 7.897 -22.065 1.00 85.50 316 SER A N 1
ATOM 2369 C CA . SER A 1 316 ? 0.986 7.165 -22.467 1.00 85.50 316 SER A CA 1
ATOM 2370 C C . SER A 1 316 ? 1.091 6.498 -23.846 1.00 85.50 316 SER A C 1
ATOM 2372 O O . SER A 1 316 ? 0.290 5.625 -24.160 1.00 85.50 316 SER A O 1
ATOM 2374 N N . THR A 1 317 ? 2.078 6.880 -24.661 1.00 87.44 317 THR A N 1
ATOM 2375 C CA . THR A 1 317 ? 2.381 6.270 -25.965 1.00 87.44 317 THR A CA 1
ATOM 2376 C C . THR A 1 317 ? 3.507 5.233 -25.894 1.00 87.44 317 THR A C 1
ATOM 2378 O O . THR A 1 317 ? 3.915 4.715 -26.929 1.00 87.44 317 THR A O 1
ATOM 2381 N N . GLY A 1 318 ? 4.021 4.926 -24.696 1.00 87.44 318 GLY A N 1
ATOM 2382 C CA . GLY A 1 318 ? 5.097 3.951 -24.494 1.00 87.44 318 GLY A CA 1
ATOM 2383 C C . GLY A 1 318 ? 6.511 4.480 -24.756 1.00 87.44 318 GLY A C 1
ATOM 2384 O O . GLY A 1 318 ? 7.456 3.697 -24.749 1.00 87.44 318 GLY A O 1
ATOM 2385 N N . VAL A 1 319 ? 6.685 5.790 -24.962 1.00 89.62 319 VAL A N 1
ATOM 2386 C CA . VAL A 1 319 ? 8.012 6.406 -25.124 1.00 89.62 319 VAL A CA 1
ATOM 2387 C C . VAL A 1 319 ? 8.700 6.464 -23.766 1.00 89.62 319 VAL A C 1
ATOM 2389 O O . VAL A 1 319 ? 8.153 7.028 -22.815 1.00 89.62 319 VAL A O 1
ATOM 2392 N N . ILE A 1 320 ? 9.906 5.904 -23.689 1.00 92.12 320 ILE A N 1
ATOM 2393 C CA . ILE A 1 320 ? 10.754 5.973 -22.498 1.00 92.12 320 ILE A CA 1
ATOM 2394 C C . ILE A 1 320 ? 11.647 7.201 -22.636 1.00 92.12 320 ILE A C 1
ATOM 2396 O O . ILE A 1 320 ? 12.365 7.328 -23.621 1.00 92.12 320 ILE A O 1
ATOM 2400 N N . SER A 1 321 ? 11.628 8.101 -21.662 1.00 92.69 321 SER A N 1
ATOM 2401 C CA . SER A 1 321 ? 12.522 9.261 -21.600 1.00 92.69 321 SER A CA 1
ATOM 2402 C C . SER A 1 321 ? 13.339 9.234 -20.321 1.00 92.69 321 SER A C 1
ATOM 2404 O O . SER A 1 321 ? 12.784 8.954 -19.260 1.00 92.69 321 SER A O 1
ATOM 2406 N N . THR A 1 322 ? 14.625 9.562 -20.400 1.00 94.31 322 THR A N 1
ATOM 2407 C CA . THR A 1 322 ? 15.509 9.717 -19.238 1.00 94.31 322 THR A CA 1
ATOM 2408 C C . THR A 1 322 ? 15.992 11.160 -19.114 1.00 94.31 322 THR A C 1
ATOM 2410 O O . THR A 1 322 ? 15.998 11.912 -20.088 1.00 94.31 322 THR A O 1
ATOM 2413 N N . LEU A 1 323 ? 16.442 11.546 -17.918 1.00 91.88 323 LEU A N 1
ATOM 2414 C CA . LEU A 1 323 ? 16.915 12.906 -17.646 1.00 91.88 323 LEU A CA 1
ATOM 2415 C C . LEU A 1 323 ? 18.094 13.336 -18.537 1.00 91.88 323 LEU A C 1
ATOM 2417 O O . LEU A 1 323 ? 18.120 14.469 -19.004 1.00 91.88 323 LEU A O 1
ATOM 2421 N N . ASN A 1 324 ? 19.071 12.446 -18.749 1.00 90.31 324 ASN A N 1
ATOM 2422 C CA . ASN A 1 324 ? 20.363 12.804 -19.354 1.00 90.31 324 ASN A CA 1
ATOM 2423 C C . ASN A 1 324 ? 20.706 12.031 -20.630 1.00 90.31 324 ASN A C 1
ATOM 2425 O O . ASN A 1 324 ? 21.663 12.402 -21.304 1.00 90.31 324 ASN A O 1
ATOM 2429 N N . THR A 1 325 ? 19.994 10.949 -20.955 1.00 86.31 325 THR A N 1
ATOM 2430 C CA . THR A 1 325 ? 20.323 10.128 -22.133 1.00 86.31 325 THR A CA 1
ATOM 2431 C C . THR A 1 325 ? 19.321 10.279 -23.270 1.00 86.31 325 THR A C 1
ATOM 2433 O O . THR A 1 325 ? 19.575 9.747 -24.342 1.00 86.31 325 THR A O 1
ATOM 2436 N N . GLY A 1 326 ? 18.250 11.057 -23.097 1.00 87.44 326 GLY A N 1
ATOM 2437 C CA . GLY A 1 326 ? 17.254 11.320 -24.135 1.00 87.44 326 GLY A CA 1
ATOM 2438 C C . GLY A 1 326 ? 16.061 10.363 -24.088 1.00 87.44 326 GLY A C 1
ATOM 2439 O O . GLY A 1 326 ? 15.806 9.718 -23.070 1.00 87.44 326 GLY A O 1
ATOM 2440 N N . SER A 1 327 ? 15.295 10.301 -25.177 1.00 90.19 327 SER A N 1
ATOM 2441 C CA . SER A 1 327 ? 14.146 9.406 -25.328 1.00 90.19 327 SER A CA 1
ATOM 2442 C C . SER A 1 327 ? 14.446 8.194 -26.203 1.00 90.19 327 SER A C 1
ATOM 2444 O O . SER A 1 327 ? 15.351 8.216 -27.037 1.00 90.19 327 SER A O 1
ATOM 2446 N N . SER A 1 328 ? 13.622 7.155 -26.080 1.00 88.06 328 SER A N 1
ATOM 2447 C CA . SER A 1 328 ? 13.642 5.997 -26.972 1.00 88.06 328 SER A CA 1
ATOM 2448 C C . SER A 1 328 ? 13.540 6.402 -28.444 1.00 88.06 328 SER A C 1
ATOM 2450 O O . SER A 1 328 ? 14.178 5.778 -29.283 1.00 88.06 328 SER A O 1
ATOM 2452 N N . ASP A 1 329 ? 12.833 7.489 -28.769 1.00 85.25 329 ASP A N 1
ATOM 2453 C CA . ASP A 1 329 ? 12.777 8.021 -30.137 1.00 85.25 329 ASP A CA 1
ATOM 2454 C C . ASP A 1 329 ? 14.127 8.586 -30.592 1.00 85.25 329 ASP A C 1
ATOM 2456 O O . ASP A 1 329 ? 14.552 8.360 -31.725 1.00 85.25 329 ASP A O 1
ATOM 2460 N N . GLN A 1 330 ? 14.832 9.286 -29.701 1.00 81.88 330 GLN A N 1
ATOM 2461 C CA . GLN A 1 330 ? 16.172 9.798 -29.977 1.00 81.88 330 GLN A CA 1
ATOM 2462 C C . GLN A 1 330 ? 17.190 8.663 -30.104 1.00 81.88 330 GLN A C 1
ATOM 2464 O O . GLN A 1 330 ? 18.052 8.742 -30.971 1.00 81.88 330 GLN A O 1
ATOM 2469 N N . TRP A 1 331 ? 17.084 7.592 -29.310 1.00 80.44 331 TRP A N 1
ATOM 2470 C CA . TRP A 1 331 ? 17.940 6.406 -29.455 1.00 80.44 331 TRP A CA 1
ATOM 2471 C C . TRP A 1 331 ? 17.684 5.690 -30.778 1.00 80.44 331 TRP A C 1
ATOM 2473 O O . TRP A 1 331 ? 18.625 5.387 -31.512 1.00 80.44 331 TRP A O 1
ATOM 2483 N N . ASN A 1 332 ? 16.410 5.508 -31.128 1.00 79.69 332 ASN A N 1
ATOM 2484 C CA . ASN A 1 332 ? 16.002 4.945 -32.410 1.00 79.69 332 ASN A CA 1
ATOM 2485 C C . ASN A 1 332 ? 16.563 5.774 -33.579 1.00 79.69 332 ASN A C 1
ATOM 2487 O O . ASN A 1 332 ? 17.068 5.213 -34.551 1.00 79.69 332 ASN A O 1
ATOM 2491 N N . ALA A 1 333 ? 16.536 7.105 -33.483 1.00 77.75 333 ALA A N 1
ATOM 2492 C CA . ALA A 1 333 ? 17.109 7.985 -34.498 1.00 77.75 333 ALA A CA 1
ATOM 2493 C C . ALA A 1 333 ? 18.651 7.953 -34.527 1.00 77.75 333 ALA A C 1
ATOM 2495 O O . ALA A 1 333 ? 19.236 7.784 -35.595 1.00 77.75 333 ALA A O 1
ATOM 2496 N N . ALA A 1 334 ? 19.314 8.097 -33.375 1.00 71.62 334 ALA A N 1
ATOM 2497 C CA . ALA A 1 334 ? 20.764 8.276 -33.265 1.00 71.62 334 ALA A CA 1
ATOM 2498 C C . ALA A 1 334 ? 21.562 7.028 -33.656 1.00 71.62 334 ALA A C 1
ATOM 2500 O O . ALA A 1 334 ? 22.601 7.143 -34.301 1.00 71.62 334 ALA A O 1
ATOM 2501 N N . TYR A 1 335 ? 21.073 5.838 -33.304 1.00 70.69 335 TYR A N 1
ATOM 2502 C CA . TYR A 1 335 ? 21.739 4.587 -33.666 1.00 70.69 335 TYR A CA 1
ATOM 2503 C C . TYR A 1 335 ? 21.303 4.063 -35.039 1.00 70.69 335 TYR A C 1
ATOM 2505 O O . TYR A 1 335 ? 21.794 3.029 -35.478 1.00 70.69 335 TYR A O 1
ATOM 2513 N N . GLY A 1 336 ? 20.385 4.749 -35.735 1.00 61.69 336 GLY A N 1
ATOM 2514 C CA . GLY A 1 336 ? 19.816 4.281 -37.004 1.00 61.69 336 GLY A CA 1
ATOM 2515 C C . GLY A 1 336 ? 18.950 3.023 -36.864 1.00 61.69 336 GLY A C 1
ATOM 2516 O O . GLY A 1 336 ? 18.526 2.457 -37.869 1.00 61.69 336 GLY A O 1
ATOM 2517 N N . TRP A 1 337 ? 18.676 2.597 -35.627 1.00 59.91 337 TRP A N 1
ATOM 2518 C CA . TRP A 1 337 ? 17.859 1.427 -35.310 1.00 59.91 337 TRP A CA 1
ATOM 2519 C C . TRP A 1 337 ? 16.362 1.695 -35.510 1.00 59.91 337 TRP A C 1
ATOM 2521 O O . TRP A 1 337 ? 15.583 0.764 -35.588 1.00 59.91 337 TRP A O 1
ATOM 2531 N N . GLY A 1 338 ? 15.919 2.946 -35.642 1.00 62.66 338 GLY A N 1
ATOM 2532 C CA . GLY A 1 338 ? 14.534 3.305 -35.958 1.00 62.66 338 GLY A CA 1
ATOM 2533 C C . GLY A 1 338 ? 13.462 2.530 -35.171 1.00 62.66 338 GLY A C 1
ATOM 2534 O O . GLY A 1 338 ? 13.691 1.969 -34.107 1.00 62.66 338 GLY A O 1
ATOM 2535 N N . ASN A 1 339 ? 12.248 2.491 -35.714 1.00 60.22 339 ASN A N 1
ATOM 2536 C CA . ASN A 1 339 ? 11.285 1.465 -35.334 1.00 60.22 339 ASN A CA 1
ATOM 2537 C C . ASN A 1 339 ? 11.563 0.219 -36.191 1.00 60.22 339 ASN A C 1
ATOM 2539 O O . ASN A 1 339 ? 11.404 0.272 -37.416 1.00 60.22 339 ASN A O 1
ATOM 2543 N N . HIS A 1 340 ? 11.989 -0.879 -35.564 1.00 60.44 340 HIS A N 1
ATOM 2544 C CA . HIS A 1 340 ? 12.201 -2.158 -36.244 1.00 60.44 340 HIS A CA 1
ATOM 2545 C C . HIS A 1 340 ? 10.967 -3.074 -36.262 1.00 60.44 340 HIS A C 1
ATOM 2547 O O . HIS A 1 340 ? 11.036 -4.184 -36.797 1.00 60.44 340 HIS A O 1
ATOM 2553 N N . SER A 1 341 ? 9.821 -2.616 -35.745 1.00 55.06 341 SER A N 1
ATOM 2554 C CA . SER A 1 341 ? 8.534 -3.282 -35.958 1.00 55.06 341 SER A CA 1
ATOM 2555 C C . SER A 1 341 ? 8.300 -3.470 -37.460 1.00 55.06 341 SER A C 1
ATOM 2557 O O . SER A 1 341 ? 8.132 -2.500 -38.196 1.00 55.06 341 SER A O 1
ATOM 2559 N N . GLY A 1 342 ? 8.331 -4.722 -37.921 1.00 54.66 342 GLY A N 1
ATOM 2560 C CA . GLY A 1 342 ? 8.155 -5.081 -39.332 1.00 54.66 342 GLY A CA 1
ATOM 2561 C C . GLY A 1 342 ? 9.376 -4.873 -40.240 1.00 54.66 342 GLY A C 1
ATOM 2562 O O . GLY A 1 342 ? 9.259 -5.108 -41.438 1.00 54.66 342 GLY A O 1
ATOM 2563 N N . LYS A 1 343 ? 10.539 -4.457 -39.711 1.00 47.81 343 LYS A N 1
ATOM 2564 C CA . LYS A 1 343 ? 11.789 -4.332 -40.496 1.00 47.81 343 LYS A CA 1
ATOM 2565 C C . LYS A 1 343 ? 12.720 -5.536 -40.381 1.00 47.81 343 LYS A C 1
ATOM 2567 O O . LYS A 1 343 ? 13.607 -5.695 -41.214 1.00 47.81 343 LYS A O 1
ATOM 2572 N N . TYR A 1 344 ? 12.520 -6.388 -39.379 1.00 48.72 344 TYR A N 1
ATOM 2573 C CA . TYR A 1 344 ? 13.154 -7.700 -39.344 1.00 48.72 344 TYR A CA 1
ATOM 2574 C C . TYR A 1 344 ? 12.363 -8.663 -40.220 1.00 48.72 344 TYR A C 1
ATOM 2576 O O . TYR A 1 344 ? 11.145 -8.767 -40.071 1.00 48.72 344 TYR A O 1
ATOM 2584 N N . PHE A 1 345 ? 13.051 -9.382 -41.108 1.00 40.31 345 PHE A N 1
ATOM 2585 C CA . PHE A 1 345 ? 12.461 -10.529 -41.787 1.00 40.31 345 PHE A CA 1
ATOM 2586 C C . PHE A 1 345 ? 12.084 -11.568 -40.722 1.00 40.31 345 PHE A C 1
ATOM 2588 O O . PHE A 1 345 ? 12.973 -12.049 -40.014 1.00 40.31 345 PHE A O 1
ATOM 2595 N N . PRO A 1 346 ? 10.798 -11.932 -40.578 1.00 44.50 346 PRO A N 1
ATOM 2596 C CA . PRO A 1 346 ? 10.432 -13.090 -39.785 1.00 44.50 346 PRO A CA 1
ATOM 2597 C C . PRO A 1 346 ? 11.156 -14.297 -40.379 1.00 44.50 346 PRO A C 1
ATOM 2599 O O . PRO A 1 346 ? 10.978 -14.601 -41.558 1.00 44.50 346 PRO A O 1
ATOM 2602 N N . VAL A 1 347 ? 11.948 -14.997 -39.568 1.00 44.72 347 VAL A N 1
ATOM 2603 C CA . VAL A 1 347 ? 12.689 -16.207 -39.978 1.00 44.72 347 VAL A CA 1
ATOM 2604 C C . VAL A 1 347 ? 11.737 -17.343 -40.421 1.00 44.72 347 VAL A C 1
ATOM 2606 O O . VAL A 1 347 ? 12.174 -18.333 -40.990 1.00 44.72 347 VAL A O 1
ATOM 2609 N N . ASN A 1 348 ? 10.418 -17.154 -40.276 1.00 40.94 348 ASN A N 1
ATOM 2610 C CA . ASN A 1 348 ? 9.359 -18.079 -40.679 1.00 40.94 348 ASN A CA 1
ATOM 2611 C C . ASN A 1 348 ? 8.397 -17.473 -41.723 1.00 40.94 348 ASN A C 1
ATOM 2613 O O . ASN A 1 348 ? 7.185 -17.446 -41.507 1.00 40.94 348 ASN A O 1
ATOM 2617 N N . TYR A 1 349 ? 8.901 -16.970 -42.854 1.00 43.38 349 TYR A N 1
ATOM 2618 C CA . TYR A 1 349 ? 8.029 -16.674 -43.998 1.00 43.38 349 TYR A CA 1
ATOM 2619 C C . TYR A 1 349 ? 7.772 -17.953 -44.806 1.00 43.38 349 TYR A C 1
ATOM 2621 O O . TYR A 1 349 ? 8.627 -18.418 -45.553 1.00 43.38 349 TYR A O 1
ATOM 2629 N N . THR A 1 350 ? 6.566 -18.505 -44.684 1.00 44.34 350 THR A N 1
ATOM 2630 C CA . THR A 1 350 ? 6.043 -19.603 -45.521 1.00 44.34 350 THR A CA 1
ATOM 2631 C C . THR A 1 350 ? 5.712 -19.174 -46.954 1.00 44.34 350 THR A C 1
ATOM 2633 O O . THR A 1 350 ? 5.440 -20.025 -47.795 1.00 44.34 350 THR A O 1
ATOM 2636 N N . ASN A 1 351 ? 5.786 -17.876 -47.262 1.00 42.38 351 ASN A N 1
ATOM 2637 C CA . ASN A 1 351 ? 5.523 -17.336 -48.592 1.00 42.38 351 ASN A CA 1
ATOM 2638 C C . ASN A 1 351 ? 6.776 -16.621 -49.110 1.00 42.38 351 ASN A C 1
ATOM 2640 O O . ASN A 1 351 ? 7.118 -15.544 -48.624 1.00 42.38 351 ASN A O 1
ATOM 2644 N N . SER A 1 352 ? 7.469 -17.206 -50.093 1.00 43.12 352 SER A N 1
ATOM 2645 C CA . SER A 1 352 ? 8.546 -16.521 -50.814 1.00 43.12 352 SER A CA 1
ATOM 2646 C C . SER A 1 352 ? 8.058 -15.154 -51.285 1.00 43.12 352 SER A C 1
ATOM 2648 O O . SER A 1 352 ? 7.078 -15.060 -52.025 1.00 43.12 352 SER A O 1
ATOM 2650 N N . VAL A 1 353 ? 8.746 -14.084 -50.884 1.00 45.47 353 VAL A N 1
ATOM 2651 C CA . VAL A 1 353 ? 8.593 -12.798 -51.562 1.00 45.47 353 VAL A CA 1
ATOM 2652 C C . VAL A 1 353 ? 9.032 -13.051 -53.000 1.00 45.47 353 VAL A C 1
ATOM 2654 O O . VAL A 1 353 ? 10.196 -13.376 -53.239 1.00 45.47 353 VAL A O 1
ATOM 2657 N N . ASN A 1 354 ? 8.091 -13.001 -53.944 1.00 47.12 354 ASN A N 1
ATOM 2658 C CA . ASN A 1 354 ? 8.402 -13.160 -55.357 1.00 47.12 354 ASN A CA 1
ATOM 2659 C C . ASN A 1 354 ? 9.474 -12.127 -55.708 1.00 47.12 354 ASN A C 1
ATOM 2661 O O . ASN A 1 354 ? 9.229 -10.924 -55.599 1.00 47.12 354 ASN A O 1
ATOM 2665 N N . ALA A 1 355 ? 10.666 -12.594 -56.091 1.00 53.88 355 ALA A N 1
ATOM 2666 C CA . ALA A 1 355 ? 11.676 -11.725 -56.670 1.00 53.88 355 ALA A CA 1
ATOM 2667 C C . ALA A 1 355 ? 11.007 -10.906 -57.777 1.00 53.88 355 ALA A C 1
ATOM 2669 O O . ALA A 1 355 ? 10.246 -11.462 -58.578 1.00 53.88 355 ALA A O 1
ATOM 2670 N N . ALA A 1 356 ? 11.245 -9.592 -57.797 1.00 57.69 356 ALA A N 1
ATOM 2671 C CA . ALA A 1 356 ? 10.672 -8.739 -58.824 1.00 57.69 356 ALA A CA 1
ATOM 2672 C C . ALA A 1 356 ? 11.057 -9.320 -60.190 1.00 57.69 356 ALA A C 1
ATOM 2674 O O . ALA A 1 356 ? 12.241 -9.494 -60.497 1.00 57.69 356 ALA A O 1
ATOM 2675 N N . SER A 1 357 ? 10.046 -9.701 -60.968 1.00 56.78 357 SER A N 1
ATOM 2676 C CA . SER A 1 357 ? 10.252 -10.262 -62.294 1.00 56.78 357 SER A CA 1
ATOM 2677 C C . SER A 1 357 ? 10.833 -9.169 -63.177 1.00 56.78 357 SER A C 1
ATOM 2679 O O . SER A 1 357 ? 10.165 -8.171 -63.443 1.00 56.78 357 SER A O 1
ATOM 2681 N N . TYR A 1 358 ? 12.079 -9.330 -63.606 1.00 63.91 358 TYR A N 1
ATOM 2682 C CA . TYR A 1 358 ? 12.728 -8.366 -64.483 1.00 63.91 358 TYR A CA 1
ATOM 2683 C C . TYR A 1 358 ? 12.674 -8.909 -65.914 1.00 63.91 358 TYR A C 1
ATOM 2685 O O . TYR A 1 358 ? 13.180 -9.995 -66.195 1.00 63.91 358 TYR A O 1
ATOM 2693 N N . GLN A 1 359 ? 11.971 -8.198 -66.801 1.00 62.12 359 GLN A N 1
ATOM 2694 C CA . GLN A 1 359 ? 11.743 -8.632 -68.189 1.00 62.12 359 GLN A CA 1
ATOM 2695 C C . GLN A 1 359 ? 12.839 -8.179 -69.167 1.00 62.12 359 GLN A C 1
ATOM 2697 O O . GLN A 1 359 ? 12.827 -8.600 -70.321 1.00 62.12 359 GLN A O 1
ATOM 2702 N N . SER A 1 360 ? 13.781 -7.348 -68.717 1.00 64.56 360 SER A N 1
ATOM 2703 C CA . SER A 1 360 ? 14.881 -6.817 -69.533 1.00 64.56 360 SER A CA 1
ATOM 2704 C C . SER A 1 360 ? 16.217 -7.488 -69.191 1.00 64.56 360 SER A C 1
ATOM 2706 O O . SER A 1 360 ? 16.294 -8.298 -68.269 1.00 64.56 360 SER A O 1
ATOM 2708 N N . ASP A 1 361 ? 17.279 -7.136 -69.921 1.00 65.75 361 ASP A N 1
ATOM 2709 C CA . ASP A 1 361 ? 18.650 -7.574 -69.628 1.00 65.75 361 ASP A CA 1
ATOM 2710 C C . ASP A 1 361 ? 19.044 -7.198 -68.190 1.00 65.75 361 ASP A C 1
ATOM 2712 O O . ASP A 1 361 ? 19.063 -6.021 -67.828 1.00 65.75 361 ASP A O 1
ATOM 2716 N N . MET A 1 362 ? 19.378 -8.189 -67.365 1.00 66.81 362 MET A N 1
ATOM 2717 C CA . MET A 1 362 ? 19.759 -8.011 -65.963 1.00 66.81 362 MET A CA 1
ATOM 2718 C C . MET A 1 362 ? 20.982 -7.103 -65.775 1.00 66.81 362 MET A C 1
ATOM 2720 O O . MET A 1 362 ? 21.166 -6.550 -64.690 1.00 66.81 362 MET A O 1
ATOM 2724 N N . LEU A 1 363 ? 21.795 -6.885 -66.813 1.00 65.44 363 LEU A N 1
ATOM 2725 C CA . LEU A 1 363 ? 22.884 -5.905 -66.791 1.00 65.44 363 LEU A CA 1
ATOM 2726 C C . LEU A 1 363 ? 22.384 -4.455 -66.723 1.00 65.44 363 LEU A C 1
ATOM 2728 O O . LEU A 1 363 ? 23.109 -3.592 -66.215 1.00 65.44 363 LEU A O 1
ATOM 2732 N N . ALA A 1 364 ? 21.147 -4.199 -67.161 1.00 68.62 364 ALA A N 1
ATOM 2733 C CA . ALA A 1 364 ? 20.481 -2.902 -67.085 1.00 68.62 364 ALA A CA 1
ATOM 2734 C C . ALA A 1 364 ? 19.926 -2.579 -65.684 1.00 68.62 364 ALA A C 1
ATOM 2736 O O . ALA A 1 364 ? 19.493 -1.449 -65.452 1.00 68.62 364 ALA A O 1
ATOM 2737 N N . VAL A 1 365 ? 19.963 -3.526 -64.732 1.00 68.44 365 VAL A N 1
ATOM 2738 C CA . VAL A 1 365 ? 19.619 -3.249 -63.329 1.00 68.44 365 VAL A CA 1
ATOM 2739 C C . VAL A 1 365 ? 20.621 -2.227 -62.771 1.00 68.44 365 VAL A C 1
ATOM 2741 O O . VAL A 1 365 ? 21.822 -2.522 -62.747 1.00 68.44 365 VAL A O 1
ATOM 2744 N N . PRO A 1 366 ? 20.179 -1.037 -62.316 1.00 66.62 366 PRO A N 1
ATOM 2745 C CA . PRO A 1 366 ? 21.088 0.022 -61.897 1.00 66.62 366 PRO A CA 1
ATOM 2746 C C . PRO A 1 366 ? 22.062 -0.436 -60.810 1.00 66.62 366 PRO A C 1
ATOM 2748 O O . PRO A 1 366 ? 21.673 -0.960 -59.760 1.00 66.62 366 PRO A O 1
ATOM 2751 N N . VAL A 1 367 ? 23.345 -0.217 -61.088 1.00 64.88 367 VAL A N 1
ATOM 2752 C CA . VAL A 1 367 ? 24.466 -0.502 -60.194 1.00 64.88 367 VAL A CA 1
ATOM 2753 C C . VAL A 1 367 ? 24.284 0.277 -58.886 1.00 64.88 367 VAL A C 1
ATOM 2755 O O . VAL A 1 367 ? 24.055 1.484 -58.915 1.00 64.88 367 VAL A O 1
ATOM 2758 N N . GLY A 1 368 ? 24.380 -0.406 -57.742 1.00 59.22 368 GLY A N 1
ATOM 2759 C CA . GLY A 1 368 ? 24.251 0.237 -56.428 1.00 59.22 368 GLY A CA 1
ATOM 2760 C C . GLY A 1 368 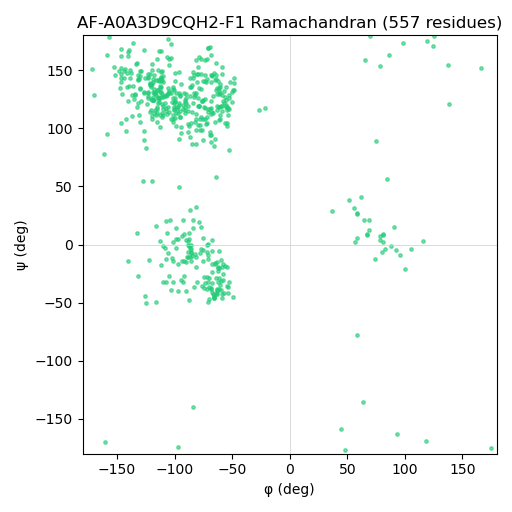? 22.833 0.299 -55.850 1.00 59.22 368 GLY A C 1
ATOM 2761 O O . GLY A 1 368 ? 22.576 1.059 -54.920 1.00 59.22 368 GLY A O 1
ATOM 2762 N N . THR A 1 369 ? 21.904 -0.486 -56.398 1.00 59.19 369 THR A N 1
ATOM 2763 C CA . THR A 1 369 ? 20.576 -0.696 -55.804 1.00 59.19 369 THR A CA 1
ATOM 2764 C C . THR A 1 369 ? 20.586 -2.015 -55.037 1.00 59.19 369 THR A C 1
ATOM 2766 O O . THR A 1 369 ? 21.008 -3.026 -55.601 1.00 59.19 369 THR A O 1
ATOM 2769 N N . TYR A 1 370 ? 20.118 -2.030 -53.782 1.00 61.72 370 TYR A N 1
ATOM 2770 C CA . TYR A 1 370 ? 19.843 -3.272 -53.048 1.00 61.72 370 TYR A CA 1
ATOM 2771 C C . TYR A 1 370 ? 18.631 -3.952 -53.691 1.00 61.72 370 TYR A C 1
ATOM 2773 O O . TYR A 1 370 ? 17.485 -3.594 -53.424 1.00 61.72 370 TYR A O 1
ATOM 2781 N N . THR A 1 371 ? 18.865 -4.873 -54.622 1.00 65.44 371 THR A N 1
ATOM 2782 C CA . THR A 1 371 ? 17.795 -5.523 -55.390 1.00 65.44 371 THR A CA 1
ATOM 2783 C C . THR A 1 371 ? 18.160 -6.968 -55.693 1.00 65.44 371 THR A C 1
ATOM 2785 O O . THR A 1 371 ? 19.240 -7.255 -56.210 1.00 65.44 371 THR A O 1
ATOM 2788 N N . GLY A 1 372 ? 17.228 -7.873 -55.386 1.00 66.19 372 GLY A N 1
ATOM 2789 C CA . GLY A 1 372 ? 17.197 -9.232 -55.915 1.00 66.19 372 GLY A CA 1
ATOM 2790 C C . GLY A 1 372 ? 16.205 -9.293 -57.072 1.00 66.19 372 GLY A C 1
ATOM 2791 O O . GLY A 1 372 ? 15.018 -9.028 -56.880 1.00 66.19 372 GLY A O 1
ATOM 2792 N N . ALA A 1 373 ? 16.686 -9.621 -58.266 1.00 67.38 373 ALA A N 1
ATOM 2793 C CA . ALA A 1 373 ? 15.868 -9.775 -59.463 1.00 67.38 373 ALA A CA 1
ATOM 2794 C C . ALA A 1 373 ? 16.025 -11.192 -60.016 1.00 67.38 373 ALA A C 1
ATOM 2796 O O . ALA A 1 373 ? 17.103 -11.783 -59.952 1.00 67.38 373 ALA A O 1
ATOM 2797 N N . VAL A 1 374 ? 14.956 -11.731 -60.595 1.00 66.38 374 VAL A N 1
ATOM 2798 C CA . VAL A 1 374 ? 15.006 -12.976 -61.369 1.00 66.38 374 VAL A CA 1
ATOM 2799 C C . VAL A 1 374 ? 14.568 -12.637 -62.784 1.00 66.38 374 VAL A C 1
ATOM 2801 O O . VAL A 1 374 ? 13.505 -12.042 -62.979 1.00 66.38 374 VAL A O 1
ATOM 2804 N N . SER A 1 375 ? 15.411 -12.966 -63.763 1.00 65.62 375 SER A N 1
ATOM 2805 C CA . SER A 1 375 ? 15.057 -12.761 -65.166 1.00 65.62 375 SER A CA 1
ATOM 2806 C C . SER A 1 375 ? 13.917 -13.688 -65.560 1.00 65.62 375 SER A C 1
ATOM 2808 O O . SER A 1 375 ? 13.866 -14.835 -65.126 1.00 65.62 375 SER A O 1
ATOM 2810 N N . LEU A 1 376 ? 13.030 -13.220 -66.431 1.00 62.91 376 LEU A N 1
ATOM 2811 C CA . LEU A 1 376 ? 12.110 -14.094 -67.167 1.00 62.91 376 LEU A CA 1
ATOM 2812 C C . LEU A 1 376 ? 12.508 -14.264 -68.641 1.00 62.91 376 LEU A C 1
ATOM 2814 O O . LEU A 1 376 ? 11.926 -15.092 -69.337 1.00 62.91 376 LEU A O 1
ATOM 2818 N N . ALA A 1 377 ? 13.505 -13.511 -69.113 1.00 61.22 377 ALA A N 1
ATOM 2819 C CA . ALA A 1 377 ? 14.033 -13.581 -70.471 1.00 61.22 377 ALA A CA 1
ATOM 2820 C C . ALA A 1 377 ? 15.322 -14.416 -70.526 1.00 61.22 377 ALA A C 1
ATOM 2822 O O . ALA A 1 377 ? 16.111 -14.438 -69.573 1.00 61.22 377 ALA A O 1
ATOM 2823 N N . SER A 1 378 ? 15.532 -15.111 -71.646 1.00 55.91 378 SER A N 1
ATOM 2824 C CA . SER A 1 378 ? 16.653 -16.031 -71.832 1.00 55.91 378 SER A CA 1
ATOM 2825 C C . SER A 1 378 ? 18.000 -15.322 -71.996 1.00 55.91 378 SER A C 1
ATOM 2827 O O . SER A 1 378 ? 19.007 -15.871 -71.605 1.00 55.91 378 SER A O 1
ATOM 2829 N N . THR A 1 379 ? 18.098 -14.099 -72.499 1.00 59.16 379 THR A N 1
ATOM 2830 C CA . THR A 1 379 ? 19.414 -13.533 -72.852 1.00 59.16 379 THR A CA 1
ATOM 2831 C C . THR A 1 379 ? 20.001 -12.651 -71.743 1.00 59.16 379 THR A C 1
ATOM 2833 O O . THR A 1 379 ? 19.762 -11.448 -71.753 1.00 59.16 379 THR A O 1
ATOM 2836 N N . ASN A 1 380 ? 20.785 -13.215 -70.812 1.00 61.50 380 ASN A N 1
ATOM 2837 C CA . ASN A 1 380 ? 21.571 -12.439 -69.835 1.00 61.50 380 ASN A CA 1
ATOM 2838 C C . ASN A 1 380 ? 23.023 -12.900 -69.802 1.00 61.50 380 ASN A C 1
ATOM 2840 O O . ASN A 1 380 ? 23.329 -13.933 -69.206 1.00 61.50 380 ASN A O 1
ATOM 2844 N N . LEU A 1 381 ? 23.932 -12.109 -70.376 1.00 59.78 381 LEU A N 1
ATOM 2845 C CA . LEU A 1 381 ? 25.356 -12.430 -70.341 1.00 59.78 381 LEU A CA 1
ATOM 2846 C C . LEU A 1 381 ? 25.869 -12.484 -68.888 1.00 59.78 381 LEU A C 1
ATOM 2848 O O . LEU A 1 381 ? 25.569 -11.585 -68.098 1.00 59.78 381 LEU A O 1
ATOM 2852 N N . PRO A 1 382 ? 26.653 -13.515 -68.529 1.00 58.09 382 PRO A N 1
ATOM 2853 C CA . PRO A 1 382 ? 27.402 -14.405 -69.422 1.00 58.09 382 PRO A CA 1
ATOM 2854 C C . PRO A 1 382 ? 26.636 -15.638 -69.948 1.00 58.09 382 PRO A C 1
ATOM 2856 O O . PRO A 1 382 ? 27.232 -16.448 -70.652 1.00 58.09 382 PRO A O 1
ATOM 2859 N N . PHE A 1 383 ? 25.340 -15.789 -69.663 1.00 65.62 383 PHE A N 1
ATOM 2860 C CA . PHE A 1 383 ? 24.528 -16.938 -70.083 1.00 65.62 383 PHE A CA 1
ATOM 2861 C C . PHE A 1 383 ? 23.539 -16.605 -71.212 1.00 65.62 383 PHE A C 1
ATOM 2863 O O . PHE A 1 383 ? 23.160 -15.461 -71.456 1.00 65.62 383 PHE A O 1
ATOM 2870 N N . ALA A 1 384 ? 23.069 -17.647 -71.894 1.00 61.69 384 ALA A N 1
ATOM 2871 C CA . ALA A 1 384 ? 21.983 -17.559 -72.871 1.00 61.69 384 ALA A CA 1
ATOM 2872 C C . ALA A 1 384 ? 20.625 -17.992 -72.283 1.00 61.69 384 ALA A C 1
ATOM 2874 O O . ALA A 1 384 ? 19.690 -18.252 -73.045 1.00 61.69 384 ALA A O 1
ATOM 2875 N N . GLN A 1 385 ? 20.513 -18.104 -70.947 1.00 60.84 385 GLN A N 1
ATOM 2876 C CA . GLN A 1 385 ? 19.268 -18.468 -70.256 1.00 60.84 385 GLN A CA 1
ATOM 2877 C C . GLN A 1 385 ? 18.968 -17.606 -69.010 1.00 60.84 385 GLN A C 1
ATOM 2879 O O . GLN A 1 385 ? 19.763 -16.772 -68.577 1.00 60.84 385 GLN A O 1
ATOM 2884 N N . VAL A 1 386 ? 17.777 -17.818 -68.438 1.00 60.38 386 VAL A N 1
ATOM 2885 C CA . VAL A 1 386 ? 17.259 -17.163 -67.226 1.00 60.38 386 VAL A CA 1
ATOM 2886 C C . VAL A 1 386 ? 18.225 -17.334 -66.041 1.00 60.38 386 VAL A C 1
ATOM 2888 O O . VAL A 1 386 ? 18.698 -18.437 -65.785 1.00 60.38 386 VAL A O 1
ATOM 2891 N N . GLY A 1 387 ? 18.481 -16.260 -65.287 1.00 66.88 387 GLY A N 1
ATOM 2892 C CA . GLY A 1 387 ? 19.330 -16.256 -64.089 1.00 66.88 387 GLY A CA 1
ATOM 2893 C C . GLY A 1 387 ? 18.753 -15.397 -62.960 1.00 66.88 387 GLY A C 1
ATOM 2894 O O . GLY A 1 387 ? 17.799 -14.639 -63.164 1.00 66.88 387 GLY A O 1
ATOM 2895 N N . GLY A 1 388 ? 19.310 -15.543 -61.756 1.00 68.62 388 GLY A N 1
ATOM 2896 C CA . GLY A 1 388 ? 19.010 -14.701 -60.594 1.00 68.62 388 GLY A CA 1
ATOM 2897 C C . GLY A 1 388 ? 20.173 -13.758 -60.292 1.00 68.62 388 GLY A C 1
ATOM 2898 O O . GLY A 1 388 ? 21.303 -14.218 -60.164 1.00 68.62 388 GLY A O 1
ATOM 2899 N N . LEU A 1 389 ? 19.902 -12.458 -60.170 1.00 70.44 389 LEU A N 1
ATOM 2900 C CA . LEU A 1 389 ? 20.881 -11.413 -59.868 1.00 70.44 389 LEU A CA 1
ATOM 2901 C C . LEU A 1 389 ? 20.584 -10.861 -58.480 1.00 70.44 389 LEU A C 1
ATOM 2903 O O . LEU A 1 389 ? 19.477 -10.389 -58.215 1.00 70.44 389 LEU A O 1
ATOM 2907 N N . ILE A 1 390 ? 21.599 -10.849 -57.628 1.00 73.69 390 ILE A N 1
ATOM 2908 C CA . ILE A 1 390 ? 21.601 -10.081 -56.390 1.00 73.69 390 ILE A CA 1
ATOM 2909 C C . ILE A 1 390 ? 22.620 -8.959 -56.573 1.00 73.69 390 ILE A C 1
ATOM 2911 O O . ILE A 1 390 ? 23.818 -9.208 -56.703 1.00 73.69 390 ILE A O 1
ATOM 2915 N N . SER A 1 391 ? 22.132 -7.722 -56.614 1.00 67.94 391 SER A N 1
ATOM 2916 C CA . SER A 1 391 ? 22.959 -6.516 -56.621 1.00 67.94 391 SER A CA 1
ATOM 2917 C C . SER A 1 391 ? 22.902 -5.871 -55.242 1.00 67.94 391 SER A C 1
ATOM 2919 O O . SER A 1 391 ? 21.819 -5.662 -54.691 1.00 67.94 391 SER A O 1
ATOM 2921 N N . PHE A 1 392 ? 24.063 -5.552 -54.680 1.00 68.62 392 PHE A N 1
ATOM 2922 C CA . PHE A 1 392 ? 24.185 -4.821 -53.421 1.00 68.62 392 PHE A CA 1
ATOM 2923 C C . PHE A 1 392 ? 25.380 -3.866 -53.465 1.00 68.62 392 PHE A C 1
ATOM 2925 O O . PHE A 1 392 ? 26.360 -4.106 -54.168 1.00 68.62 392 PHE A O 1
ATOM 2932 N N . GLY A 1 393 ? 25.290 -2.763 -52.724 1.00 62.78 393 GLY A N 1
ATOM 2933 C CA . GLY A 1 393 ? 26.313 -1.715 -52.656 1.00 62.78 393 GLY A CA 1
ATOM 2934 C C . GLY A 1 393 ? 25.801 -0.358 -53.136 1.00 62.78 393 GLY A C 1
ATOM 2935 O O . GLY A 1 393 ? 24.600 -0.179 -53.297 1.00 62.78 393 GLY A O 1
ATOM 2936 N N . SER A 1 394 ? 26.702 0.605 -53.327 1.00 62.19 394 SER A N 1
ATOM 2937 C CA . SER A 1 394 ? 26.396 1.963 -53.800 1.00 62.19 394 SER A CA 1
ATOM 2938 C C . SER A 1 394 ? 26.761 2.132 -55.278 1.00 62.19 394 SER A C 1
ATOM 2940 O O . SER A 1 394 ? 27.388 1.258 -55.875 1.00 62.19 394 SER A O 1
ATOM 2942 N N . SER A 1 395 ? 26.403 3.266 -55.887 1.00 62.62 395 SER A N 1
ATOM 2943 C CA . SER A 1 395 ? 26.784 3.576 -57.276 1.00 62.62 395 SER A CA 1
ATOM 2944 C C . SER A 1 395 ? 28.304 3.661 -57.491 1.00 62.62 395 SER A C 1
ATOM 2946 O O . SER A 1 395 ? 28.763 3.526 -58.622 1.00 62.62 395 SER A O 1
ATOM 2948 N N . ALA A 1 396 ? 29.081 3.874 -56.421 1.00 60.94 396 ALA A N 1
ATOM 2949 C CA . ALA A 1 396 ? 30.541 3.948 -56.452 1.00 60.94 396 ALA A CA 1
ATOM 2950 C C . ALA A 1 396 ? 31.223 2.596 -56.177 1.00 60.94 396 ALA A C 1
ATOM 2952 O O . ALA A 1 396 ? 32.299 2.332 -56.707 1.00 60.94 396 ALA A O 1
ATOM 2953 N N . VAL A 1 397 ? 30.612 1.746 -55.345 1.00 62.22 397 VAL A N 1
ATOM 2954 C CA . VAL A 1 397 ? 31.122 0.414 -54.997 1.00 62.22 397 VAL A CA 1
ATOM 2955 C C . VAL A 1 397 ? 29.935 -0.532 -54.893 1.00 62.22 397 VAL A C 1
ATOM 2957 O O . VAL A 1 397 ? 29.255 -0.583 -53.867 1.00 62.22 397 VAL A O 1
ATOM 2960 N N . SER A 1 398 ? 29.677 -1.277 -55.960 1.00 67.94 398 SER A N 1
ATOM 2961 C CA . SER A 1 398 ? 28.666 -2.330 -55.966 1.00 67.94 398 SER A CA 1
ATOM 2962 C C . SER A 1 398 ? 29.295 -3.712 -56.088 1.00 67.94 398 SER A C 1
ATOM 2964 O O . SER A 1 398 ? 30.469 -3.876 -56.409 1.00 67.94 398 SER A O 1
ATOM 2966 N N . THR A 1 399 ? 28.516 -4.741 -55.824 1.00 68.94 399 THR A N 1
ATOM 2967 C CA . THR A 1 399 ? 28.841 -6.111 -56.181 1.00 68.94 399 THR A CA 1
ATOM 2968 C C . THR A 1 399 ? 27.591 -6.748 -56.748 1.00 68.94 399 THR A C 1
ATOM 2970 O O . THR A 1 399 ? 26.487 -6.567 -56.228 1.00 68.94 399 THR A O 1
ATOM 2973 N N . ARG A 1 400 ? 27.775 -7.487 -57.839 1.00 77.06 400 ARG A N 1
ATOM 2974 C CA . ARG A 1 400 ? 26.727 -8.296 -58.446 1.00 77.06 400 ARG A CA 1
ATOM 2975 C C . ARG A 1 400 ? 27.099 -9.759 -58.295 1.00 77.06 400 ARG A C 1
ATOM 2977 O O . ARG A 1 400 ? 28.187 -10.167 -58.702 1.00 77.06 400 ARG A O 1
ATOM 2984 N N . LEU A 1 401 ? 26.182 -10.525 -57.720 1.00 79.19 401 LEU A N 1
ATOM 2985 C CA . LEU A 1 401 ? 26.210 -11.979 -57.716 1.00 79.19 401 LEU A CA 1
ATOM 2986 C C . LEU A 1 401 ? 25.144 -12.472 -58.683 1.00 79.19 401 LEU A C 1
ATOM 2988 O O . LEU A 1 401 ? 23.991 -12.047 -58.603 1.00 79.19 401 LEU A O 1
ATOM 2992 N N . LEU A 1 402 ? 25.532 -13.352 -59.594 1.00 75.44 402 LEU A N 1
ATOM 2993 C CA . LEU A 1 402 ? 24.638 -13.932 -60.582 1.00 75.44 402 LEU A CA 1
ATOM 2994 C C . LEU A 1 402 ? 24.682 -15.454 -60.461 1.00 75.44 402 LEU A C 1
ATOM 2996 O O . LEU A 1 402 ? 25.746 -16.062 -60.584 1.00 75.44 402 LEU A O 1
ATOM 3000 N N . GLY A 1 403 ? 23.520 -16.049 -60.202 1.00 74.12 403 GLY A N 1
ATOM 3001 C CA . GLY A 1 403 ? 23.310 -17.492 -60.229 1.00 74.12 403 GLY A CA 1
ATOM 3002 C C . GLY A 1 403 ? 22.664 -17.903 -61.547 1.00 74.12 403 GLY A C 1
ATOM 3003 O O . GLY A 1 403 ? 21.596 -17.390 -61.902 1.00 74.12 403 GLY A O 1
ATOM 3004 N N . ALA A 1 404 ? 23.308 -18.814 -62.275 1.00 68.12 404 ALA A N 1
ATOM 3005 C CA . ALA A 1 404 ? 22.750 -19.390 -63.495 1.00 68.12 404 ALA A CA 1
ATOM 3006 C C . ALA A 1 404 ? 21.615 -20.372 -63.157 1.00 68.12 404 ALA A C 1
ATOM 3008 O O . ALA A 1 404 ? 21.724 -21.134 -62.198 1.00 68.12 404 ALA A O 1
ATOM 3009 N N . ARG A 1 405 ? 20.524 -20.365 -63.937 1.00 63.69 405 ARG A N 1
ATOM 3010 C CA . ARG A 1 405 ? 19.376 -21.281 -63.764 1.00 63.69 405 ARG A CA 1
ATOM 3011 C C . ARG A 1 405 ? 19.313 -22.369 -64.844 1.00 63.69 405 ARG A C 1
ATOM 3013 O O . ARG A 1 405 ? 18.325 -23.087 -64.939 1.00 63.69 405 ARG A O 1
ATOM 3020 N N . ASP A 1 406 ? 20.366 -22.493 -65.647 1.00 61.72 406 ASP A N 1
ATOM 3021 C CA . ASP A 1 406 ? 20.512 -23.418 -66.779 1.00 61.72 406 ASP A CA 1
ATOM 3022 C C . ASP A 1 406 ? 21.034 -24.810 -66.366 1.00 61.72 406 ASP A C 1
ATOM 3024 O O . ASP A 1 406 ? 21.726 -25.475 -67.134 1.00 61.72 406 ASP A O 1
ATOM 3028 N N . ASN A 1 407 ? 20.734 -25.255 -65.136 1.00 61.94 407 ASN A N 1
ATOM 3029 C CA . ASN A 1 407 ? 21.300 -26.449 -64.483 1.00 61.94 407 ASN A CA 1
ATOM 3030 C C . ASN A 1 407 ? 22.835 -26.445 -64.336 1.00 61.94 407 ASN A C 1
ATOM 3032 O O . ASN A 1 407 ? 23.412 -27.451 -63.903 1.00 61.94 407 ASN A O 1
ATOM 3036 N N . SER A 1 408 ? 23.515 -25.350 -64.692 1.00 66.88 408 SER A N 1
ATOM 3037 C CA . SER A 1 408 ? 24.953 -25.220 -64.476 1.00 66.88 408 SER A CA 1
ATOM 3038 C C . SER A 1 408 ? 25.298 -24.730 -63.074 1.00 66.88 408 SER A C 1
ATOM 3040 O O . SER A 1 408 ? 26.475 -24.764 -62.754 1.00 66.88 408 SER A O 1
ATOM 3042 N N . ASP A 1 409 ? 24.313 -24.280 -62.273 1.00 67.00 409 ASP A N 1
ATOM 3043 C CA . ASP A 1 409 ? 24.384 -23.803 -60.873 1.00 67.00 409 ASP A CA 1
ATOM 3044 C C . ASP A 1 409 ? 25.652 -23.005 -60.511 1.00 67.00 409 ASP A C 1
ATOM 3046 O O . ASP A 1 409 ? 26.130 -23.011 -59.375 1.00 67.00 409 ASP A O 1
ATOM 3050 N N . ASN A 1 410 ? 26.230 -22.316 -61.492 1.00 76.38 410 ASN A N 1
ATOM 3051 C CA . ASN A 1 410 ? 27.478 -21.601 -61.321 1.00 76.38 410 ASN A CA 1
ATOM 3052 C C . ASN A 1 410 ? 27.206 -20.259 -60.638 1.00 76.38 410 ASN A C 1
ATOM 3054 O O . ASN A 1 410 ? 26.254 -19.554 -60.991 1.00 76.38 410 ASN A O 1
ATOM 3058 N N . LEU A 1 411 ? 28.088 -19.871 -59.715 1.00 81.00 411 LEU A N 1
ATOM 3059 C CA . LEU A 1 411 ? 28.055 -18.556 -59.083 1.00 81.00 411 LEU A CA 1
ATOM 3060 C C . LEU A 1 411 ? 29.081 -17.645 -59.746 1.00 81.00 411 LEU A C 1
ATOM 3062 O O . LEU A 1 411 ? 30.280 -17.939 -59.754 1.00 81.00 411 LEU A O 1
ATOM 3066 N N . TRP A 1 412 ? 28.611 -16.517 -60.262 1.00 79.56 412 TRP A N 1
ATOM 3067 C CA . TRP A 1 412 ? 29.442 -15.528 -60.930 1.00 79.56 412 TRP A CA 1
ATOM 3068 C C . TRP A 1 412 ? 29.412 -14.202 -60.190 1.00 79.56 412 TRP A C 1
ATOM 3070 O O . TRP A 1 412 ? 28.399 -13.801 -59.618 1.00 79.56 412 TRP A O 1
ATOM 3080 N N . PHE A 1 413 ? 30.548 -13.519 -60.226 1.00 82.31 413 PHE A N 1
ATOM 3081 C CA . PHE A 1 413 ? 30.772 -12.225 -59.612 1.00 82.31 413 PHE A CA 1
ATOM 3082 C C . PHE A 1 413 ? 31.199 -11.207 -60.651 1.00 82.31 413 PHE A C 1
ATOM 3084 O O . PHE A 1 413 ? 32.040 -11.484 -61.510 1.00 82.31 413 PHE A O 1
ATOM 3091 N N . GLN A 1 414 ? 30.663 -10.003 -60.513 1.00 80.19 414 GLN A N 1
ATOM 3092 C CA . GLN A 1 414 ? 31.136 -8.826 -61.218 1.00 80.19 414 GLN A CA 1
ATOM 3093 C C . GLN A 1 414 ? 31.503 -7.754 -60.191 1.00 80.19 414 GLN A C 1
ATOM 3095 O O . GLN A 1 414 ? 30.705 -7.422 -59.309 1.00 80.19 414 GLN A O 1
ATOM 3100 N N . SER A 1 415 ? 32.715 -7.214 -60.305 1.00 74.44 415 SER A N 1
ATOM 3101 C CA . SER A 1 415 ? 33.209 -6.174 -59.405 1.00 74.44 415 SER A CA 1
ATOM 3102 C C . SER A 1 415 ? 32.526 -4.825 -59.635 1.00 74.44 415 SER A C 1
ATOM 3104 O O . SER A 1 415 ? 32.338 -4.417 -60.778 1.00 74.44 415 SER A O 1
ATOM 3106 N N . GLY A 1 416 ? 32.286 -4.109 -58.535 1.00 64.00 416 GLY A N 1
ATOM 3107 C CA . GLY A 1 416 ? 32.354 -2.653 -58.365 1.00 64.00 416 GLY A CA 1
ATOM 3108 C C . GLY A 1 416 ? 31.474 -1.785 -59.251 1.00 64.00 416 GLY A C 1
ATOM 3109 O O . GLY A 1 416 ? 30.480 -1.213 -58.809 1.00 64.00 416 GLY A O 1
ATOM 3110 N N . ASP A 1 417 ? 31.910 -1.625 -60.490 1.00 65.12 417 ASP A N 1
ATOM 3111 C CA . ASP A 1 417 ? 31.422 -0.639 -61.446 1.00 65.12 417 ASP A CA 1
ATOM 3112 C C . ASP A 1 417 ? 30.411 -1.219 -62.445 1.00 65.12 417 ASP A C 1
ATOM 3114 O O . ASP A 1 417 ? 29.897 -0.491 -63.294 1.00 65.12 417 ASP A O 1
ATOM 3118 N N . GLY A 1 418 ? 30.141 -2.529 -62.373 1.00 63.41 418 GLY A N 1
ATOM 3119 C CA . GLY A 1 418 ? 29.305 -3.238 -63.345 1.00 63.41 418 GLY A CA 1
ATOM 3120 C C . GLY A 1 418 ? 29.922 -3.318 -64.748 1.00 63.41 418 GLY A C 1
ATOM 3121 O O . GLY A 1 418 ? 29.241 -3.740 -65.683 1.00 63.41 418 GLY A O 1
ATOM 3122 N N . LYS A 1 419 ? 31.193 -2.918 -64.903 1.00 66.94 419 LYS A N 1
ATOM 3123 C CA . LYS A 1 419 ? 31.953 -2.904 -66.165 1.00 66.94 419 LYS A CA 1
ATOM 3124 C C . LYS A 1 419 ? 33.086 -3.928 -66.178 1.00 66.94 419 LYS A C 1
ATOM 3126 O O . LYS A 1 419 ? 33.576 -4.269 -67.252 1.00 66.94 419 LYS A O 1
ATOM 3131 N N . GLY A 1 420 ? 33.495 -4.438 -65.015 1.00 69.88 420 GLY A N 1
ATOM 3132 C CA . GLY A 1 420 ? 34.433 -5.556 -64.923 1.00 69.88 420 GLY A CA 1
ATOM 3133 C C . GLY A 1 420 ? 33.925 -6.820 -65.630 1.00 69.88 420 GLY A C 1
ATOM 3134 O O . GLY A 1 420 ? 32.721 -7.047 -65.745 1.00 69.88 420 GLY A O 1
ATOM 3135 N N . ALA A 1 421 ? 34.844 -7.670 -66.094 1.00 77.81 421 ALA A N 1
ATOM 3136 C CA . ALA A 1 421 ? 34.485 -8.979 -66.633 1.00 77.81 421 ALA A CA 1
ATOM 3137 C C . ALA A 1 421 ? 33.854 -9.861 -65.542 1.00 77.81 421 ALA A C 1
ATOM 3139 O O . ALA A 1 421 ? 34.304 -9.847 -64.391 1.00 77.81 421 ALA A O 1
ATOM 3140 N N . TRP A 1 422 ? 32.843 -10.649 -65.912 1.00 78.62 422 TRP A N 1
ATOM 3141 C CA . TRP A 1 422 ? 32.292 -11.679 -65.037 1.00 78.62 422 TRP A CA 1
ATOM 3142 C C . TRP A 1 422 ? 33.368 -12.707 -64.694 1.00 78.62 422 TRP A C 1
ATOM 3144 O O . TRP A 1 422 ? 34.043 -13.240 -65.575 1.00 78.62 422 TRP A O 1
ATOM 3154 N N . ARG A 1 423 ? 33.518 -12.989 -63.402 1.00 82.19 423 ARG A N 1
ATOM 3155 C CA . ARG A 1 423 ? 34.422 -14.013 -62.878 1.00 82.19 423 ARG A CA 1
ATOM 3156 C C . ARG A 1 423 ? 33.595 -15.102 -62.226 1.00 82.19 423 ARG A C 1
ATOM 3158 O O . ARG A 1 423 ? 32.765 -14.813 -61.367 1.00 82.19 423 ARG A O 1
ATOM 3165 N N . GLN A 1 424 ? 33.822 -16.344 -62.621 1.00 83.50 424 GLN A N 1
ATOM 3166 C CA . GLN A 1 424 ? 33.209 -17.478 -61.950 1.00 83.50 424 GLN A CA 1
ATOM 3167 C C . GLN A 1 424 ? 33.839 -17.611 -60.562 1.00 83.50 424 GLN A C 1
ATOM 3169 O O . GLN A 1 424 ? 35.047 -17.811 -60.451 1.00 83.50 424 GLN A O 1
ATOM 3174 N N . LEU A 1 425 ? 33.035 -17.448 -59.512 1.00 81.81 425 LEU A N 1
ATOM 3175 C CA . LEU A 1 425 ? 33.471 -17.680 -58.135 1.00 81.81 425 LEU A CA 1
ATOM 3176 C C . LEU A 1 425 ? 33.384 -19.155 -57.774 1.00 81.81 425 LEU A C 1
ATOM 3178 O O . LEU A 1 425 ? 34.230 -19.657 -57.043 1.00 81.81 425 LEU A O 1
ATOM 3182 N N . ALA A 1 426 ? 32.354 -19.832 -58.280 1.00 80.00 426 ALA A N 1
ATOM 3183 C CA . ALA A 1 426 ? 32.131 -21.234 -57.997 1.00 80.00 426 ALA A CA 1
ATOM 3184 C C . ALA A 1 426 ? 31.515 -21.965 -59.187 1.00 80.00 426 ALA A C 1
ATOM 3186 O O . ALA A 1 426 ? 30.622 -21.452 -59.871 1.00 80.00 426 ALA A O 1
ATOM 3187 N N . THR A 1 427 ? 31.991 -23.188 -59.405 1.00 80.75 427 THR A N 1
ATOM 3188 C CA . THR A 1 427 ? 31.330 -24.165 -60.269 1.00 80.75 427 THR A CA 1
ATOM 3189 C C . THR A 1 427 ? 30.208 -24.864 -59.503 1.00 80.75 427 THR A C 1
ATOM 3191 O O . THR A 1 427 ? 30.258 -24.929 -58.274 1.00 80.75 427 THR A O 1
ATOM 3194 N N . ARG A 1 428 ? 29.234 -25.455 -60.203 1.00 75.12 428 ARG A N 1
ATOM 3195 C CA . ARG A 1 428 ? 28.246 -26.357 -59.582 1.00 75.12 428 ARG A CA 1
ATOM 3196 C C . ARG A 1 428 ? 28.879 -27.427 -58.709 1.00 75.12 428 ARG A C 1
ATOM 3198 O O . ARG A 1 428 ? 28.429 -27.625 -57.589 1.00 75.12 428 ARG A O 1
ATOM 3205 N N . ASP A 1 429 ? 29.942 -28.067 -59.184 1.00 75.44 429 ASP A N 1
ATOM 3206 C CA . ASP A 1 429 ? 30.624 -29.117 -58.424 1.00 75.44 429 ASP A CA 1
ATOM 3207 C C . ASP A 1 429 ? 31.234 -28.572 -57.131 1.00 75.44 429 ASP A C 1
ATOM 3209 O O . ASP A 1 429 ? 31.143 -29.216 -56.090 1.00 75.44 429 ASP A O 1
ATOM 3213 N N . TRP A 1 430 ? 31.787 -27.353 -57.162 1.00 79.56 430 TRP A N 1
ATOM 3214 C CA . TRP A 1 430 ? 32.254 -26.683 -55.953 1.00 79.56 430 TRP A CA 1
ATOM 3215 C C . TRP A 1 430 ? 31.092 -26.347 -55.017 1.00 79.56 430 TRP A C 1
ATOM 3217 O O . TRP A 1 430 ? 31.180 -26.644 -53.832 1.00 79.56 430 TRP A O 1
ATOM 3227 N N . VAL A 1 431 ? 29.986 -25.786 -55.523 1.00 66.88 431 VAL A N 1
ATOM 3228 C CA . VAL A 1 431 ? 28.811 -25.439 -54.700 1.00 66.88 431 VAL A CA 1
ATOM 3229 C C . VAL A 1 431 ? 28.187 -26.688 -54.076 1.00 66.88 431 VAL A C 1
ATOM 3231 O O . VAL A 1 431 ? 27.867 -26.674 -52.893 1.00 66.88 431 VAL A O 1
ATOM 3234 N N . ILE A 1 432 ? 28.065 -27.786 -54.826 1.00 67.31 432 ILE A N 1
ATOM 3235 C CA . ILE A 1 432 ? 27.560 -29.074 -54.331 1.00 67.31 432 ILE A CA 1
ATOM 3236 C C . ILE A 1 432 ? 28.526 -29.678 -53.306 1.00 67.31 432 ILE A C 1
ATOM 3238 O O . ILE A 1 432 ? 28.075 -30.148 -52.264 1.00 67.31 432 ILE A O 1
ATOM 3242 N N . ALA A 1 433 ? 29.839 -29.629 -53.548 1.00 66.69 433 ALA A N 1
ATOM 3243 C CA . ALA A 1 433 ? 30.837 -30.087 -52.581 1.00 66.69 433 ALA A CA 1
ATOM 3244 C C . ALA A 1 433 ? 30.803 -29.254 -51.291 1.00 66.69 433 ALA A C 1
ATOM 3246 O O . ALA A 1 433 ? 30.888 -29.810 -50.196 1.00 66.69 433 ALA A O 1
ATOM 3247 N N . GLN A 1 434 ? 30.607 -27.935 -51.404 1.00 66.44 434 GLN A N 1
ATOM 3248 C CA . GLN A 1 434 ? 30.412 -27.070 -50.247 1.00 66.44 434 GLN A CA 1
ATOM 3249 C C . GLN A 1 434 ? 29.101 -27.398 -49.534 1.00 66.44 434 GLN A C 1
ATOM 3251 O O . GLN A 1 434 ? 29.139 -27.586 -48.330 1.00 66.44 434 GLN A O 1
ATOM 3256 N N . LEU A 1 435 ? 27.971 -27.565 -50.230 1.00 57.91 435 LEU A N 1
ATOM 3257 C CA . LEU A 1 435 ? 26.688 -27.957 -49.625 1.00 57.91 435 LEU A CA 1
ATOM 3258 C C . LEU A 1 435 ? 26.765 -29.317 -48.915 1.00 57.91 435 LEU A C 1
ATOM 3260 O O . LEU A 1 435 ? 26.243 -29.450 -47.811 1.00 57.91 435 LEU A O 1
ATOM 3264 N N . GLY A 1 436 ? 27.489 -30.285 -49.484 1.00 51.03 436 GLY A N 1
ATOM 3265 C CA . GLY A 1 436 ? 27.819 -31.551 -48.821 1.00 51.03 436 GLY A CA 1
ATOM 3266 C C . GLY A 1 436 ? 28.700 -31.376 -47.574 1.00 51.03 436 GLY A C 1
ATOM 3267 O O . GLY A 1 436 ? 28.583 -32.146 -46.623 1.00 51.03 436 GLY A O 1
ATOM 3268 N N . SER A 1 437 ? 29.524 -30.323 -47.528 1.00 47.31 437 SER A N 1
ATOM 3269 C CA . SER A 1 437 ? 30.285 -29.895 -46.340 1.00 47.31 437 SER A CA 1
ATOM 3270 C C . SER A 1 437 ? 29.519 -28.946 -45.397 1.00 47.31 437 SER A C 1
ATOM 3272 O O . SER A 1 437 ? 29.950 -28.723 -44.270 1.00 47.31 437 SER A O 1
ATOM 3274 N N . VAL A 1 438 ? 28.362 -28.404 -45.796 1.00 44.91 438 VAL A N 1
ATOM 3275 C CA . VAL A 1 438 ? 27.488 -27.593 -44.921 1.00 44.91 438 VAL A CA 1
ATOM 3276 C C . VAL A 1 438 ? 26.431 -28.474 -44.234 1.00 44.91 438 VAL A C 1
ATOM 3278 O O . VAL A 1 438 ? 25.856 -28.077 -43.224 1.00 44.91 438 VAL A O 1
ATOM 3281 N N . SER A 1 439 ? 26.230 -29.721 -44.684 1.00 40.09 439 SER A N 1
ATOM 3282 C CA . SER A 1 439 ? 25.539 -30.750 -43.885 1.00 40.09 439 SER A CA 1
ATOM 3283 C C . SER A 1 439 ? 26.355 -31.266 -42.691 1.00 40.09 439 SER A C 1
ATOM 3285 O O . SER A 1 439 ? 25.807 -31.955 -41.832 1.00 40.09 439 SER A O 1
ATOM 3287 N N . THR A 1 440 ? 27.635 -30.898 -42.575 1.00 43.59 440 THR A N 1
ATOM 3288 C CA . THR A 1 440 ? 28.360 -30.979 -41.302 1.00 43.59 440 THR A CA 1
ATOM 3289 C C . THR A 1 440 ? 27.950 -29.795 -40.434 1.00 43.59 440 THR A C 1
ATOM 3291 O O . THR A 1 440 ? 28.304 -28.655 -40.718 1.00 43.59 440 THR A O 1
ATOM 3294 N N . ALA A 1 441 ? 27.172 -30.061 -39.382 1.00 38.06 441 ALA A N 1
ATOM 3295 C CA . ALA A 1 441 ? 26.726 -29.060 -38.422 1.00 38.06 441 ALA A CA 1
ATOM 3296 C C . ALA A 1 441 ? 27.923 -28.288 -37.837 1.00 38.06 441 ALA A C 1
ATOM 3298 O O . ALA A 1 441 ? 28.629 -28.774 -36.952 1.00 38.06 441 ALA A O 1
ATOM 3299 N N . GLN A 1 442 ? 28.151 -27.071 -38.331 1.00 39.19 442 GLN A N 1
ATOM 3300 C CA . GLN A 1 442 ? 29.090 -26.142 -37.726 1.00 39.19 442 GLN A CA 1
ATOM 3301 C C . GLN A 1 442 ? 28.412 -25.476 -36.522 1.00 39.19 442 GLN A C 1
ATOM 3303 O O . GLN A 1 442 ? 27.362 -24.843 -36.620 1.00 39.19 442 GLN A O 1
ATOM 3308 N N . ARG A 1 443 ? 29.027 -25.708 -35.366 1.00 40.56 443 ARG A N 1
ATOM 3309 C CA . ARG A 1 443 ? 28.668 -25.273 -34.015 1.00 40.56 443 ARG A CA 1
ATOM 3310 C C . ARG A 1 443 ? 28.376 -23.764 -33.936 1.00 40.56 443 ARG A C 1
ATOM 3312 O O . ARG A 1 443 ? 29.215 -22.963 -34.329 1.00 40.56 443 ARG A O 1
ATOM 3319 N N . MET A 1 444 ? 27.255 -23.384 -33.317 1.00 30.48 444 MET A N 1
ATOM 3320 C CA . MET A 1 444 ? 27.123 -22.069 -32.674 1.00 30.48 444 MET A CA 1
ATOM 3321 C C . MET A 1 444 ? 27.944 -22.107 -31.374 1.00 30.48 444 MET A C 1
ATOM 3323 O O . MET A 1 444 ? 27.646 -22.940 -30.512 1.00 30.48 444 MET A O 1
ATOM 3327 N N . PRO A 1 445 ? 28.990 -21.284 -31.201 1.00 37.62 445 PRO A N 1
ATOM 3328 C CA . PRO A 1 445 ? 29.621 -21.136 -29.903 1.00 37.62 445 PRO A CA 1
ATOM 3329 C C . PRO A 1 445 ? 28.680 -20.319 -29.015 1.00 37.62 445 PRO A C 1
ATOM 3331 O O . PRO A 1 445 ? 28.510 -19.119 -29.207 1.00 37.62 445 PRO A O 1
ATOM 3334 N N . THR A 1 446 ? 28.055 -20.969 -28.038 1.00 38.25 446 THR A N 1
ATOM 3335 C CA . THR A 1 446 ? 27.548 -20.246 -26.874 1.00 38.25 446 THR A CA 1
ATOM 3336 C C . THR A 1 446 ? 28.769 -19.863 -26.047 1.00 38.25 446 THR A C 1
ATOM 3338 O O . THR A 1 446 ? 29.365 -20.722 -25.398 1.00 38.25 446 THR A O 1
ATOM 3341 N N . GLU A 1 447 ? 29.183 -18.598 -26.107 1.00 38.00 447 GLU A N 1
ATOM 3342 C CA . GLU A 1 447 ? 30.026 -18.023 -25.061 1.00 38.00 447 GLU A CA 1
ATOM 3343 C C . GLU A 1 447 ? 29.244 -18.108 -23.745 1.00 38.00 447 GLU A C 1
ATOM 3345 O O . GLU A 1 447 ? 28.243 -17.418 -23.553 1.00 38.00 447 GLU A O 1
ATOM 3350 N N . LEU A 1 448 ? 29.671 -18.997 -22.853 1.00 36.97 448 LEU A N 1
ATOM 3351 C CA . LEU A 1 448 ? 29.295 -18.955 -21.449 1.00 36.97 448 LEU A CA 1
ATOM 3352 C C . LEU A 1 448 ? 30.523 -18.488 -20.681 1.00 36.97 448 LEU A C 1
ATOM 3354 O O . LEU A 1 448 ? 31.565 -19.139 -20.683 1.00 36.97 448 LEU A O 1
ATOM 3358 N N . SER A 1 449 ? 30.369 -17.309 -20.087 1.00 32.78 449 SER A N 1
ATOM 3359 C CA . SER A 1 449 ? 31.306 -16.681 -19.170 1.00 32.78 449 SER A CA 1
ATOM 3360 C C . SER A 1 449 ? 31.758 -17.664 -18.096 1.00 32.78 449 SER A C 1
ATOM 3362 O O . SER A 1 449 ? 30.923 -18.308 -17.458 1.00 32.78 449 SER A O 1
ATOM 3364 N N . GLU A 1 450 ? 33.065 -17.717 -17.862 1.00 36.50 450 GLU A N 1
ATOM 3365 C CA . GLU A 1 450 ? 33.667 -18.408 -16.729 1.00 36.50 450 GLU A CA 1
ATOM 3366 C C . GLU A 1 450 ? 33.082 -17.872 -15.414 1.00 36.50 450 GLU A C 1
ATOM 3368 O O . GLU A 1 450 ? 33.421 -16.786 -14.946 1.00 36.50 450 GLU A O 1
ATOM 3373 N N . ALA A 1 451 ? 32.198 -18.656 -14.806 1.00 30.34 451 ALA A N 1
ATOM 3374 C CA . ALA A 1 451 ? 31.923 -18.592 -13.383 1.00 30.34 451 ALA A CA 1
ATOM 3375 C C . ALA A 1 451 ? 32.364 -19.931 -12.794 1.00 30.34 451 ALA A C 1
ATOM 3377 O O . ALA A 1 451 ? 31.807 -20.978 -13.122 1.00 30.34 451 ALA A O 1
ATOM 3378 N N . GLN A 1 452 ? 33.405 -19.893 -11.963 1.00 38.00 452 GLN A N 1
ATOM 3379 C CA . GLN A 1 452 ? 33.845 -21.048 -11.194 1.00 38.00 452 GLN A CA 1
ATOM 3380 C C . GLN A 1 452 ? 32.734 -21.495 -10.247 1.00 38.00 452 GLN A C 1
ATOM 3382 O O . GLN A 1 452 ? 32.356 -20.751 -9.342 1.00 38.00 452 GLN A O 1
ATOM 3387 N N . ILE A 1 453 ? 32.253 -22.720 -10.433 1.00 32.78 453 ILE A N 1
ATOM 3388 C CA . ILE A 1 453 ? 31.486 -23.455 -9.433 1.00 32.78 453 ILE A CA 1
ATOM 3389 C C . ILE A 1 453 ? 32.041 -24.883 -9.421 1.00 32.78 453 ILE A C 1
ATOM 3391 O O . ILE A 1 453 ? 32.157 -25.520 -10.465 1.00 32.78 453 ILE A O 1
ATOM 3395 N N . GLU A 1 454 ? 32.445 -25.344 -8.237 1.00 41.62 454 GLU A N 1
ATOM 3396 C CA . GLU A 1 454 ? 32.819 -26.732 -7.957 1.00 41.62 454 GLU A CA 1
ATOM 3397 C C . GLU A 1 454 ? 31.666 -27.672 -8.344 1.00 41.62 454 GLU A C 1
ATOM 3399 O O . GLU A 1 454 ? 30.583 -27.587 -7.765 1.00 41.62 454 GLU A O 1
ATOM 3404 N N . GLU A 1 455 ? 31.890 -28.588 -9.290 1.00 37.00 455 GLU A N 1
ATOM 3405 C CA . GLU A 1 455 ? 30.899 -29.602 -9.660 1.00 37.00 455 GLU A CA 1
ATOM 3406 C C . GLU A 1 455 ? 31.371 -31.021 -9.331 1.00 37.00 455 GLU A C 1
ATOM 3408 O O . GLU A 1 455 ? 32.331 -31.560 -9.883 1.00 37.00 455 GLU A O 1
ATOM 3413 N N . SER A 1 456 ? 30.604 -31.632 -8.428 1.00 34.62 456 SER A N 1
ATOM 3414 C CA . SER A 1 456 ? 30.204 -33.037 -8.462 1.00 34.62 456 SER A CA 1
ATOM 3415 C C . SER A 1 456 ? 30.186 -33.582 -9.895 1.00 34.62 456 SER A C 1
ATOM 3417 O O . SER A 1 456 ? 29.373 -33.145 -10.711 1.00 34.62 456 SER A O 1
ATOM 3419 N N . ILE A 1 457 ? 31.054 -34.558 -10.174 1.00 39.34 457 ILE A N 1
ATOM 3420 C CA . ILE A 1 457 ? 31.225 -35.208 -11.479 1.00 39.34 457 ILE A CA 1
ATOM 3421 C C . ILE A 1 457 ? 29.950 -35.988 -11.821 1.00 39.34 457 ILE A C 1
ATOM 3423 O O . ILE A 1 457 ? 29.824 -37.184 -11.562 1.00 39.34 457 ILE A O 1
ATOM 3427 N N . THR A 1 458 ? 28.975 -35.291 -12.388 1.00 41.88 458 THR A N 1
ATOM 3428 C CA . THR A 1 458 ? 27.841 -35.917 -13.058 1.00 41.88 458 THR A CA 1
ATOM 3429 C C . THR A 1 458 ? 28.321 -36.228 -14.473 1.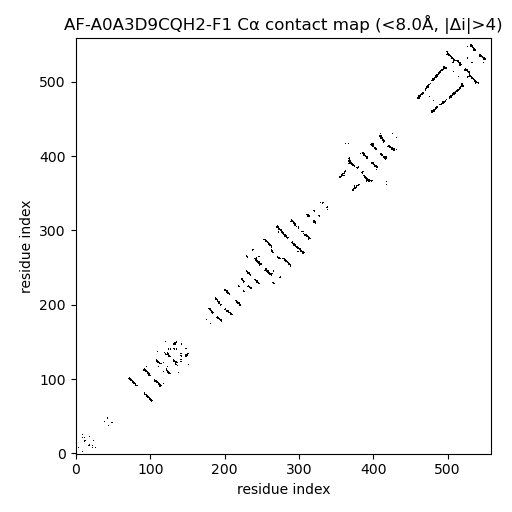00 41.88 458 THR A C 1
ATOM 3431 O O . THR A 1 458 ? 28.772 -35.305 -15.153 1.00 41.88 458 THR A O 1
ATOM 3434 N N . PRO A 1 459 ? 28.301 -37.491 -14.934 1.00 55.12 459 PRO A N 1
ATOM 3435 C CA . PRO A 1 459 ? 28.799 -37.816 -16.262 1.00 55.12 459 PRO A CA 1
ATOM 3436 C C . PRO A 1 459 ? 28.053 -36.996 -17.320 1.00 55.12 459 PRO A C 1
ATOM 3438 O O . PRO A 1 459 ? 26.823 -37.035 -17.405 1.00 55.12 459 PRO A O 1
ATOM 3441 N N . ILE A 1 460 ? 28.809 -36.220 -18.099 1.00 63.47 460 ILE A N 1
ATOM 3442 C CA . ILE A 1 460 ? 28.279 -35.318 -19.121 1.00 63.47 460 ILE A CA 1
ATOM 3443 C C . ILE A 1 460 ? 27.609 -36.178 -20.196 1.00 63.47 460 ILE A C 1
ATOM 3445 O O . ILE A 1 460 ? 28.274 -36.847 -20.985 1.00 63.47 460 ILE A O 1
ATOM 3449 N N . LYS A 1 461 ? 26.275 -36.184 -20.208 1.00 73.44 461 LYS A N 1
ATOM 3450 C CA . LYS A 1 461 ? 25.475 -36.860 -21.231 1.00 73.44 461 LYS A CA 1
ATOM 3451 C C . LYS A 1 461 ? 25.338 -35.950 -22.444 1.00 73.44 461 LYS A C 1
ATOM 3453 O O . LYS A 1 461 ? 24.904 -34.806 -22.305 1.00 73.44 461 LYS A O 1
ATOM 3458 N N . LYS A 1 462 ? 25.621 -36.474 -23.638 1.00 77.56 462 LYS A N 1
ATOM 3459 C CA . LYS A 1 462 ? 25.476 -35.725 -24.891 1.00 77.56 462 LYS A CA 1
ATOM 3460 C C . LYS A 1 462 ? 24.438 -36.361 -25.807 1.00 77.56 462 LYS A C 1
ATOM 3462 O O . LYS A 1 462 ? 24.444 -37.570 -26.039 1.00 77.56 462 LYS A O 1
ATOM 3467 N N . GLU A 1 463 ? 23.517 -35.536 -26.304 1.00 81.81 463 GLU A N 1
ATOM 3468 C CA . GLU A 1 463 ? 22.427 -35.963 -27.182 1.00 81.81 463 GLU A CA 1
ATOM 3469 C C . GLU A 1 463 ? 22.593 -35.395 -28.594 1.00 81.81 463 GLU A C 1
ATOM 3471 O O . GLU A 1 463 ? 22.772 -34.193 -28.785 1.00 81.81 463 GLU A O 1
ATOM 3476 N N . TYR A 1 464 ? 22.474 -36.271 -29.586 1.00 79.69 464 TYR A N 1
ATOM 3477 C CA . TYR A 1 464 ? 22.542 -35.966 -31.007 1.00 79.69 464 TYR A CA 1
ATOM 3478 C C . TYR A 1 464 ? 21.189 -36.252 -31.649 1.00 79.69 464 TYR A C 1
ATOM 3480 O O . TYR A 1 464 ? 20.735 -37.394 -31.650 1.00 79.69 464 TYR A O 1
ATOM 3488 N N . LYS A 1 465 ? 20.541 -35.229 -32.212 1.00 75.94 465 LYS A N 1
ATOM 3489 C CA . LYS A 1 465 ? 19.326 -35.391 -33.022 1.00 75.94 465 LYS A CA 1
ATOM 3490 C C . LYS A 1 465 ? 19.677 -35.296 -34.495 1.00 75.94 465 LYS A C 1
ATOM 3492 O O . LYS A 1 465 ? 20.378 -34.375 -34.904 1.00 75.94 465 LYS A O 1
ATOM 3497 N N . ILE A 1 466 ? 19.155 -36.226 -35.281 1.00 67.38 466 ILE A N 1
ATOM 3498 C CA . ILE A 1 466 ? 19.435 -36.314 -36.709 1.00 67.38 466 ILE A CA 1
ATOM 3499 C C . ILE A 1 466 ? 18.151 -36.090 -37.505 1.00 67.38 466 ILE A C 1
ATOM 3501 O O . ILE A 1 466 ? 17.130 -36.728 -37.243 1.00 67.38 466 ILE A O 1
ATOM 3505 N N . GLY A 1 467 ? 18.227 -35.171 -38.472 1.00 64.75 467 GLY A N 1
ATOM 3506 C CA . GLY A 1 467 ? 17.197 -34.934 -39.484 1.00 64.75 467 GLY A CA 1
ATOM 3507 C C . GLY A 1 467 ? 17.305 -35.886 -40.684 1.00 64.75 467 GLY A C 1
ATOM 3508 O O . GLY A 1 467 ? 17.592 -37.067 -40.536 1.00 64.75 467 GLY A O 1
ATOM 3509 N N . SER A 1 468 ? 17.096 -35.370 -41.897 1.00 62.66 468 SER A N 1
ATOM 3510 C CA . SER A 1 468 ? 16.963 -36.149 -43.143 1.00 62.66 468 SER A CA 1
ATOM 3511 C C . SER A 1 468 ? 18.280 -36.646 -43.776 1.00 62.66 468 SER A C 1
ATOM 3513 O O . SER A 1 468 ? 18.312 -36.912 -44.976 1.00 62.66 468 SER A O 1
ATOM 3515 N N . GLY A 1 469 ? 19.380 -36.717 -43.023 1.00 64.12 469 GLY A N 1
ATOM 3516 C CA . GLY A 1 469 ? 20.682 -37.166 -43.535 1.00 64.12 469 GLY A CA 1
ATOM 3517 C C . GLY A 1 469 ? 20.789 -38.694 -43.613 1.00 64.12 469 GLY A C 1
ATOM 3518 O O . GLY A 1 469 ? 20.238 -39.394 -42.770 1.00 64.12 469 GLY A O 1
ATOM 3519 N N . SER A 1 470 ? 21.521 -39.221 -44.599 1.00 76.12 470 SER A N 1
ATOM 3520 C CA . SER A 1 470 ? 21.762 -40.668 -44.761 1.00 76.12 470 SER A CA 1
ATOM 3521 C C . SER A 1 470 ? 23.004 -41.180 -44.015 1.00 76.12 470 SER A C 1
ATOM 3523 O O . SER A 1 470 ? 23.197 -42.391 -43.898 1.00 76.12 470 SER A O 1
ATOM 3525 N N . TYR A 1 471 ? 23.848 -40.286 -43.491 1.00 82.38 471 TYR A N 1
ATOM 3526 C CA . TYR A 1 471 ? 25.100 -40.629 -42.814 1.00 82.38 471 TYR A CA 1
ATOM 3527 C C . TYR A 1 471 ? 25.417 -39.625 -41.693 1.00 82.38 471 TYR A C 1
ATOM 3529 O O . TYR A 1 471 ? 25.301 -38.417 -41.893 1.00 82.38 471 TYR A O 1
ATOM 3537 N N . LEU A 1 472 ? 25.819 -40.122 -40.523 1.00 83.44 472 LEU A N 1
ATOM 3538 C CA . LEU A 1 472 ? 26.344 -39.351 -39.394 1.00 83.44 472 LEU A CA 1
ATOM 3539 C C . LEU A 1 472 ? 27.692 -39.937 -38.995 1.00 83.44 472 LEU A C 1
ATOM 3541 O O . LEU A 1 472 ? 27.786 -41.138 -38.767 1.00 83.44 472 LEU A O 1
ATOM 3545 N N . GLU A 1 473 ? 28.698 -39.085 -38.840 1.00 86.00 473 GLU A N 1
ATOM 3546 C CA . GLU A 1 473 ? 29.987 -39.451 -38.255 1.00 86.00 473 GLU A CA 1
ATOM 3547 C C . GLU A 1 473 ? 30.134 -38.778 -36.888 1.00 86.00 473 GLU A C 1
ATOM 3549 O O . GLU A 1 473 ? 29.964 -37.563 -36.775 1.00 86.00 473 GLU A O 1
ATOM 3554 N N . LEU A 1 474 ? 30.429 -39.562 -35.851 1.00 84.81 474 LEU A N 1
ATOM 3555 C CA . LEU A 1 474 ? 30.630 -39.092 -34.481 1.00 84.81 474 LEU A CA 1
ATOM 3556 C C . LEU A 1 474 ? 32.061 -39.372 -34.034 1.00 84.81 474 LEU A C 1
ATOM 3558 O O . LEU A 1 474 ? 32.533 -40.501 -34.135 1.00 84.81 474 LEU A O 1
ATOM 3562 N N . ASN A 1 475 ? 32.725 -38.355 -33.491 1.00 86.94 475 ASN A N 1
ATOM 3563 C CA . ASN A 1 475 ? 33.945 -38.514 -32.708 1.00 86.94 475 ASN A CA 1
ATOM 3564 C C . ASN A 1 475 ? 33.735 -37.803 -31.365 1.00 86.94 475 ASN A C 1
ATOM 3566 O O . ASN A 1 475 ? 33.775 -36.572 -31.314 1.00 86.94 475 ASN A O 1
ATOM 3570 N N . ASP A 1 476 ? 33.376 -38.556 -30.326 1.00 79.75 476 ASP A N 1
ATOM 3571 C CA . ASP A 1 476 ? 32.981 -38.015 -29.025 1.00 79.75 476 ASP A CA 1
ATOM 3572 C C . ASP A 1 476 ? 33.544 -38.879 -27.893 1.00 79.75 476 ASP A C 1
ATOM 3574 O O . ASP A 1 476 ? 33.285 -40.079 -27.842 1.00 79.75 476 ASP A O 1
ATOM 3578 N N . GLU A 1 477 ? 34.303 -38.248 -27.001 1.00 83.94 477 GLU A N 1
ATOM 3579 C CA . GLU A 1 477 ? 34.974 -38.867 -25.853 1.00 83.94 477 GLU A CA 1
ATOM 3580 C C . GLU A 1 477 ? 34.095 -38.957 -24.593 1.00 83.94 477 GLU A C 1
ATOM 3582 O O . GLU A 1 477 ? 34.520 -39.496 -23.574 1.00 83.94 477 GLU A O 1
ATOM 3587 N N . THR A 1 478 ? 32.863 -38.436 -24.628 1.00 83.25 478 THR A N 1
ATOM 3588 C CA . THR A 1 478 ? 31.953 -38.488 -23.475 1.00 83.25 478 THR A CA 1
ATOM 3589 C C . THR A 1 478 ? 31.564 -39.922 -23.128 1.00 83.25 478 THR A C 1
ATOM 3591 O O . THR A 1 478 ? 31.278 -40.739 -24.003 1.00 83.25 478 THR A O 1
ATOM 3594 N N . SER A 1 479 ? 31.471 -40.225 -21.832 1.00 83.94 479 SER A N 1
ATOM 3595 C CA . SER A 1 479 ? 31.096 -41.561 -21.346 1.00 83.94 479 SER A CA 1
ATOM 3596 C C . SER A 1 479 ? 29.663 -41.968 -21.717 1.00 83.94 479 SER A C 1
ATOM 3598 O O . SER A 1 479 ? 29.329 -43.145 -21.634 1.00 83.94 479 SER A O 1
ATOM 3600 N N . PHE A 1 480 ? 28.801 -41.024 -22.121 1.00 85.06 480 PHE A N 1
ATOM 3601 C CA . PHE A 1 480 ? 27.411 -41.293 -22.502 1.00 85.06 480 PHE A CA 1
ATOM 3602 C C . PHE A 1 480 ? 26.999 -40.535 -23.764 1.00 85.06 480 PHE A C 1
ATOM 3604 O O . PHE A 1 480 ? 26.745 -39.327 -23.735 1.00 85.06 480 PHE A O 1
ATOM 3611 N N . ILE A 1 481 ? 26.804 -41.285 -24.846 1.00 86.00 481 ILE A N 1
ATOM 3612 C CA . ILE A 1 481 ? 26.338 -40.776 -26.135 1.00 86.00 481 ILE A CA 1
ATOM 3613 C C . ILE A 1 481 ? 24.907 -41.254 -26.360 1.00 86.00 481 ILE A C 1
ATOM 3615 O O . ILE A 1 481 ? 24.616 -42.444 -26.284 1.00 86.00 481 ILE A O 1
ATOM 3619 N N . THR A 1 482 ? 23.988 -40.341 -26.670 1.00 88.44 482 THR A N 1
ATOM 3620 C CA . THR A 1 482 ? 22.645 -40.696 -27.152 1.00 88.44 482 THR A CA 1
ATOM 3621 C C . THR A 1 482 ? 22.418 -40.127 -28.543 1.00 88.44 482 THR A C 1
ATOM 3623 O O . THR A 1 482 ? 22.509 -38.923 -28.746 1.00 88.44 482 THR A O 1
ATOM 3626 N N . VAL A 1 483 ? 22.069 -40.982 -29.496 1.00 86.00 483 VAL A N 1
ATOM 3627 C CA . VAL A 1 483 ? 21.774 -40.622 -30.883 1.00 86.00 483 VAL A CA 1
ATOM 3628 C C . VAL A 1 483 ? 20.303 -40.891 -31.156 1.00 86.00 483 VAL A C 1
ATOM 3630 O O . VAL A 1 483 ? 19.835 -42.001 -30.939 1.00 86.00 483 VAL A O 1
ATOM 3633 N N . THR A 1 484 ? 19.565 -39.893 -31.628 1.00 87.06 484 THR A N 1
ATOM 3634 C CA . THR A 1 484 ? 18.145 -40.006 -31.977 1.00 87.06 484 THR A CA 1
ATOM 3635 C C . THR A 1 484 ? 17.943 -39.644 -33.442 1.00 87.06 484 THR A C 1
ATOM 3637 O O . THR A 1 484 ? 18.140 -38.491 -33.826 1.00 87.06 484 THR A O 1
ATOM 3640 N N . GLY A 1 485 ? 17.539 -40.615 -34.258 1.00 82.38 485 GLY A N 1
ATOM 3641 C CA . GLY A 1 485 ? 17.223 -40.415 -35.672 1.00 82.38 485 GLY A CA 1
ATOM 3642 C C . GLY A 1 485 ? 15.718 -40.454 -35.928 1.00 82.38 485 GLY A C 1
ATOM 3643 O O . GLY A 1 485 ? 15.038 -41.341 -35.421 1.00 82.38 485 GLY A O 1
ATOM 3644 N N . ASN A 1 486 ? 15.194 -39.505 -36.708 1.00 83.62 486 ASN A N 1
ATOM 3645 C CA . ASN A 1 486 ? 13.833 -39.548 -37.264 1.00 83.62 486 ASN A CA 1
ATOM 3646 C C . ASN A 1 486 ? 13.877 -39.328 -38.786 1.00 83.62 486 ASN A C 1
ATOM 3648 O O . ASN A 1 486 ? 13.305 -38.389 -39.340 1.00 83.62 486 ASN A O 1
ATOM 3652 N N . GLN A 1 487 ? 14.678 -40.155 -39.444 1.00 81.38 487 GLN A N 1
ATOM 3653 C CA . GLN A 1 487 ? 15.040 -40.027 -40.847 1.00 81.38 487 GLN A CA 1
ATOM 3654 C C . GLN A 1 487 ? 13.996 -40.653 -41.788 1.00 81.38 487 GLN A C 1
ATOM 3656 O O . GLN A 1 487 ? 13.374 -41.673 -41.475 1.00 81.38 487 GLN A O 1
ATOM 3661 N N . SER A 1 488 ? 13.850 -40.077 -42.985 1.00 81.31 488 SER A N 1
ATOM 3662 C CA . SER A 1 488 ? 12.949 -40.559 -44.045 1.00 81.31 488 SER A CA 1
ATOM 3663 C C . SER A 1 488 ? 13.556 -41.646 -44.943 1.00 81.31 488 SER A C 1
ATOM 3665 O O . SER A 1 488 ? 12.853 -42.211 -45.772 1.00 81.31 488 SER A O 1
ATOM 3667 N N . SER A 1 489 ? 14.844 -41.959 -44.790 1.00 85.19 489 SER A N 1
ATOM 3668 C CA . SER A 1 489 ? 15.570 -42.995 -45.544 1.00 85.19 489 SER A CA 1
ATOM 3669 C C . SER A 1 489 ? 16.526 -43.757 -44.633 1.00 85.19 489 SER A C 1
ATOM 3671 O O . SER A 1 489 ? 16.863 -43.252 -43.566 1.00 85.19 489 SER A O 1
ATOM 3673 N N . ASP A 1 490 ? 16.981 -44.943 -45.043 1.00 86.31 490 ASP A N 1
ATOM 3674 C CA . ASP A 1 490 ? 18.002 -45.687 -44.299 1.00 86.31 490 ASP A CA 1
ATOM 3675 C C . ASP A 1 490 ? 19.226 -44.817 -44.013 1.00 86.31 490 ASP A C 1
ATOM 3677 O O . ASP A 1 490 ? 19.676 -44.038 -44.860 1.00 86.31 490 ASP A O 1
ATOM 3681 N N . MET A 1 491 ? 19.762 -44.974 -42.808 1.00 85.94 491 MET A N 1
ATOM 3682 C CA . MET A 1 491 ? 20.846 -44.148 -42.313 1.00 85.94 491 MET A CA 1
ATOM 3683 C C . MET A 1 491 ? 21.985 -44.983 -41.740 1.00 85.94 491 MET A C 1
ATOM 3685 O O . MET A 1 491 ? 21.767 -46.051 -41.176 1.00 85.94 491 MET A O 1
ATOM 3689 N N . VAL A 1 492 ? 23.205 -44.462 -41.844 1.00 88.00 492 VAL A N 1
ATOM 3690 C CA . VAL A 1 492 ? 24.392 -44.976 -41.162 1.00 88.00 492 VAL A CA 1
ATOM 3691 C C . VAL A 1 492 ? 24.848 -43.982 -40.088 1.00 88.00 492 VAL A C 1
ATOM 3693 O O . VAL A 1 492 ? 25.015 -42.802 -40.366 1.00 88.00 492 VAL A O 1
ATOM 3696 N N . CYS A 1 493 ? 25.067 -44.449 -38.864 1.00 88.75 493 CYS A N 1
ATOM 3697 C CA . CYS A 1 493 ? 25.738 -43.715 -37.794 1.00 88.75 493 CYS A CA 1
ATOM 3698 C C . CYS A 1 493 ? 27.094 -44.376 -37.551 1.00 88.75 493 CYS A C 1
ATOM 3700 O O . CYS A 1 493 ? 27.127 -45.503 -37.072 1.00 88.75 493 CYS A O 1
ATOM 3702 N N . ASN A 1 494 ? 28.193 -43.707 -37.880 1.00 90.44 494 ASN A N 1
ATOM 3703 C CA . ASN A 1 494 ? 29.552 -44.203 -37.711 1.00 90.44 494 ASN A CA 1
ATOM 3704 C C . ASN A 1 494 ? 30.247 -43.504 -36.537 1.00 90.44 494 ASN A C 1
ATOM 3706 O O . ASN A 1 494 ? 30.438 -42.291 -36.567 1.00 90.44 494 ASN A O 1
ATOM 3710 N N . ILE A 1 495 ? 30.647 -44.259 -35.517 1.00 88.62 495 ILE A N 1
ATOM 3711 C CA . ILE A 1 495 ? 31.477 -43.761 -34.416 1.00 88.62 495 ILE A CA 1
ATOM 3712 C C . ILE A 1 495 ? 32.937 -43.988 -34.794 1.00 88.62 495 ILE A C 1
ATOM 3714 O O . ILE A 1 495 ? 33.386 -45.123 -34.939 1.00 88.62 495 ILE A O 1
ATOM 3718 N N . LYS A 1 496 ? 33.659 -42.894 -35.009 1.00 88.50 496 LYS A N 1
ATOM 3719 C CA . LYS A 1 496 ? 34.983 -42.873 -35.630 1.00 88.50 496 LYS A CA 1
ATOM 3720 C C . LYS A 1 496 ? 36.091 -43.374 -34.714 1.00 88.50 496 LYS A C 1
ATOM 3722 O O . LYS A 1 496 ? 36.992 -44.054 -35.192 1.00 88.50 496 LYS A O 1
ATOM 3727 N N . GLU A 1 497 ? 36.021 -43.055 -33.428 1.00 85.75 497 GLU A N 1
ATOM 3728 C CA . GLU A 1 497 ? 36.968 -43.505 -32.407 1.00 85.75 497 GLU A CA 1
ATOM 3729 C C . GLU A 1 497 ? 36.200 -44.081 -31.220 1.00 85.75 497 GLU A C 1
ATOM 3731 O O . GLU A 1 497 ? 35.099 -43.632 -30.908 1.00 85.75 497 GLU A O 1
ATOM 3736 N N . LEU A 1 498 ? 36.770 -45.110 -30.592 1.00 84.94 498 LEU A N 1
ATOM 3737 C CA . LEU A 1 498 ? 36.188 -45.766 -29.428 1.00 84.94 498 LEU A CA 1
ATOM 3738 C C . LEU A 1 498 ? 36.949 -45.336 -28.185 1.00 84.94 498 LEU A C 1
ATOM 3740 O O . LEU A 1 498 ? 38.178 -45.409 -28.156 1.00 84.94 498 LEU A O 1
ATOM 3744 N N . TYR A 1 499 ? 36.203 -44.953 -27.158 1.00 86.19 499 TYR A N 1
ATOM 3745 C CA . TYR A 1 499 ? 36.742 -44.590 -25.857 1.00 86.19 499 TYR A CA 1
ATOM 3746 C C . TYR A 1 499 ? 36.283 -45.625 -24.826 1.00 86.19 499 TYR A C 1
ATOM 3748 O O . TYR A 1 499 ? 35.166 -46.142 -24.906 1.00 86.19 499 TYR A O 1
ATOM 3756 N N . GLY A 1 500 ? 37.170 -45.982 -23.897 1.00 85.00 500 GLY A N 1
ATOM 3757 C CA . GLY A 1 500 ? 36.851 -46.943 -22.843 1.00 85.00 500 GLY A CA 1
ATOM 3758 C C . GLY A 1 500 ? 35.776 -46.403 -21.899 1.00 85.00 500 GLY A C 1
ATOM 3759 O O . GLY A 1 500 ? 35.707 -45.201 -21.661 1.00 85.00 500 GLY A O 1
ATOM 3760 N N . GLU A 1 501 ? 34.949 -47.300 -21.361 1.00 87.88 501 GLU A N 1
ATOM 3761 C CA . GLU A 1 501 ? 33.840 -46.976 -20.444 1.00 87.88 501 GLU A CA 1
ATOM 3762 C C . GLU A 1 501 ? 32.761 -46.065 -21.051 1.00 87.88 501 GLU A C 1
ATOM 3764 O O . GLU A 1 501 ? 32.227 -45.166 -20.399 1.00 87.88 501 GLU A O 1
ATOM 3769 N N . GLN A 1 502 ? 32.412 -46.314 -22.313 1.00 87.50 502 GLN A N 1
ATOM 3770 C CA . GLN A 1 502 ? 31.444 -45.504 -23.049 1.00 87.50 502 GLN A CA 1
ATOM 3771 C C . GLN A 1 502 ? 30.115 -46.247 -23.263 1.00 87.50 502 GLN A C 1
ATOM 3773 O O . GLN A 1 502 ? 30.077 -47.307 -23.887 1.00 87.50 502 GLN A O 1
ATOM 3778 N N . GLU A 1 503 ? 28.996 -45.681 -22.795 1.00 89.00 503 GLU A N 1
ATOM 3779 C CA . GLU A 1 503 ? 27.638 -46.118 -23.152 1.00 89.00 503 GLU A CA 1
ATOM 3780 C C . GLU A 1 503 ? 27.139 -45.334 -24.371 1.00 89.00 503 GLU A C 1
ATOM 3782 O O . GLU A 1 503 ? 27.004 -44.110 -24.354 1.00 89.00 503 GLU A O 1
ATOM 3787 N N . ILE A 1 504 ? 26.786 -46.064 -25.424 1.00 89.44 504 ILE A N 1
ATOM 3788 C CA . ILE A 1 504 ? 26.188 -45.533 -26.644 1.00 89.44 504 ILE A CA 1
ATOM 3789 C C . ILE A 1 504 ? 24.742 -46.012 -26.708 1.00 89.44 504 ILE A C 1
ATOM 3791 O O . ILE A 1 504 ? 24.454 -47.211 -26.749 1.00 89.44 504 ILE A O 1
ATOM 3795 N N . ARG A 1 505 ? 23.811 -45.064 -26.761 1.00 91.69 505 ARG A N 1
ATOM 3796 C CA . ARG A 1 505 ? 22.385 -45.307 -26.959 1.00 91.69 505 ARG A CA 1
ATOM 3797 C C . ARG A 1 505 ? 21.951 -44.778 -28.313 1.00 91.69 505 ARG A C 1
ATOM 3799 O O . ARG A 1 505 ? 22.201 -43.622 -28.630 1.00 91.69 505 ARG A O 1
ATOM 3806 N N . ILE A 1 506 ? 21.239 -45.591 -29.079 1.00 90.44 506 ILE A N 1
ATOM 3807 C CA . ILE A 1 506 ? 20.700 -45.205 -30.383 1.00 90.44 506 ILE A CA 1
ATOM 3808 C C . ILE A 1 506 ? 19.198 -45.410 -30.376 1.00 90.44 506 ILE A C 1
ATOM 3810 O O . ILE A 1 506 ? 18.723 -46.497 -30.077 1.00 90.44 506 ILE A O 1
ATOM 3814 N N . ILE A 1 507 ? 18.458 -44.367 -30.718 1.00 91.31 507 ILE A N 1
ATOM 3815 C CA . ILE A 1 507 ? 17.003 -44.317 -30.741 1.00 91.31 507 ILE A CA 1
ATOM 3816 C C . ILE A 1 507 ? 16.591 -44.052 -32.189 1.00 91.31 507 ILE A C 1
ATOM 3818 O O . ILE A 1 507 ? 16.857 -42.978 -32.728 1.00 91.31 507 ILE A O 1
ATOM 3822 N N . ASN A 1 508 ? 15.952 -45.027 -32.827 1.00 91.12 508 ASN A N 1
ATOM 3823 C CA . ASN A 1 508 ? 15.399 -44.874 -34.164 1.00 91.12 508 ASN A CA 1
ATOM 3824 C C . ASN A 1 508 ? 13.897 -44.583 -34.057 1.00 91.12 508 ASN A C 1
ATOM 3826 O O . ASN A 1 508 ? 13.098 -45.481 -33.811 1.00 91.12 508 ASN A O 1
ATOM 3830 N N . LEU A 1 509 ? 13.525 -43.316 -34.225 1.00 89.50 509 LEU A N 1
ATOM 3831 C CA . LEU A 1 509 ? 12.139 -42.842 -34.266 1.00 89.50 509 LEU A CA 1
ATOM 3832 C C . LEU A 1 509 ? 11.540 -42.889 -35.678 1.00 89.50 509 LEU A C 1
ATOM 3834 O O . LEU A 1 509 ? 10.382 -42.517 -35.852 1.00 89.50 509 LEU A O 1
ATOM 3838 N N . SER A 1 510 ? 12.305 -43.320 -36.689 1.00 85.88 510 SER A N 1
ATOM 3839 C CA . SER A 1 510 ? 11.761 -43.502 -38.033 1.00 85.88 510 SER A CA 1
ATOM 3840 C C . SER A 1 510 ? 10.669 -44.569 -38.023 1.00 85.88 510 SER A C 1
ATOM 3842 O O . SER A 1 510 ? 10.806 -45.603 -37.368 1.00 85.88 510 SER A O 1
ATOM 3844 N N . ALA A 1 511 ? 9.606 -44.331 -38.792 1.00 86.00 511 ALA A N 1
ATOM 3845 C CA . ALA A 1 511 ? 8.504 -45.275 -38.963 1.00 86.00 511 ALA A CA 1
ATOM 3846 C C . ALA A 1 511 ? 8.808 -46.382 -39.988 1.00 86.00 511 ALA A C 1
ATOM 3848 O O . ALA A 1 511 ? 8.140 -47.413 -39.986 1.00 86.00 511 ALA A O 1
ATOM 3849 N N . SER A 1 512 ? 9.790 -46.181 -40.874 1.00 87.25 512 SER A N 1
ATOM 3850 C CA . SER A 1 512 ? 10.033 -47.083 -42.011 1.00 87.25 512 SER A CA 1
ATOM 3851 C C . SER A 1 512 ? 11.500 -47.359 -42.323 1.00 87.25 512 SER A C 1
ATOM 3853 O O . SER A 1 512 ? 11.777 -48.290 -43.074 1.00 87.25 512 SER A O 1
ATOM 3855 N N . SER A 1 513 ? 12.433 -46.577 -41.782 1.00 89.44 513 SER A N 1
ATOM 3856 C CA . SER A 1 513 ? 13.839 -46.626 -42.188 1.00 89.44 513 SER A CA 1
ATOM 3857 C C . SER A 1 513 ? 14.742 -47.216 -41.112 1.00 89.44 513 SER A C 1
ATOM 3859 O O . SER A 1 513 ? 14.553 -46.980 -39.917 1.00 89.44 513 SER A O 1
ATOM 3861 N N . LEU A 1 514 ? 15.769 -47.948 -41.536 1.00 90.75 514 LEU A N 1
ATOM 3862 C CA . LEU A 1 514 ? 16.774 -48.543 -40.658 1.00 90.75 514 LEU A CA 1
ATOM 3863 C C . LEU A 1 514 ? 17.829 -47.513 -40.233 1.00 90.75 514 LEU A C 1
ATOM 3865 O O . LEU A 1 514 ? 18.144 -46.581 -40.977 1.00 90.75 514 LEU A O 1
ATOM 3869 N N . LEU A 1 515 ? 18.432 -47.728 -39.062 1.00 90.56 515 LEU A N 1
ATOM 3870 C CA . LEU A 1 515 ? 19.642 -47.025 -38.632 1.00 90.56 515 LEU A CA 1
ATOM 3871 C C . LEU A 1 515 ? 20.762 -48.043 -38.396 1.00 90.56 515 LEU A C 1
ATOM 3873 O O . LEU A 1 515 ? 20.724 -48.848 -37.469 1.00 90.56 515 LEU A O 1
ATOM 3877 N N . LYS A 1 516 ? 21.770 -48.028 -39.262 1.00 91.25 516 LYS A N 1
ATOM 3878 C CA . LYS A 1 516 ? 22.946 -48.898 -39.210 1.00 91.25 516 LYS A CA 1
ATOM 3879 C C . LYS A 1 516 ? 24.013 -48.244 -38.347 1.00 91.25 516 LYS A C 1
ATOM 3881 O O . LYS A 1 516 ? 24.492 -47.167 -38.683 1.00 91.25 516 LYS A O 1
ATOM 3886 N N . LEU A 1 517 ? 24.403 -48.891 -37.258 1.00 89.81 517 LEU A N 1
ATOM 3887 C CA . LEU A 1 517 ? 25.538 -48.447 -36.461 1.00 89.81 517 LEU A CA 1
ATOM 3888 C C . LEU A 1 517 ? 26.826 -49.042 -37.024 1.00 89.81 517 LEU A C 1
ATOM 3890 O O . LEU A 1 517 ? 26.947 -50.262 -37.175 1.00 89.81 517 LEU A O 1
ATOM 3894 N N . GLN A 1 518 ? 27.791 -48.172 -37.281 1.00 91.25 518 GLN A N 1
ATOM 3895 C CA . GLN A 1 518 ? 29.169 -48.507 -37.582 1.00 91.25 518 GLN A CA 1
ATOM 3896 C C . GLN A 1 518 ? 30.083 -48.030 -36.454 1.00 91.25 518 GLN A C 1
ATOM 3898 O O . GLN A 1 518 ? 29.873 -46.958 -35.893 1.00 91.25 518 GLN A O 1
ATOM 3903 N N . LEU A 1 519 ? 31.100 -48.823 -36.135 1.00 87.19 519 LEU A N 1
ATOM 3904 C CA . LEU A 1 519 ? 32.217 -48.416 -35.286 1.00 87.19 519 LEU A CA 1
ATOM 3905 C C . LEU A 1 519 ? 33.482 -48.521 -36.134 1.00 87.19 519 LEU A C 1
ATOM 3907 O O . LEU A 1 519 ? 33.744 -49.573 -36.723 1.00 87.19 519 LEU A O 1
ATOM 3911 N N . GLN A 1 520 ? 34.238 -47.430 -36.238 1.00 87.62 520 GLN A N 1
ATOM 3912 C CA . GLN A 1 520 ? 35.448 -47.335 -37.060 1.00 87.62 520 GLN A CA 1
ATOM 3913 C C . GLN A 1 520 ? 35.209 -47.796 -38.513 1.00 87.62 520 GLN A C 1
ATOM 3915 O O . GLN A 1 520 ? 36.035 -48.480 -39.113 1.00 87.62 520 GLN A O 1
ATOM 3920 N N . GLY A 1 521 ? 34.039 -47.461 -39.073 1.00 84.88 521 GLY A N 1
ATOM 3921 C CA . GLY A 1 521 ? 33.627 -47.827 -40.433 1.00 84.88 521 GLY A CA 1
ATOM 3922 C C . GLY A 1 521 ? 33.081 -49.253 -40.601 1.00 84.88 521 GLY A C 1
ATOM 3923 O O . GLY A 1 521 ? 32.560 -49.576 -41.667 1.00 84.88 521 GLY A O 1
ATOM 3924 N N . ASN A 1 522 ? 33.128 -50.102 -39.569 1.00 86.62 522 ASN A N 1
ATOM 3925 C CA . ASN A 1 522 ? 32.595 -51.465 -39.620 1.00 86.62 522 ASN A CA 1
ATOM 3926 C C . ASN A 1 522 ? 31.172 -51.516 -39.070 1.00 86.62 522 ASN A C 1
ATOM 3928 O O . ASN A 1 522 ? 30.925 -51.064 -37.956 1.00 86.62 522 ASN A O 1
ATOM 3932 N N . GLN A 1 523 ? 30.231 -52.099 -39.816 1.00 89.44 523 GLN A N 1
ATOM 3933 C CA . GLN A 1 523 ? 28.852 -52.247 -39.345 1.00 89.44 523 GLN A CA 1
ATOM 3934 C C . GLN A 1 523 ? 28.786 -53.250 -38.192 1.00 89.44 523 GLN A C 1
ATOM 3936 O O . GLN A 1 523 ? 29.059 -54.433 -38.378 1.00 89.44 523 GLN A O 1
ATOM 3941 N N . VAL A 1 524 ? 28.371 -52.777 -37.020 1.00 87.69 524 VAL A N 1
ATOM 3942 C CA . VAL A 1 524 ? 28.258 -53.602 -35.809 1.00 87.69 524 VAL A CA 1
ATOM 3943 C C . VAL A 1 524 ? 26.818 -53.959 -35.478 1.00 87.69 524 VAL A C 1
ATOM 3945 O O . VAL A 1 524 ? 26.567 -54.982 -34.847 1.00 87.69 524 VAL A O 1
ATOM 3948 N N . ALA A 1 525 ? 25.860 -53.127 -35.893 1.00 89.12 525 ALA A N 1
ATOM 3949 C CA . ALA A 1 525 ? 24.464 -53.342 -35.559 1.00 89.12 525 ALA A CA 1
ATOM 3950 C C . ALA A 1 525 ? 23.509 -52.616 -36.515 1.00 89.12 525 ALA A C 1
ATOM 3952 O O . ALA A 1 525 ? 23.887 -51.704 -37.249 1.00 89.12 525 ALA A O 1
ATOM 3953 N N . THR A 1 526 ? 22.240 -53.019 -36.508 1.00 91.12 526 THR A N 1
ATOM 3954 C CA . THR A 1 526 ? 21.153 -52.331 -37.216 1.00 91.12 526 THR A CA 1
ATOM 3955 C C . THR A 1 526 ? 19.980 -52.159 -36.262 1.00 91.12 526 THR A C 1
ATOM 3957 O O . THR A 1 526 ? 19.492 -53.143 -35.714 1.00 91.12 526 THR A O 1
ATOM 3960 N N . VAL A 1 527 ? 19.557 -50.915 -36.045 1.00 91.12 527 VAL A N 1
ATOM 3961 C CA . VAL A 1 527 ? 18.418 -50.533 -35.207 1.00 91.12 527 VAL A CA 1
ATOM 3962 C C . VAL A 1 527 ? 17.196 -50.371 -36.106 1.00 91.12 527 VAL A C 1
ATOM 3964 O O . VAL A 1 527 ? 17.166 -49.509 -36.989 1.00 91.12 527 VAL A O 1
ATOM 3967 N N . GLU A 1 528 ? 16.201 -51.229 -35.905 1.00 92.31 528 GLU A N 1
ATOM 3968 C CA . GLU A 1 528 ? 14.959 -51.215 -36.685 1.00 92.31 528 GLU A CA 1
ATOM 3969 C C . GLU A 1 528 ? 14.109 -49.963 -36.393 1.00 92.31 528 GLU A C 1
ATOM 3971 O O . GLU A 1 528 ? 14.342 -49.292 -35.381 1.00 92.31 528 GLU A O 1
ATOM 3976 N N . PRO A 1 529 ? 13.137 -49.625 -37.264 1.00 91.31 529 PRO A N 1
ATOM 3977 C CA . PRO A 1 529 ? 12.160 -48.574 -37.001 1.00 91.31 529 PRO A CA 1
ATOM 3978 C C . PRO A 1 529 ? 11.536 -48.711 -35.612 1.00 91.31 529 PRO A C 1
ATOM 3980 O O . PRO A 1 529 ? 11.205 -49.818 -35.182 1.00 91.31 529 PRO A O 1
ATOM 3983 N N . MET A 1 530 ? 11.352 -47.587 -34.920 1.00 90.62 530 MET A N 1
ATOM 3984 C CA . MET A 1 530 ? 10.720 -47.530 -33.596 1.00 90.62 530 MET A CA 1
ATOM 3985 C C . MET A 1 530 ? 11.414 -48.373 -32.508 1.00 90.62 530 MET A C 1
ATOM 3987 O O . MET A 1 530 ? 10.775 -48.801 -31.542 1.00 90.62 530 MET A O 1
ATOM 3991 N N . LYS A 1 531 ? 12.729 -48.605 -32.629 1.00 91.69 531 LYS A N 1
ATOM 3992 C CA . LYS A 1 531 ? 13.532 -49.314 -31.622 1.00 91.69 531 LYS A CA 1
ATOM 3993 C C . LYS A 1 531 ? 14.654 -48.461 -31.047 1.00 91.69 531 LYS A C 1
ATOM 3995 O O . LYS A 1 531 ? 15.160 -47.526 -31.665 1.00 91.69 531 LYS A O 1
ATOM 4000 N N . CYS A 1 532 ? 15.058 -48.821 -29.837 1.00 90.69 532 CYS A N 1
ATOM 4001 C CA . CYS A 1 532 ? 16.229 -48.305 -29.152 1.00 90.69 532 CYS A CA 1
ATOM 4002 C C . CYS A 1 532 ? 17.253 -49.426 -28.978 1.00 90.69 532 CYS A C 1
ATOM 4004 O O . CYS A 1 532 ? 16.882 -50.558 -28.683 1.00 90.69 532 CYS A O 1
ATOM 4006 N N . MET A 1 533 ? 18.533 -49.114 -29.130 1.00 91.31 533 MET A N 1
ATOM 4007 C CA . MET A 1 533 ? 19.655 -50.004 -28.861 1.00 91.31 533 MET A CA 1
ATOM 4008 C C . MET A 1 533 ? 20.589 -49.365 -27.845 1.00 91.31 533 MET A C 1
ATOM 4010 O O . MET A 1 533 ? 20.827 -48.156 -27.886 1.00 91.31 533 MET A O 1
ATOM 4014 N N . LYS A 1 534 ? 21.164 -50.194 -26.975 1.00 91.19 534 LYS A N 1
ATOM 4015 C CA . LYS A 1 534 ? 22.267 -49.803 -26.099 1.00 91.19 534 LYS A CA 1
ATOM 4016 C C . LYS A 1 534 ? 23.492 -50.668 -26.336 1.00 91.19 534 LYS A C 1
ATOM 4018 O O . LYS A 1 534 ? 23.390 -51.890 -26.428 1.00 91.19 534 LYS A O 1
ATOM 4023 N N . ILE A 1 535 ? 24.649 -50.026 -26.364 1.00 90.06 535 ILE A N 1
ATOM 4024 C CA . ILE A 1 535 ? 25.955 -50.666 -26.457 1.00 90.06 535 ILE A CA 1
ATOM 4025 C C . ILE A 1 535 ? 26.858 -50.053 -25.398 1.00 90.06 535 ILE A C 1
ATOM 4027 O O . ILE A 1 535 ? 26.796 -48.853 -25.149 1.00 90.06 535 ILE A O 1
ATOM 4031 N N . TYR A 1 536 ? 27.689 -50.884 -24.785 1.00 90.00 536 TYR A N 1
ATOM 4032 C CA . TYR A 1 536 ? 28.731 -50.449 -23.871 1.00 90.00 536 TYR A CA 1
ATOM 4033 C C . TYR A 1 536 ? 30.105 -50.834 -24.421 1.00 90.00 536 TYR A C 1
ATOM 4035 O O . TYR A 1 536 ? 30.293 -51.965 -24.874 1.00 90.00 536 TYR A O 1
ATOM 4043 N N . ILE A 1 537 ? 31.049 -49.899 -24.385 1.00 89.31 537 ILE A N 1
ATOM 4044 C CA . ILE A 1 537 ? 32.457 -50.117 -24.713 1.00 89.31 537 ILE A CA 1
ATOM 4045 C C . ILE A 1 537 ? 33.221 -50.256 -23.398 1.00 89.31 537 ILE A C 1
ATOM 4047 O O . ILE A 1 537 ? 33.228 -49.340 -22.577 1.00 89.31 537 ILE A O 1
ATOM 4051 N N . SER A 1 538 ? 33.838 -51.415 -23.169 1.00 86.62 538 SER A N 1
ATOM 4052 C CA . SER A 1 538 ? 34.623 -51.666 -21.958 1.00 86.62 538 SER A CA 1
ATOM 4053 C C . SER A 1 538 ? 35.940 -50.882 -21.949 1.00 86.62 538 SER A C 1
ATOM 4055 O O . SER A 1 538 ? 36.356 -50.329 -22.966 1.00 86.62 538 SER A O 1
ATOM 4057 N N . VAL A 1 539 ? 36.626 -50.865 -20.801 1.00 85.06 539 VAL A N 1
ATOM 4058 C CA . VAL A 1 539 ? 37.982 -50.294 -20.654 1.00 85.06 539 VAL A CA 1
ATOM 4059 C C . VAL A 1 539 ? 38.960 -50.888 -21.677 1.00 85.06 539 VAL A C 1
ATOM 4061 O O . VAL A 1 539 ? 39.781 -50.169 -22.236 1.00 85.06 539 VAL A O 1
ATOM 4064 N N . ASP A 1 540 ? 38.817 -52.180 -21.987 1.00 85.94 540 ASP A N 1
ATOM 4065 C CA . ASP A 1 540 ? 39.647 -52.902 -22.962 1.00 85.94 540 ASP A CA 1
ATOM 4066 C C . ASP A 1 540 ? 39.165 -52.730 -24.416 1.00 85.94 540 ASP A C 1
ATOM 4068 O O . ASP A 1 540 ? 39.544 -53.502 -25.299 1.00 85.94 540 ASP A O 1
ATOM 4072 N N . LEU A 1 541 ? 38.284 -51.754 -24.668 1.00 83.31 541 LEU A N 1
ATOM 4073 C CA . LEU A 1 541 ? 37.656 -51.471 -25.963 1.00 83.31 541 LEU A CA 1
ATOM 4074 C C . LEU A 1 541 ? 36.857 -52.652 -26.539 1.00 83.31 541 LEU A C 1
ATOM 4076 O O . LEU A 1 541 ? 36.652 -52.750 -27.751 1.00 83.31 541 LEU A O 1
ATOM 4080 N N . GLN A 1 542 ? 36.362 -53.546 -25.677 1.00 82.88 542 GLN A N 1
ATOM 4081 C CA . GLN A 1 542 ? 35.446 -54.604 -26.092 1.00 82.88 542 GLN A CA 1
ATOM 4082 C C . GLN A 1 542 ? 34.010 -54.095 -26.113 1.00 82.88 542 GLN A C 1
ATOM 4084 O O . GLN A 1 542 ? 33.548 -53.415 -25.197 1.00 82.88 542 GLN A O 1
ATOM 4089 N N . MET A 1 543 ? 33.281 -54.471 -27.158 1.00 82.62 543 MET A N 1
ATOM 4090 C CA . MET A 1 543 ? 31.892 -54.080 -27.340 1.00 82.62 543 MET A CA 1
ATOM 4091 C C . MET A 1 543 ? 30.951 -55.096 -26.690 1.00 82.62 543 MET A C 1
ATOM 4093 O O . MET A 1 543 ? 30.958 -56.278 -27.032 1.00 82.62 543 MET A O 1
ATOM 4097 N N . VAL A 1 544 ? 30.070 -54.609 -25.822 1.00 83.75 544 VAL A N 1
ATOM 4098 C CA . VAL A 1 544 ? 28.982 -55.380 -25.222 1.00 83.75 544 VAL A CA 1
ATOM 4099 C C . VAL A 1 544 ? 27.655 -54.830 -25.739 1.00 83.75 544 VAL A C 1
ATOM 4101 O O . VAL A 1 544 ? 27.262 -53.707 -25.422 1.00 83.75 544 VAL A O 1
ATOM 4104 N N . ASN A 1 545 ? 26.952 -55.618 -26.554 1.00 84.69 545 ASN A N 1
ATOM 4105 C CA . ASN A 1 545 ? 25.599 -55.286 -26.999 1.00 84.69 545 ASN A CA 1
ATOM 4106 C C . ASN A 1 545 ? 24.599 -55.618 -25.883 1.00 84.69 545 ASN A C 1
ATOM 4108 O O . ASN A 1 545 ? 24.475 -56.776 -25.488 1.00 84.69 545 ASN A O 1
ATOM 4112 N N . LEU A 1 546 ? 23.880 -54.607 -25.393 1.00 80.81 546 LEU A N 1
ATOM 4113 C CA . LEU A 1 546 ? 22.923 -54.736 -24.289 1.00 80.81 546 LEU A CA 1
ATOM 4114 C C . LEU A 1 546 ? 21.479 -54.979 -24.771 1.00 80.81 546 LEU A C 1
ATOM 4116 O O . LEU A 1 546 ? 20.554 -55.001 -23.962 1.00 80.81 546 LEU A O 1
ATOM 4120 N N . GLY A 1 547 ? 21.284 -55.188 -26.077 1.00 77.81 547 GLY A N 1
ATOM 4121 C CA . GLY A 1 547 ? 20.005 -55.535 -26.696 1.00 77.81 547 GLY A CA 1
ATOM 4122 C C . GLY A 1 547 ? 19.260 -54.352 -27.321 1.00 77.81 547 GLY A C 1
ATOM 4123 O O . GLY A 1 547 ? 19.662 -53.190 -27.211 1.00 77.81 547 GLY A O 1
ATOM 4124 N N . GLN A 1 548 ? 18.156 -54.675 -28.009 1.00 85.19 548 GLN A N 1
ATOM 4125 C CA . GLN A 1 548 ? 17.206 -53.701 -28.553 1.00 85.19 548 GLN A CA 1
ATOM 4126 C C . GLN A 1 548 ? 15.869 -53.768 -27.813 1.00 85.19 548 GLN A C 1
ATOM 4128 O O . GLN A 1 548 ? 15.382 -54.860 -27.524 1.00 85.19 548 GLN A O 1
ATOM 4133 N N . SER A 1 549 ? 15.247 -52.617 -27.572 1.00 84.12 549 SER A N 1
ATOM 4134 C CA . SER A 1 549 ? 13.902 -52.497 -27.004 1.00 84.12 549 SER A CA 1
ATOM 4135 C C . SER A 1 549 ? 12.977 -51.689 -27.917 1.00 84.12 549 SER A C 1
ATOM 4137 O O . SER A 1 549 ? 13.414 -50.769 -28.610 1.00 84.12 549 SER A O 1
ATOM 4139 N N . THR A 1 550 ? 11.690 -52.038 -27.936 1.00 83.88 550 THR A N 1
ATOM 4140 C CA . THR A 1 550 ? 10.656 -51.295 -28.675 1.00 83.88 550 THR A CA 1
ATOM 4141 C C . THR A 1 550 ? 10.331 -49.986 -27.956 1.00 83.88 550 THR A C 1
ATOM 4143 O O . THR A 1 550 ? 10.269 -49.952 -26.727 1.00 83.88 550 THR A O 1
ATOM 4146 N N . LEU A 1 551 ? 10.124 -48.909 -28.715 1.00 76.94 551 LEU A N 1
ATOM 4147 C CA . LEU A 1 551 ? 9.702 -47.611 -28.192 1.00 76.94 551 LEU A CA 1
ATOM 4148 C C . LEU A 1 551 ? 8.172 -47.523 -28.169 1.00 76.94 551 LEU A C 1
ATOM 4150 O O . LEU A 1 551 ? 7.528 -47.619 -29.211 1.00 76.94 551 LEU A O 1
ATOM 4154 N N . GLU A 1 552 ? 7.592 -47.289 -26.993 1.00 70.00 552 GLU A N 1
ATOM 4155 C CA . GLU A 1 552 ? 6.184 -46.906 -26.860 1.00 70.00 552 GLU A CA 1
ATOM 4156 C C . GLU A 1 552 ? 6.072 -45.376 -26.879 1.00 70.00 552 GLU A C 1
ATOM 4158 O O . GLU A 1 552 ? 6.629 -44.689 -26.021 1.00 70.00 552 GLU A O 1
ATOM 4163 N N . ILE A 1 553 ? 5.363 -44.825 -27.869 1.00 63.28 553 ILE A N 1
ATOM 4164 C CA . ILE A 1 553 ? 5.009 -43.402 -27.878 1.00 63.28 553 ILE A CA 1
ATOM 4165 C C . ILE A 1 553 ? 3.783 -43.226 -26.981 1.00 63.28 553 ILE A C 1
ATOM 4167 O O . ILE A 1 553 ? 2.688 -43.671 -27.324 1.00 63.28 553 ILE A O 1
ATOM 4171 N N . LEU A 1 554 ? 3.950 -42.544 -25.848 1.00 55.84 554 LEU A N 1
ATOM 4172 C CA . LEU A 1 554 ? 2.824 -42.066 -25.049 1.00 55.84 554 LEU A CA 1
ATOM 4173 C C . LEU A 1 554 ? 2.154 -40.918 -25.817 1.00 55.84 554 LEU A C 1
ATOM 4175 O O . LEU A 1 554 ? 2.789 -39.900 -26.084 1.00 55.84 554 LEU A O 1
ATOM 4179 N N . SER A 1 555 ? 0.890 -41.089 -26.216 1.00 43.78 555 SER A N 1
ATOM 4180 C CA . SER A 1 555 ? 0.134 -40.042 -26.910 1.00 43.78 555 SER A CA 1
ATOM 4181 C C . SER A 1 555 ? 0.054 -38.786 -26.038 1.00 43.78 555 SER A C 1
ATOM 4183 O O . SER A 1 555 ? -0.501 -38.841 -24.938 1.00 43.78 555 SER A O 1
ATOM 4185 N N . GLU A 1 556 ? 0.592 -37.667 -26.520 1.00 41.91 556 GLU A N 1
ATOM 4186 C CA . GLU A 1 556 ? 0.563 -36.385 -25.815 1.00 41.91 556 GLU A CA 1
ATOM 4187 C C . GLU A 1 556 ? -0.883 -35.924 -25.559 1.00 41.91 556 GLU A C 1
ATOM 4189 O O . GLU A 1 556 ? -1.652 -35.648 -26.485 1.00 41.91 556 GLU A O 1
ATOM 4194 N N . GLN A 1 557 ? -1.243 -35.775 -24.280 1.00 43.03 557 GLN A N 1
ATOM 4195 C CA . GLN A 1 557 ? -2.219 -34.764 -23.883 1.00 43.03 557 GLN A CA 1
ATOM 4196 C C . GLN A 1 557 ? -1.611 -33.401 -24.227 1.00 43.03 557 GLN A C 1
ATOM 4198 O O . GLN A 1 557 ? -0.584 -33.028 -23.667 1.00 43.03 557 GLN A O 1
ATOM 4203 N N . LYS A 1 558 ? -2.239 -32.673 -25.157 1.00 37.50 558 LYS A N 1
ATOM 4204 C CA . LYS A 1 558 ? -1.929 -31.262 -25.420 1.00 37.50 558 LYS A CA 1
ATOM 4205 C C . LYS A 1 558 ? -1.998 -30.479 -24.100 1.00 37.50 558 LYS A C 1
ATOM 4207 O O . LYS A 1 558 ? -3.082 -30.406 -23.522 1.00 37.50 558 LYS A O 1
ATOM 4212 N N . ILE A 1 559 ? -0.872 -29.919 -23.653 1.00 39.88 559 ILE A N 1
ATOM 4213 C CA . ILE A 1 559 ? -0.810 -28.854 -22.636 1.00 39.88 559 ILE A CA 1
ATOM 4214 C C . ILE A 1 559 ? -0.756 -27.516 -23.361 1.00 39.88 559 ILE A C 1
ATOM 4216 O O . ILE A 1 559 ? 0.061 -27.406 -24.305 1.00 39.88 559 ILE A O 1
#

pLDDT: mean 70.21, std 16.19, range [30.34, 96.56]

Radius of gyration: 59.99 Å; Cα contacts (8 Å, |Δi|>4): 1011; chains: 1; bounding box: 147×77×166 Å

Solvent-accessible surface area (backbone atoms only — not comparable to full-atom values): 33076 Å² total; per-residue (Å²): 129,89,82,76,52,72,74,60,52,54,64,45,68,36,91,93,53,82,65,51,73,69,56,51,51,56,50,52,57,52,61,79,57,66,64,86,75,51,71,86,80,48,83,67,61,97,87,57,80,89,83,78,89,80,78,74,86,64,88,58,94,80,71,94,82,79,90,60,72,82,41,62,55,76,43,78,47,79,47,73,56,73,62,64,92,82,68,91,72,88,80,66,25,56,37,40,35,29,40,31,35,63,85,42,52,76,42,67,46,35,33,25,59,43,76,98,61,89,44,48,83,32,14,34,30,40,48,98,86,70,26,35,16,39,22,31,45,101,86,53,73,57,56,88,95,43,63,69,29,79,42,72,95,78,70,92,78,73,86,86,78,84,84,80,78,84,90,56,99,73,83,80,90,79,88,79,51,92,86,50,51,64,47,60,82,52,102,72,26,47,57,40,36,35,62,78,84,72,99,45,49,35,52,36,44,45,60,81,67,64,89,57,92,68,84,53,52,64,50,38,62,82,50,37,36,46,76,60,101,41,32,45,33,36,38,33,61,82,80,58,28,36,25,38,33,58,42,92,44,91,40,85,88,71,10,47,33,48,37,41,23,34,38,39,47,58,80,88,86,47,44,23,21,49,39,7,83,44,60,20,40,36,40,35,50,23,83,63,48,29,43,32,38,34,36,25,72,52,73,72,38,63,60,38,78,52,71,76,44,66,50,35,32,33,45,95,84,67,48,42,36,38,68,86,82,46,33,51,68,53,50,19,58,73,72,70,57,50,82,51,84,86,69,60,80,66,96,78,65,91,64,79,77,75,55,52,76,34,77,60,52,67,83,73,56,66,70,30,40,82,44,60,35,31,40,77,41,41,69,32,86,99,42,78,37,35,35,38,39,42,33,38,49,38,72,82,50,18,40,36,40,37,38,44,65,75,84,53,52,28,35,31,36,28,53,36,76,78,73,51,72,78,38,78,77,36,47,34,69,53,51,52,53,46,51,65,57,59,73,50,83,78,78,81,81,77,87,71,80,93,71,95,70,94,70,82,88,64,82,62,72,45,79,45,78,43,58,83,58,53,66,45,80,42,79,68,83,53,49,30,41,36,40,38,36,57,24,88,47,58,26,38,40,27,34,59,58,89,49,54,58,22,39,40,35,41,36,26,64,10,90,82,23,43,39,33,36,21,52,65,80,42,79,77,48,72,39,49,45,37,20,33,36,40,35,37,25,34,76,87,67,45,79,44,79,73,52,74,47,78,63,81,82,79,80,78,77,89,127

Foldseek 3Di:
DDQDDPVVLVVQPPPPHDHDPVSVVSVVVCVVPVDPPVVVVDQPDDPGDDDDDDCPPDPDPPDDDDDQQPPQDWDKDWDWPAADPDDPDDWGIKIWIWTQYNNRDIGTAKIFTDDPDDDLQGIWGADPVQAIERSDDPPGDADPPHNYHYDDDDDPDDDPDPDDDPPDPDDDPDPDDVQFAWDAPDPQGTQWGAHRPDPKGWTWGDDGRDPDPPPIPTRIPVQQFHDDPFWGKGGHLAPWIKIWGFAPDDDLQRAGWIKTKTQWDDPRDAIWGQHLQAKMWMWTPHPNFHTWIWIWGRNNDGGDGTGIDTAWGQDPVRWIAGDPPGIPQVVCVVVVVPPCVVVDDDPDDPDPPPFAEDADAPLPPQAADQGWYWYPAQDHPVGSGTWIWGWHHHCQWIKIWIADPPVQRWIWIDTGNSPRDIDTPDTPVRVVVVVVVPVPDDDDDPDDDDDDDDDDCDQDADEAEDEADQEAEDADQGQHYEYEYQYPEAHEYEDQDDYANHKYKYAACHPAYKYFYHYNNHTDDIAGHQKMWIWTQHNVRDIDTPDIDGHDDDPDPDD

Sequence (559 aa):
MAKKTIAALKEYFKAGKRPTESQFTDLIDSYIHMDAFNPNAYLPLSGGKMTGVLNLGNTSVTWISRDMSGATTNSNFARYFTKLTGSNGDIDSFGHYGAVTDTGVVSMNWGYIGGTAYNVKNAIRWTSDQRVAIGAGAAVVPTAGYALDVIGSEYVRGDVTIAGNFNTYQGSLTAQHQGINKLRADAVNTIISAASVSGTNGIFLRPAGDTVATNQIIISTNGTQYVDNYNLLFGSQTSTGSSIFHTNISGNVSGYGIWMAHNLQFNGTDFIQPRGSLNSWAFTVNNHKGFSFNRANTSGTNGSVVPLIELAKISSTGVISTLNTGSSDQWNAAYGWGNHSGKYFPVNYTNSVNAASYQSDMLAVPVGTYTGAVSLASTNLPFAQVGGLISFGSSAVSTRLLGARDNSDNLWFQSGDGKGAWRQLATRDWVIAQLGSVSTAQRMPTELSEAQIEESITPIKKEYKIGSGSYLELNDETSFITVTGNQSSDMVCNIKELYGEQEIRIINLSASSLLKLQLQGNQVATVEPMKCMKIYISVDLQMVNLGQSTLEILSEQKI